Protein AF-0000000086997662 (afdb_homodimer)

Structure (mmCIF, N/CA/C/O backbone):
data_AF-0000000086997662-model_v1
#
loop_
_entity.id
_entity.type
_entity.pdbx_description
1 polymer Carboxypeptidase
#
loop_
_atom_site.group_PDB
_atom_site.id
_atom_site.type_symbol
_atom_site.label_atom_id
_atom_site.label_alt_id
_atom_site.label_comp_id
_atom_site.label_asym_id
_atom_site.label_entity_id
_atom_site.label_seq_id
_atom_site.pdbx_PDB_ins_code
_atom_site.Cartn_x
_atom_site.Cartn_y
_atom_site.Cartn_z
_atom_site.occupancy
_atom_site.B_iso_or_equiv
_atom_site.auth_seq_id
_atom_site.auth_comp_id
_atom_site.auth_asym_id
_atom_site.auth_atom_id
_atom_site.pdbx_PDB_model_num
ATOM 1 N N . MET A 1 1 ? 6.277 -22.125 2.379 1 24.78 1 MET A N 1
ATOM 2 C CA . MET A 1 1 ? 5.18 -23.062 2.555 1 24.78 1 MET A CA 1
ATOM 3 C C . MET A 1 1 ? 5.52 -24.109 3.619 1 24.78 1 MET A C 1
ATOM 5 O O . MET A 1 1 ? 4.633 -24.797 4.121 1 24.78 1 MET A O 1
ATOM 9 N N . LEU A 1 2 ? 6.91 -24.109 3.889 1 27.52 2 LEU A N 1
ATOM 10 C CA . LEU A 1 2 ? 7.352 -25.25 4.672 1 27.52 2 LEU A CA 1
ATOM 11 C C . LEU A 1 2 ? 7.023 -25.062 6.148 1 27.52 2 LEU A C 1
ATOM 13 O O . LEU A 1 2 ? 6.789 -26.047 6.867 1 27.52 2 LEU A O 1
ATOM 17 N N . GLY A 1 3 ? 7.02 -23.828 6.625 1 27.38 3 GLY A N 1
ATOM 18 C CA . GLY A 1 3 ? 7.004 -23.75 8.078 1 27.38 3 GLY A CA 1
ATOM 19 C C . GLY A 1 3 ? 5.727 -24.281 8.688 1 27.38 3 GLY A C 1
ATOM 20 O O . GLY A 1 3 ? 5.766 -25.031 9.672 1 27.38 3 GLY A O 1
ATOM 21 N N . GLY A 1 4 ? 4.672 -23.703 8.203 1 28.48 4 GLY A N 1
ATOM 22 C CA . GLY A 1 4 ? 3.434 -24.062 8.875 1 28.48 4 GLY A CA 1
ATOM 23 C C . GLY A 1 4 ? 2.996 -25.5 8.586 1 28.48 4 GLY A C 1
ATOM 24 O O . GLY A 1 4 ? 2.02 -25.984 9.164 1 28.48 4 GLY A O 1
ATOM 25 N N . LEU A 1 5 ? 3.385 -25.844 7.371 1 29.16 5 LEU A N 1
ATOM 26 C CA . LEU A 1 5 ? 2.953 -27.203 7.047 1 29.16 5 LEU A CA 1
ATOM 27 C C . LEU A 1 5 ? 3.57 -28.219 8.008 1 29.16 5 LEU A C 1
ATOM 29 O O . LEU A 1 5 ? 3.162 -29.375 8.031 1 29.16 5 LEU A O 1
ATOM 33 N N . CYS A 1 6 ? 4.699 -27.797 8.516 1 27.09 6 CYS A N 1
ATOM 34 C CA . CYS A 1 6 ? 5.418 -28.828 9.242 1 27.09 6 CYS A CA 1
ATOM 35 C C . CYS A 1 6 ? 4.742 -29.141 10.578 1 27.09 6 CYS A C 1
ATOM 37 O O . CYS A 1 6 ? 5.113 -30.078 11.266 1 27.09 6 CYS A O 1
ATOM 39 N N . SER A 1 7 ? 3.943 -28.25 11.109 1 26.19 7 SER A N 1
ATOM 40 C CA . SER A 1 7 ? 3.631 -28.641 12.484 1 26.19 7 SER A CA 1
ATOM 41 C C . SER A 1 7 ? 2.568 -29.719 12.523 1 26.19 7 SER A C 1
ATOM 43 O O . SER A 1 7 ? 2.486 -30.484 13.492 1 26.19 7 SER A O 1
ATOM 45 N N . ASP A 1 8 ? 1.343 -29.5 11.891 1 27.16 8 ASP A N 1
ATOM 46 C CA . ASP A 1 8 ? 0.343 -30.484 12.281 1 27.16 8 ASP A CA 1
ATOM 47 C C . ASP A 1 8 ? 0.58 -31.812 11.57 1 27.16 8 ASP A C 1
ATOM 49 O O . ASP A 1 8 ? 0.884 -31.844 10.375 1 27.16 8 ASP A O 1
ATOM 53 N N . GLY A 1 9 ? 0.863 -33.062 12.219 1 26.19 9 GLY A N 1
ATOM 54 C CA . GLY A 1 9 ? 1.145 -34.469 12 1 26.19 9 GLY A CA 1
ATOM 55 C C . GLY A 1 9 ? 0.246 -35.094 10.953 1 26.19 9 GLY A C 1
ATOM 56 O O . GLY A 1 9 ? 0.508 -36.188 10.492 1 26.19 9 GLY A O 1
ATOM 57 N N . HIS A 1 10 ? -1.07 -34.781 11.047 1 27.31 10 HIS A N 1
ATOM 58 C CA . HIS A 1 10 ? -1.918 -35.688 10.281 1 27.31 10 HIS A CA 1
ATOM 59 C C . HIS A 1 10 ? -1.818 -35.406 8.789 1 27.31 10 HIS A C 1
ATOM 61 O O . HIS A 1 10 ? -2.619 -35.906 7.996 1 27.31 10 HIS A O 1
ATOM 67 N N . PHE A 1 11 ? -1.399 -34.25 8.414 1 29.27 11 PHE A N 1
ATOM 68 C CA . PHE A 1 11 ? -1.217 -34.156 6.965 1 29.27 11 PHE A CA 1
ATOM 69 C C . PHE A 1 11 ? -0.174 -35.188 6.496 1 29.27 11 PHE A C 1
ATOM 71 O O . PHE A 1 11 ? 0.842 -35.375 7.164 1 29.27 11 PHE A O 1
ATOM 78 N N . ASP A 1 12 ? -0.669 -36.25 5.816 1 27.52 12 ASP A N 1
ATOM 79 C CA . ASP A 1 12 ? 0.286 -37.188 5.25 1 27.52 12 ASP A CA 1
ATOM 80 C C . ASP A 1 12 ? 1.54 -36.469 4.754 1 27.52 12 ASP A C 1
ATOM 82 O O . ASP A 1 12 ? 1.479 -35.688 3.807 1 27.52 12 ASP A O 1
ATOM 86 N N . VAL A 1 13 ? 2.461 -36.125 5.641 1 30.75 13 VAL A N 1
ATOM 87 C CA . VAL A 1 13 ? 3.869 -35.75 5.582 1 30.75 13 VAL A CA 1
ATOM 88 C C . VAL A 1 13 ? 4.523 -36.406 4.359 1 30.75 13 VAL A C 1
ATOM 90 O O . VAL A 1 13 ? 5.668 -36.094 4.02 1 30.75 13 VAL A O 1
ATOM 93 N N . SER A 1 14 ? 3.846 -37.531 3.879 1 29.73 14 SER A N 1
ATOM 94 C CA . SER A 1 14 ? 4.527 -38.188 2.781 1 29.73 14 SER A CA 1
ATOM 95 C C . SER A 1 14 ? 4.598 -37.312 1.544 1 29.73 14 SER A C 1
ATOM 97 O O . SER A 1 14 ? 5.613 -37.281 0.843 1 29.73 14 SER A O 1
ATOM 99 N N . ILE A 1 15 ? 3.42 -36.656 1.242 1 31.52 15 ILE A N 1
ATOM 100 C CA . ILE A 1 15 ? 3.436 -35.875 0.023 1 31.52 15 ILE A CA 1
ATOM 101 C C . ILE A 1 15 ? 4.23 -34.594 0.258 1 31.52 15 ILE A C 1
ATOM 103 O O . ILE A 1 15 ? 4.887 -34.062 -0.655 1 31.52 15 ILE A O 1
ATOM 107 N N . GLY A 1 16 ? 4.121 -33.969 1.466 1 34.12 16 GLY A N 1
ATOM 108 C CA . GLY A 1 16 ? 5.012 -32.844 1.756 1 34.12 16 GLY A CA 1
ATOM 109 C C . GLY A 1 16 ? 6.48 -33.219 1.658 1 34.12 16 GLY A C 1
ATOM 110 O O . GLY A 1 16 ? 7.316 -32.406 1.31 1 34.12 16 GLY A O 1
ATOM 111 N N . ARG A 1 17 ? 6.785 -34.469 2.045 1 32.31 17 ARG A N 1
ATOM 112 C CA . ARG A 1 17 ? 8.125 -35.031 1.916 1 32.31 17 ARG A CA 1
ATOM 113 C C . ARG A 1 17 ? 8.492 -35.219 0.45 1 32.31 17 ARG A C 1
ATOM 115 O O . ARG A 1 17 ? 9.633 -35 0.055 1 32.31 17 ARG A O 1
ATOM 122 N N . ALA A 1 18 ? 7.5 -35.781 -0.324 1 32.22 18 ALA A N 1
ATOM 123 C CA . ALA A 1 18 ? 7.812 -35.969 -1.736 1 32.22 18 ALA A CA 1
ATOM 124 C C . ALA A 1 18 ? 8.008 -34.656 -2.453 1 32.22 18 ALA A C 1
ATOM 126 O O . ALA A 1 18 ? 8.906 -34.5 -3.283 1 32.22 18 ALA A O 1
ATOM 127 N N . VAL A 1 19 ? 7.117 -33.719 -2.146 1 33.88 19 VAL A N 1
ATOM 128 C CA . VAL A 1 19 ? 7.266 -32.438 -2.814 1 33.88 19 VAL A CA 1
ATOM 129 C C . VAL A 1 19 ? 8.5 -31.703 -2.279 1 33.88 19 VAL A C 1
ATOM 131 O O . VAL A 1 19 ? 9.211 -31.031 -3.0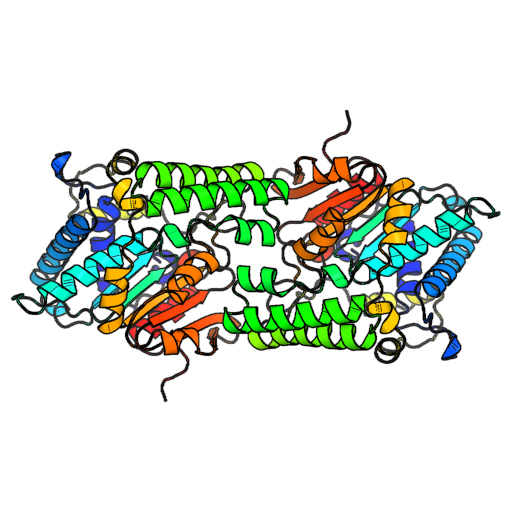33 1 33.88 19 VAL A O 1
ATOM 134 N N . ARG A 1 20 ? 8.805 -31.797 -1.044 1 34.25 20 ARG A N 1
ATOM 135 C CA . ARG A 1 20 ? 10.078 -31.297 -0.533 1 34.25 20 ARG A CA 1
ATOM 136 C C . ARG A 1 20 ? 11.25 -32.031 -1.174 1 34.25 20 ARG A C 1
ATOM 138 O O . ARG A 1 20 ? 12.273 -31.422 -1.48 1 34.25 20 ARG A O 1
ATOM 145 N N . GLN A 1 21 ? 11 -33.375 -1.247 1 30.97 21 GLN A N 1
ATOM 146 C CA . GLN A 1 21 ? 12.023 -34.156 -1.933 1 30.97 21 GLN A CA 1
ATOM 147 C C . GLN A 1 21 ? 12.102 -33.781 -3.41 1 30.97 21 GLN A C 1
ATOM 149 O O . GLN A 1 21 ? 13.195 -33.688 -3.973 1 30.97 21 GLN A O 1
ATOM 154 N N . ALA A 1 22 ? 10.953 -33.656 -4.012 1 31.16 22 ALA A N 1
ATOM 155 C CA . ALA A 1 22 ? 10.969 -33.188 -5.387 1 31.16 22 ALA A CA 1
ATOM 156 C C . ALA A 1 22 ? 11.32 -31.703 -5.438 1 31.16 22 ALA A C 1
ATOM 158 O O . ALA A 1 22 ? 12.031 -31.25 -6.348 1 31.16 22 ALA A O 1
ATOM 159 N N . CYS A 1 23 ? 10.82 -30.938 -4.531 1 30.69 23 CYS A N 1
ATOM 160 C CA . CYS A 1 23 ? 11.219 -29.547 -4.438 1 30.69 23 CYS A CA 1
ATOM 161 C C . CYS A 1 23 ? 12.695 -29.422 -4.086 1 30.69 23 CYS A C 1
ATOM 163 O O . CYS A 1 23 ? 13.375 -28.5 -4.547 1 30.69 23 CYS A O 1
ATOM 165 N N . SER A 1 24 ? 13.109 -30.203 -3.143 1 31 24 SER A N 1
ATOM 166 C CA . SER A 1 24 ? 14.555 -30.219 -2.955 1 31 24 SER A CA 1
ATOM 167 C C . SER A 1 24 ? 15.281 -30.562 -4.254 1 31 24 SER A C 1
ATOM 169 O O . SER A 1 24 ? 16.391 -30.094 -4.492 1 31 24 SER A O 1
ATOM 171 N N . ALA A 1 25 ? 14.719 -31.469 -4.965 1 29.17 25 ALA A N 1
ATOM 172 C CA . ALA A 1 25 ? 15.32 -31.703 -6.277 1 29.17 25 ALA A CA 1
ATOM 173 C C . ALA A 1 25 ? 15.156 -30.484 -7.176 1 29.17 25 ALA A C 1
ATOM 175 O O . ALA A 1 25 ? 16.047 -30.172 -7.98 1 29.17 25 ALA A O 1
ATOM 176 N N . THR A 1 26 ? 13.969 -29.922 -7.125 1 29.7 26 THR A N 1
ATOM 177 C CA . THR A 1 26 ? 13.789 -28.734 -7.973 1 29.7 26 THR A CA 1
ATOM 178 C C . THR A 1 26 ? 14.5 -27.531 -7.379 1 29.7 26 THR A C 1
ATOM 180 O O . THR A 1 26 ? 14.672 -26.516 -8.047 1 29.7 26 THR A O 1
ATOM 183 N N . TRP A 1 27 ? 14.516 -27.406 -6.105 1 30.86 27 TRP A N 1
ATOM 184 C CA . TRP A 1 27 ? 15.43 -26.375 -5.637 1 30.86 27 TRP A CA 1
ATOM 185 C C . TRP A 1 27 ? 16.859 -26.656 -6.098 1 30.86 27 TRP A C 1
ATOM 187 O O . TRP A 1 27 ? 17.812 -26.141 -5.523 1 30.86 27 TRP A O 1
ATOM 197 N N . ASN A 1 28 ? 16.969 -27.688 -6.75 1 30.17 28 ASN A N 1
ATOM 198 C CA . ASN A 1 28 ? 18.281 -27.828 -7.379 1 30.17 28 ASN A CA 1
ATOM 199 C C . ASN A 1 28 ? 18.703 -26.531 -8.078 1 30.17 28 ASN A C 1
ATOM 201 O O . ASN A 1 28 ? 18.859 -26.5 -9.305 1 30.17 28 ASN A O 1
ATOM 205 N N . LEU A 1 29 ? 18.031 -25.5 -7.84 1 32.62 29 LEU A N 1
ATOM 206 C CA . LEU A 1 29 ? 18.844 -24.438 -8.406 1 32.62 29 LEU A CA 1
ATOM 207 C C . LEU A 1 29 ? 20.297 -24.578 -7.996 1 32.62 29 LEU A C 1
ATOM 209 O O . LEU A 1 29 ? 21.203 -24.25 -8.766 1 32.62 29 LEU A O 1
ATOM 213 N N . GLY A 1 30 ? 20.484 -24.953 -6.711 1 30.09 30 GLY A N 1
ATOM 214 C CA . GLY A 1 30 ? 21.844 -25.172 -6.293 1 30.09 30 GLY A CA 1
ATOM 215 C C . GLY A 1 30 ? 22.328 -26.594 -6.551 1 30.09 30 GLY A C 1
ATOM 216 O O . GLY A 1 30 ? 23.531 -26.844 -6.652 1 30.09 30 GLY A O 1
ATOM 217 N N . PHE A 1 31 ? 21.5 -27.594 -6.273 1 30.02 31 PHE A N 1
ATOM 218 C CA . PHE A 1 31 ? 22.141 -28.906 -6.406 1 30.02 31 PHE A CA 1
ATOM 219 C C . PHE A 1 31 ? 22.141 -29.359 -7.859 1 30.02 31 PHE A C 1
ATOM 221 O O . PHE A 1 31 ? 21.109 -29.766 -8.383 1 30.02 31 PHE A O 1
ATOM 228 N N . SER A 1 32 ? 22.641 -28.578 -8.797 1 30.75 32 SER A N 1
ATOM 229 C CA . SER A 1 32 ? 22.875 -29.219 -10.086 1 30.75 32 SER A CA 1
ATOM 230 C C . SER A 1 32 ? 23.609 -30.547 -9.922 1 30.75 32 SER A C 1
ATOM 232 O O . SER A 1 32 ? 24.688 -30.609 -9.328 1 30.75 32 SER A O 1
ATOM 234 N N . PHE A 1 33 ? 22.844 -31.547 -9.703 1 30.45 33 PHE A N 1
ATOM 235 C CA . PHE A 1 33 ? 23.5 -32.844 -9.672 1 30.45 33 PHE A CA 1
ATOM 236 C C . PHE A 1 33 ? 24.531 -32.969 -10.781 1 30.45 33 PHE A C 1
ATOM 238 O O . PHE A 1 33 ? 25.203 -34 -10.906 1 30.45 33 PHE A O 1
ATOM 245 N N . THR A 1 34 ? 24.25 -32.5 -11.969 1 31.48 34 THR A N 1
ATOM 246 C CA . THR A 1 34 ? 25.234 -32.875 -12.984 1 31.48 34 THR A CA 1
ATOM 247 C C . THR A 1 34 ? 26.453 -31.953 -12.93 1 31.48 34 THR A C 1
ATOM 249 O O . THR A 1 34 ? 26.328 -30.781 -12.609 1 31.48 34 THR A O 1
ATOM 252 N N . ASN A 1 35 ? 27.531 -32.406 -12.555 1 33.88 35 ASN A N 1
ATOM 253 C CA . ASN A 1 35 ? 28.828 -31.781 -12.75 1 33.88 35 ASN A CA 1
ATOM 254 C C . ASN A 1 35 ? 28.891 -31.031 -14.078 1 33.88 35 ASN A C 1
ATOM 256 O O . ASN A 1 35 ? 29.906 -30.422 -14.406 1 33.88 35 ASN A O 1
ATOM 260 N N . SER A 1 36 ? 28.203 -31.562 -15.195 1 32.78 36 SER A N 1
ATOM 261 C CA . SER A 1 36 ? 28.453 -30.984 -16.516 1 32.78 36 SER A CA 1
ATOM 262 C C . SER A 1 36 ? 27.609 -29.719 -16.719 1 32.78 36 SER A C 1
ATOM 264 O O . SER A 1 36 ? 26.453 -29.672 -16.328 1 32.78 36 SER A O 1
ATOM 266 N N . THR A 1 37 ? 28.234 -28.625 -16.797 1 38.94 37 THR A N 1
ATOM 267 C CA . THR A 1 37 ? 27.656 -27.375 -17.312 1 38.94 37 THR A CA 1
ATOM 268 C C . THR A 1 37 ? 26.484 -27.656 -18.234 1 38.94 37 THR A C 1
ATOM 270 O O . THR A 1 37 ? 25.688 -26.766 -18.531 1 38.94 37 THR A O 1
ATOM 273 N N . GLN A 1 38 ? 26.516 -28.797 -18.922 1 37.5 38 GLN A N 1
ATOM 274 C CA . GLN A 1 38 ? 25.516 -29.156 -19.922 1 37.5 38 GLN A CA 1
ATOM 275 C C . GLN A 1 38 ? 24.188 -29.484 -19.25 1 37.5 38 GLN A C 1
ATOM 277 O O . GLN A 1 38 ? 23.156 -29.531 -19.922 1 37.5 38 GLN A O 1
ATOM 282 N N . GLY A 1 39 ? 24.25 -29.766 -18.078 1 38.66 39 GLY A N 1
ATOM 283 C CA . GLY A 1 39 ? 23.031 -30.25 -17.438 1 38.66 39 GLY A CA 1
ATOM 284 C C . GLY A 1 39 ? 22.141 -29.141 -16.938 1 38.66 39 GLY A C 1
ATOM 285 O O . GLY A 1 39 ? 21.125 -29.391 -16.281 1 38.66 39 GLY A O 1
ATOM 286 N N . TYR A 1 40 ? 22.625 -27.922 -16.984 1 42.69 40 TYR A N 1
ATOM 287 C CA . TYR A 1 40 ? 21.781 -26.844 -16.516 1 42.69 40 TYR A CA 1
ATOM 288 C C . TYR A 1 40 ? 20.609 -26.609 -17.469 1 42.69 40 TYR A C 1
ATOM 290 O O . TYR A 1 40 ? 20.812 -26.484 -18.688 1 42.69 40 TYR A O 1
ATOM 298 N N . ALA A 1 41 ? 19.422 -27.047 -17.078 1 44.06 41 ALA A N 1
ATOM 299 C CA . ALA A 1 41 ? 18.219 -26.734 -17.859 1 44.06 41 ALA A CA 1
ATOM 300 C C . ALA A 1 41 ? 18.203 -25.266 -18.25 1 44.06 41 ALA A C 1
ATOM 302 O O . ALA A 1 41 ? 18.25 -24.391 -17.391 1 44.06 41 ALA A O 1
ATOM 303 N N . ARG A 1 42 ? 18.562 -24.922 -19.453 1 50.41 42 ARG A N 1
ATOM 304 C CA . ARG A 1 42 ? 18.734 -23.594 -20.031 1 50.41 42 ARG A CA 1
ATOM 305 C C . ARG A 1 42 ? 17.391 -22.938 -20.344 1 50.41 42 ARG A C 1
ATOM 307 O O . ARG A 1 42 ? 17.297 -21.719 -20.484 1 50.41 42 ARG A O 1
ATOM 314 N N . GLU A 1 43 ? 16.359 -23.859 -20.406 1 64.81 43 GLU A N 1
ATOM 315 C CA . GLU A 1 43 ? 15.039 -23.359 -20.797 1 64.81 43 GLU A CA 1
ATOM 316 C C . GLU A 1 43 ? 13.938 -24.016 -19.969 1 64.81 43 GLU A C 1
ATOM 318 O O . GLU A 1 43 ? 14.117 -25.141 -19.469 1 64.81 43 GLU A O 1
ATOM 323 N N . GLN A 1 44 ? 12.961 -23.375 -19.672 1 69.81 44 GLN A N 1
ATOM 324 C CA . GLN A 1 44 ? 11.82 -23.844 -18.891 1 69.81 44 GLN A CA 1
ATOM 325 C C . GLN A 1 44 ? 11.312 -25.188 -19.422 1 69.81 44 GLN A C 1
ATOM 327 O O . GLN A 1 44 ? 10.859 -26.031 -18.656 1 69.81 44 GLN A O 1
ATOM 332 N N . VAL A 1 45 ? 11.461 -25.422 -20.672 1 71.12 45 VAL A N 1
ATOM 333 C CA . VAL A 1 45 ? 11.055 -26.688 -21.266 1 71.12 45 VAL A CA 1
ATOM 334 C C . VAL A 1 45 ? 11.914 -27.828 -20.703 1 71.12 45 VAL A C 1
ATOM 336 O O . VAL A 1 45 ? 11.398 -28.875 -20.344 1 71.12 45 VAL A O 1
ATOM 339 N N . GLN A 1 46 ? 13.109 -27.562 -20.641 1 72.88 46 GLN A N 1
ATOM 340 C CA . GLN A 1 46 ? 14.023 -28.578 -20.125 1 72.88 46 GLN A CA 1
ATOM 341 C C . GLN A 1 46 ? 13.773 -28.828 -18.641 1 72.88 46 GLN A C 1
ATOM 343 O O . GLN A 1 46 ? 13.82 -29.969 -18.188 1 72.88 46 GLN A O 1
ATOM 348 N N . VAL A 1 47 ? 13.5 -27.781 -17.938 1 70.38 47 VAL A N 1
ATOM 349 C CA . VAL A 1 47 ? 13.203 -27.906 -16.516 1 70.38 47 VAL A CA 1
ATOM 350 C C . VAL A 1 47 ? 11.945 -28.75 -16.328 1 70.38 47 VAL A C 1
ATOM 352 O O . VAL A 1 47 ? 11.93 -29.672 -15.508 1 70.38 47 VAL A O 1
ATOM 355 N N . GLY A 1 48 ? 10.945 -28.516 -17.125 1 76.88 48 GLY A N 1
ATOM 356 C CA . GLY A 1 48 ? 9.727 -29.297 -17.078 1 76.88 48 GLY A CA 1
ATOM 357 C C . GLY A 1 48 ? 9.945 -30.766 -17.344 1 76.88 48 GLY A C 1
ATOM 358 O O . GLY A 1 48 ? 9.398 -31.625 -16.656 1 76.88 48 GLY A O 1
ATOM 359 N N . ALA A 1 49 ? 10.781 -31.047 -18.297 1 82 49 ALA A N 1
ATOM 360 C CA . ALA A 1 49 ? 11.047 -32.438 -18.688 1 82 49 ALA A CA 1
ATOM 361 C C . ALA A 1 49 ? 11.805 -33.156 -17.594 1 82 49 ALA A C 1
ATOM 363 O O . ALA A 1 49 ? 11.5 -34.344 -17.297 1 82 49 ALA A O 1
ATOM 364 N N . GLU A 1 50 ? 12.727 -32.469 -17.031 1 77.44 50 GLU A N 1
ATOM 365 C CA . GLU A 1 50 ? 13.523 -33.094 -15.992 1 77.44 50 GLU A CA 1
ATOM 366 C C . GLU A 1 50 ? 12.688 -33.344 -14.734 1 77.44 50 GLU A C 1
ATOM 368 O O . GLU A 1 50 ? 12.781 -34.406 -14.133 1 77.44 50 GLU A O 1
ATOM 373 N N . LEU A 1 51 ? 11.906 -32.375 -14.43 1 81.88 51 LEU A N 1
ATOM 374 C CA . LEU A 1 51 ? 11.039 -32.531 -13.266 1 81.88 51 LEU A CA 1
ATOM 375 C C . LEU A 1 51 ? 10.008 -33.656 -13.508 1 81.88 51 LEU A C 1
ATOM 377 O O . LEU A 1 51 ? 9.703 -34.406 -12.602 1 81.88 51 LEU A O 1
ATOM 381 N N . TYR A 1 52 ? 9.531 -33.719 -14.672 1 88.69 52 TYR A N 1
ATOM 382 C CA . TYR A 1 52 ? 8.578 -34.75 -15.039 1 88.69 52 TYR A CA 1
ATOM 383 C C . TYR A 1 52 ? 9.195 -36.156 -14.898 1 88.69 52 TYR A C 1
ATOM 385 O O . TYR A 1 52 ? 8.578 -37.062 -14.336 1 88.69 52 TYR A O 1
ATOM 393 N N . SER A 1 53 ? 10.383 -36.281 -15.359 1 87.31 53 SER A N 1
ATOM 394 C CA . SER A 1 53 ? 11.086 -37.562 -15.25 1 87.31 53 SER A CA 1
ATOM 395 C C . SER A 1 53 ? 11.258 -37.969 -13.789 1 87.31 53 SER A C 1
ATOM 397 O O . SER A 1 53 ? 11.109 -39.156 -13.453 1 87.31 53 SER A O 1
ATOM 399 N N . ALA A 1 54 ? 11.562 -37 -13.039 1 82.12 54 ALA A N 1
ATOM 400 C CA . ALA A 1 54 ? 11.734 -37.25 -11.617 1 82.12 54 ALA A CA 1
ATOM 401 C C . ALA A 1 54 ? 10.43 -37.719 -10.984 1 82.12 54 ALA A C 1
ATOM 403 O O . ALA A 1 54 ? 10.422 -38.656 -10.172 1 82.12 54 ALA A O 1
ATOM 404 N N . ILE A 1 55 ? 9.336 -37.156 -11.375 1 88.12 55 ILE A N 1
ATOM 405 C CA . ILE A 1 55 ? 8.023 -37.5 -10.82 1 88.12 55 ILE A CA 1
ATOM 406 C C . ILE A 1 55 ? 7.633 -38.906 -11.258 1 88.12 55 ILE A C 1
ATOM 408 O O . ILE A 1 55 ? 7.172 -39.688 -10.445 1 88.12 55 ILE A O 1
ATOM 412 N N . VAL A 1 56 ? 7.883 -39.219 -12.453 1 90.62 56 VAL A N 1
ATOM 413 C CA . VAL A 1 56 ? 7.535 -40.531 -12.984 1 90.62 56 VAL A CA 1
ATOM 414 C C . VAL A 1 56 ? 8.344 -41.594 -12.266 1 90.62 56 VAL A C 1
ATOM 416 O O . VAL A 1 56 ? 7.793 -42.656 -11.875 1 90.62 56 VAL A O 1
ATOM 419 N N . GLN A 1 57 ? 9.602 -41.344 -12.07 1 87.25 57 GLN A N 1
ATOM 420 C CA . GLN A 1 57 ? 10.445 -42.281 -11.359 1 87.25 57 GLN A CA 1
ATOM 421 C C . GLN A 1 57 ? 9.969 -42.469 -9.922 1 87.25 57 GLN A C 1
ATOM 423 O O . GLN A 1 57 ? 9.945 -43.594 -9.414 1 87.25 57 GLN A O 1
ATOM 428 N N . PHE A 1 58 ? 9.68 -41.375 -9.344 1 84.06 58 PHE A N 1
ATOM 429 C CA . PHE A 1 58 ? 9.164 -41.438 -7.98 1 84.06 58 PHE A CA 1
ATOM 430 C C . PHE A 1 58 ? 7.918 -42.281 -7.898 1 84.06 58 PHE A C 1
ATOM 432 O O . PHE A 1 58 ? 7.793 -43.125 -7 1 84.06 58 PHE A O 1
ATOM 439 N N . LEU A 1 59 ? 6.992 -42.125 -8.812 1 90.19 59 LEU A N 1
ATOM 440 C CA . LEU A 1 59 ? 5.727 -42.844 -8.812 1 90.19 59 LEU A CA 1
ATOM 441 C C . LEU A 1 59 ? 5.938 -44.312 -9.141 1 90.19 59 LEU A C 1
ATOM 443 O O . LEU A 1 59 ? 5.164 -45.188 -8.703 1 90.19 59 LEU A O 1
ATOM 447 N N . LYS A 1 60 ? 7 -44.562 -9.812 1 90.31 60 LYS A N 1
ATOM 448 C CA . LYS A 1 60 ? 7.34 -45.969 -10.086 1 90.31 60 LYS A CA 1
ATOM 449 C C . LYS A 1 60 ? 7.832 -46.656 -8.828 1 90.31 60 LYS A C 1
ATOM 451 O O . LYS A 1 60 ? 7.539 -47.844 -8.609 1 90.31 60 LYS A O 1
ATOM 456 N N . VAL A 1 61 ? 8.531 -45.938 -8.094 1 88.69 61 VAL A N 1
ATOM 457 C CA . VAL A 1 61 ? 9.086 -46.469 -6.859 1 88.69 61 VAL A CA 1
ATOM 458 C C . VAL A 1 61 ? 7.984 -46.625 -5.812 1 88.69 61 VAL A C 1
ATOM 460 O O . VAL A 1 61 ? 8 -47.562 -5.008 1 88.69 61 VAL A O 1
ATOM 463 N N . PHE A 1 62 ? 6.992 -45.75 -5.867 1 89.06 62 PHE A N 1
ATOM 464 C CA . PHE A 1 62 ? 5.887 -45.781 -4.918 1 89.06 62 PHE A CA 1
ATOM 465 C C . PHE A 1 62 ? 4.555 -45.938 -5.645 1 89.06 62 PHE A C 1
ATOM 467 O O . PHE A 1 62 ? 3.752 -45 -5.695 1 89.06 62 PHE A O 1
ATOM 474 N N . PRO A 1 63 ? 4.23 -47.094 -6.012 1 90.69 63 PRO A N 1
ATOM 475 C CA . PRO A 1 63 ? 3.053 -47.312 -6.852 1 90.69 63 PRO A CA 1
ATOM 476 C C . PRO A 1 63 ? 1.744 -47 -6.137 1 90.69 63 PRO A C 1
ATOM 478 O O . PRO A 1 63 ? 0.75 -46.656 -6.789 1 90.69 63 PRO A O 1
ATOM 481 N N . GLU A 1 64 ? 1.741 -47.031 -4.812 1 90.69 6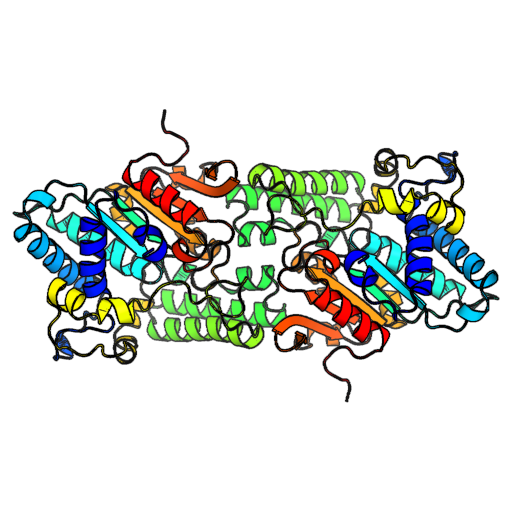4 GLU A N 1
ATOM 482 C CA . GLU A 1 64 ? 0.537 -46.688 -4.055 1 90.69 64 GLU A CA 1
ATOM 483 C C . GLU A 1 64 ? 0.148 -45.25 -4.23 1 90.69 64 GLU A C 1
ATOM 485 O O . GLU A 1 64 ? -1.002 -44.875 -3.994 1 90.69 64 GLU A O 1
ATOM 490 N N . LEU A 1 65 ? 1.063 -44.375 -4.723 1 88.94 65 LEU A N 1
ATOM 491 C CA . LEU A 1 65 ? 0.821 -42.969 -4.855 1 88.94 65 LEU A CA 1
ATOM 492 C C . LEU A 1 65 ? 0.382 -42.625 -6.277 1 88.94 65 LEU A C 1
ATOM 494 O O . LEU A 1 65 ? 0.013 -41.469 -6.555 1 88.94 65 LEU A O 1
ATOM 498 N N . GLN A 1 66 ? 0.324 -43.594 -7.098 1 90.62 66 GLN A N 1
ATOM 499 C CA . GLN A 1 66 ? 0.048 -43.344 -8.508 1 90.62 66 GLN A CA 1
ATOM 500 C C . GLN A 1 66 ? -1.393 -42.875 -8.711 1 90.62 66 GLN A C 1
ATOM 502 O O . GLN A 1 66 ? -1.683 -42.125 -9.648 1 90.62 66 GLN A O 1
ATOM 507 N N . THR A 1 67 ? -2.285 -43.281 -7.859 1 92.19 67 THR A N 1
ATOM 508 C CA . THR A 1 67 ? -3.695 -42.969 -8.055 1 92.19 67 THR A CA 1
ATOM 509 C C . THR A 1 67 ? -4.113 -41.812 -7.16 1 92.19 67 THR A C 1
ATOM 511 O O . THR A 1 67 ? -5.23 -41.312 -7.273 1 92.19 67 THR A O 1
ATOM 514 N N . VAL A 1 68 ? -3.217 -41.406 -6.312 1 91.56 68 VAL A N 1
ATOM 515 C CA . VAL A 1 68 ? -3.516 -40.312 -5.383 1 91.56 68 VAL A CA 1
ATOM 516 C C . VAL A 1 68 ? -3.523 -38.969 -6.129 1 91.56 68 VAL A C 1
ATOM 518 O O . VAL A 1 68 ? -2.676 -38.75 -6.992 1 91.56 68 VAL A O 1
ATOM 521 N N . PRO A 1 69 ? -4.574 -38.156 -5.809 1 94.44 69 PRO A N 1
ATOM 522 C CA . PRO A 1 69 ? -4.555 -36.812 -6.434 1 94.44 69 PRO A CA 1
ATOM 523 C C . PRO A 1 69 ? -3.232 -36.094 -6.223 1 94.44 69 PRO A C 1
ATOM 525 O O . PRO A 1 69 ? -2.707 -36.062 -5.109 1 94.44 69 PRO A O 1
ATOM 528 N N . PHE A 1 70 ? -2.719 -35.531 -7.336 1 94.81 70 PHE A N 1
ATOM 529 C CA . PHE A 1 70 ? -1.414 -34.906 -7.336 1 94.81 70 PHE A CA 1
ATOM 530 C C . PHE A 1 70 ? -1.557 -33.406 -7.578 1 94.81 70 PHE A C 1
ATOM 532 O O . PHE A 1 70 ? -2.283 -32.969 -8.477 1 94.81 70 PHE A O 1
ATOM 539 N N . PHE A 1 71 ? -0.952 -32.625 -6.688 1 94.62 71 PHE A N 1
ATOM 540 C CA . PHE A 1 71 ? -0.944 -31.156 -6.828 1 94.62 71 PHE A CA 1
ATOM 541 C C . PHE A 1 71 ? 0.483 -30.625 -6.902 1 94.62 71 PHE A C 1
ATOM 543 O O . PHE A 1 71 ? 1.378 -31.141 -6.23 1 94.62 71 PHE A O 1
ATOM 550 N N . LEU A 1 72 ? 0.673 -29.656 -7.754 1 94.31 72 LEU A N 1
ATOM 551 C CA . LEU A 1 72 ? 1.946 -28.938 -7.836 1 94.31 72 LEU A CA 1
ATOM 552 C C . LEU A 1 72 ? 1.858 -27.578 -7.148 1 94.31 72 LEU A C 1
ATOM 554 O O . LEU A 1 72 ? 0.899 -26.828 -7.359 1 94.31 72 LEU A O 1
ATOM 558 N N . THR A 1 73 ? 2.781 -27.266 -6.312 1 93.94 73 THR A N 1
ATOM 559 C CA . THR A 1 73 ? 2.791 -25.969 -5.66 1 93.94 73 THR A CA 1
ATOM 560 C C . THR A 1 73 ? 4.184 -25.344 -5.711 1 93.94 73 THR A C 1
ATOM 562 O O . THR A 1 73 ? 5.172 -26.047 -5.934 1 93.94 73 THR A O 1
ATOM 565 N N . GLY A 1 74 ? 4.293 -24.094 -5.688 1 90.94 74 GLY A N 1
ATOM 566 C CA . GLY A 1 74 ? 5.535 -23.328 -5.645 1 90.94 74 GLY A CA 1
ATOM 567 C C . GLY A 1 74 ? 5.324 -21.844 -5.387 1 90.94 74 GLY A C 1
ATOM 568 O O . GLY A 1 74 ? 4.184 -21.375 -5.32 1 90.94 74 GLY A O 1
ATOM 569 N N . GLU A 1 75 ? 6.422 -21.188 -5.094 1 90.06 75 GLU A N 1
ATOM 570 C CA . GLU A 1 75 ? 6.375 -19.766 -4.789 1 90.06 75 GLU A CA 1
ATOM 571 C C . GLU A 1 75 ? 7.414 -19 -5.598 1 90.06 75 GLU A C 1
ATOM 573 O O . GLU A 1 75 ? 8.43 -19.562 -6.008 1 90.06 75 GLU A O 1
ATOM 578 N N . SER A 1 76 ? 7.102 -17.75 -5.828 1 93.06 76 SER A N 1
ATOM 579 C CA . SER A 1 76 ? 8.078 -16.844 -6.438 1 93.06 76 SER A CA 1
ATOM 580 C C . SER A 1 76 ? 8.398 -17.266 -7.871 1 93.06 76 SER A C 1
ATOM 582 O O . SER A 1 76 ? 7.492 -17.422 -8.695 1 93.06 76 SER A O 1
ATOM 584 N N . TYR A 1 77 ? 9.648 -17.578 -8.148 1 87.56 77 TYR A N 1
ATOM 585 C CA . TYR A 1 77 ? 10.047 -17.953 -9.492 1 87.56 77 TYR A CA 1
ATOM 586 C C . TYR A 1 77 ? 9.375 -19.25 -9.914 1 87.56 77 TYR A C 1
ATOM 588 O O . TYR A 1 77 ? 9.305 -19.562 -11.109 1 87.56 77 TYR A O 1
ATOM 596 N N . ALA A 1 78 ? 8.805 -19.969 -8.984 1 88.81 78 ALA A N 1
ATOM 597 C CA . ALA A 1 78 ? 8.023 -21.172 -9.305 1 88.81 78 ALA A CA 1
ATOM 598 C C . ALA A 1 78 ? 6.793 -20.812 -10.133 1 88.81 78 ALA A C 1
ATOM 600 O O . ALA A 1 78 ? 6.148 -21.688 -10.711 1 88.81 78 ALA A O 1
ATOM 601 N N . GLY A 1 79 ? 6.543 -19.562 -10.234 1 93.19 79 GLY A N 1
ATOM 602 C CA . GLY A 1 79 ? 5.543 -19.125 -11.188 1 93.19 79 GLY A CA 1
ATOM 603 C C . GLY A 1 79 ? 5.883 -19.469 -12.625 1 93.19 79 GLY A C 1
ATOM 604 O O . GLY A 1 79 ? 5.02 -19.422 -13.5 1 93.19 79 GLY A O 1
ATOM 605 N N . LYS A 1 80 ? 7.082 -19.859 -12.789 1 90.88 80 LYS A N 1
ATOM 606 C CA . LYS A 1 80 ? 7.512 -20.328 -14.102 1 90.88 80 LYS A CA 1
ATOM 607 C C . LYS A 1 80 ? 7.578 -21.859 -14.141 1 90.88 80 LYS A C 1
ATOM 609 O O . LYS A 1 80 ? 6.961 -22.5 -15 1 90.88 80 LYS A O 1
ATOM 614 N N . TYR A 1 81 ? 8.086 -22.484 -13.141 1 87.06 81 TYR A N 1
ATOM 615 C CA . TYR A 1 81 ? 8.367 -23.906 -13.172 1 87.06 81 TYR A CA 1
ATOM 616 C C . TYR A 1 81 ? 7.094 -24.719 -12.977 1 87.06 81 TYR A C 1
ATOM 618 O O . TYR A 1 81 ? 6.938 -25.797 -13.547 1 87.06 81 TYR A O 1
ATOM 626 N N . VAL A 1 82 ? 6.242 -24.172 -12.172 1 92.38 82 VAL A N 1
ATOM 627 C CA . VAL A 1 82 ? 5.039 -24.938 -11.852 1 92.38 82 VAL A CA 1
ATOM 628 C C . VAL A 1 82 ? 4.148 -25.047 -13.094 1 92.38 82 VAL A C 1
ATOM 630 O O . VAL A 1 82 ? 3.771 -26.141 -13.5 1 92.38 82 VAL A O 1
ATOM 633 N N . PRO A 1 83 ? 3.861 -23.984 -13.773 1 95.69 83 PRO A N 1
ATOM 634 C CA . PRO A 1 83 ? 3.102 -24.109 -15.016 1 95.69 83 PRO A CA 1
ATOM 635 C C . PRO A 1 83 ? 3.842 -24.938 -16.078 1 95.69 83 PRO A C 1
ATOM 637 O O . PRO A 1 83 ? 3.217 -25.688 -16.828 1 95.69 83 PRO A O 1
ATOM 640 N N . ALA A 1 84 ? 5.129 -24.797 -16.141 1 91.19 84 ALA A N 1
ATOM 641 C CA . ALA A 1 84 ? 5.91 -25.562 -17.109 1 91.19 84 ALA A CA 1
ATOM 642 C C . ALA A 1 84 ? 5.793 -27.062 -16.859 1 91.19 84 ALA A C 1
ATOM 644 O O . ALA A 1 84 ? 5.598 -27.844 -17.781 1 91.19 84 ALA A O 1
ATOM 645 N N . LEU A 1 85 ? 5.949 -27.438 -15.609 1 92.5 85 LEU A N 1
ATOM 646 C CA . LEU A 1 85 ? 5.84 -28.844 -15.25 1 92.5 85 LEU A CA 1
ATOM 647 C C . LEU A 1 85 ? 4.422 -29.359 -15.477 1 92.5 85 LEU A C 1
ATOM 649 O O . LEU A 1 85 ? 4.23 -30.453 -15.992 1 92.5 85 LEU A O 1
ATOM 653 N N . ALA A 1 86 ? 3.445 -28.578 -15.086 1 96.62 86 ALA A N 1
ATOM 654 C CA . ALA A 1 86 ? 2.055 -28.969 -15.312 1 96.62 86 ALA A CA 1
ATOM 655 C C . ALA A 1 86 ? 1.771 -29.156 -16.797 1 96.62 86 ALA A C 1
ATOM 657 O O . ALA A 1 86 ? 1.092 -30.109 -17.188 1 96.62 86 ALA A O 1
ATOM 658 N N . TYR A 1 87 ? 2.279 -28.25 -17.547 1 96.56 87 TYR A N 1
ATOM 659 C CA . TYR A 1 87 ? 2.133 -28.328 -19 1 96.56 87 TYR A CA 1
ATOM 660 C C . TYR A 1 87 ? 2.748 -29.609 -19.531 1 96.56 87 TYR A C 1
ATOM 662 O O . TYR A 1 87 ? 2.145 -30.297 -20.375 1 96.56 87 TYR A O 1
ATOM 670 N N . THR A 1 88 ? 3.922 -29.938 -19.062 1 95.25 88 THR A N 1
ATOM 671 C CA . THR A 1 88 ? 4.621 -31.141 -19.484 1 95.25 88 THR A CA 1
ATOM 672 C C . THR A 1 88 ? 3.836 -32.375 -19.094 1 95.25 88 THR A C 1
ATOM 674 O O . THR A 1 88 ? 3.68 -33.312 -19.891 1 95.25 88 THR A O 1
ATOM 677 N N . ILE A 1 89 ? 3.371 -32.406 -17.875 1 96.06 89 ILE A N 1
ATOM 678 C CA . ILE A 1 89 ? 2.574 -33.531 -17.406 1 96.06 89 ILE A CA 1
ATOM 679 C C . ILE A 1 89 ? 1.319 -33.656 -18.266 1 96.06 89 ILE A C 1
ATOM 681 O O . ILE A 1 89 ? 0.989 -34.75 -18.719 1 96.06 89 ILE A O 1
ATOM 685 N N . HIS A 1 90 ? 0.611 -32.594 -18.5 1 97.44 90 HIS A N 1
ATOM 686 C CA . HIS A 1 90 ? -0.629 -32.562 -19.266 1 97.44 90 HIS A CA 1
ATOM 687 C C . HIS A 1 90 ? -0.429 -33.156 -20.656 1 97.44 90 HIS A C 1
ATOM 689 O O . HIS A 1 90 ? -1.261 -33.938 -21.125 1 97.44 90 HIS A O 1
ATOM 695 N N . HIS A 1 91 ? 0.68 -32.906 -21.297 1 96.56 91 HIS A N 1
ATOM 696 C CA . HIS A 1 91 ? 0.898 -33.312 -22.688 1 96.56 91 HIS A CA 1
ATOM 697 C C . HIS A 1 91 ? 1.469 -34.719 -22.766 1 96.56 91 HIS A C 1
ATOM 699 O O . HIS A 1 91 ? 1.308 -35.406 -23.766 1 96.56 91 HIS A O 1
ATOM 705 N N . ASN A 1 92 ? 2.053 -35.156 -21.672 1 95.88 92 ASN A N 1
ATOM 706 C CA . ASN A 1 92 ? 2.592 -36.531 -21.656 1 95.88 92 ASN A CA 1
ATOM 707 C C . ASN A 1 92 ? 1.545 -37.531 -21.203 1 95.88 92 ASN A C 1
ATOM 709 O O . ASN A 1 92 ? 1.565 -38.688 -21.641 1 95.88 92 ASN A O 1
ATOM 713 N N . ASN A 1 93 ? 0.668 -37.125 -20.438 1 96.56 93 ASN A N 1
ATOM 714 C CA . ASN A 1 93 ? -0.282 -38.031 -19.781 1 96.56 93 ASN A CA 1
ATOM 715 C C . ASN A 1 93 ? -1.067 -38.844 -20.781 1 96.56 93 ASN A C 1
ATOM 717 O O . ASN A 1 93 ? -1.233 -40.062 -20.609 1 96.56 93 ASN A O 1
ATOM 721 N N . PRO A 1 94 ? -1.536 -38.312 -21.891 1 96.5 94 PRO A N 1
ATOM 722 C CA . PRO A 1 94 ? -2.381 -39.062 -22.797 1 96.5 94 PRO A CA 1
ATOM 723 C C . PRO A 1 94 ? -1.655 -40.281 -23.391 1 96.5 94 PRO A C 1
ATOM 725 O O . PRO A 1 94 ? -2.287 -41.312 -23.703 1 96.5 94 PRO A O 1
ATOM 728 N N . THR A 1 95 ? -0.337 -40.281 -23.438 1 95.25 95 THR A N 1
ATOM 729 C CA . THR A 1 95 ? 0.385 -41.375 -24.094 1 95.25 95 THR A CA 1
ATOM 730 C C . THR A 1 95 ? 1.332 -42.062 -23.125 1 95.25 95 THR A C 1
ATOM 732 O O . THR A 1 95 ? 1.99 -43.062 -23.5 1 95.25 95 THR A O 1
ATOM 735 N N . ALA A 1 96 ? 1.32 -41.594 -21.953 1 93.94 96 ALA A N 1
ATOM 736 C CA . ALA A 1 96 ? 2.268 -42.156 -21 1 93.94 96 ALA A CA 1
ATOM 737 C C . ALA A 1 96 ? 1.76 -43.469 -20.438 1 93.94 96 ALA A C 1
ATOM 739 O O . ALA A 1 96 ? 0.551 -43.656 -20.281 1 93.94 96 ALA A O 1
ATOM 740 N N . GLU A 1 97 ? 2.648 -44.375 -20.188 1 92.94 97 GLU A N 1
ATOM 741 C CA . GLU A 1 97 ? 2.299 -45.625 -19.516 1 92.94 97 GLU A CA 1
ATOM 742 C C . GLU A 1 97 ? 1.841 -45.344 -18.078 1 92.94 97 GLU A C 1
ATOM 744 O O . GLU A 1 97 ? 0.829 -45.906 -17.641 1 92.94 97 GLU A O 1
ATOM 749 N N . LEU A 1 98 ? 2.602 -44.594 -17.453 1 94.31 98 LEU A N 1
ATOM 750 C CA . LEU A 1 98 ? 2.246 -44.156 -16.109 1 94.31 98 LEU A CA 1
ATOM 751 C C . LEU A 1 98 ? 1.73 -42.719 -16.141 1 94.31 98 LEU A C 1
ATOM 753 O O . LEU A 1 98 ? 2.477 -41.781 -16.469 1 94.31 98 LEU A O 1
ATOM 757 N N . LYS A 1 99 ? 0.483 -42.562 -15.805 1 95.38 99 LYS A N 1
ATOM 758 C CA . LYS A 1 99 ? -0.142 -41.25 -15.805 1 95.38 99 LYS A CA 1
ATOM 759 C C . LYS A 1 99 ? -0.034 -40.594 -14.438 1 95.38 99 LYS A C 1
ATOM 761 O O . LYS A 1 99 ? -0.189 -41.25 -13.406 1 95.38 99 LYS A O 1
ATOM 766 N N . VAL A 1 100 ? 0.316 -39.344 -14.477 1 95.38 100 VAL A N 1
ATOM 767 C CA . VAL A 1 100 ? 0.311 -38.562 -13.258 1 95.38 100 VAL A CA 1
ATOM 768 C C . VAL A 1 100 ? -1.093 -38 -13.008 1 95.38 100 VAL A C 1
ATOM 770 O O . VAL A 1 100 ? -1.688 -37.375 -13.891 1 95.38 100 VAL A O 1
ATOM 773 N N . ASN A 1 101 ? -1.654 -38.25 -11.828 1 96.44 101 ASN A N 1
ATOM 774 C CA . ASN A 1 101 ? -3.016 -37.844 -11.5 1 96.44 101 ASN A CA 1
ATOM 775 C C . ASN A 1 101 ? -3.072 -36.375 -11.07 1 96.44 101 ASN A C 1
ATOM 777 O O . ASN A 1 101 ? -3.553 -36.062 -9.977 1 96.44 101 ASN A O 1
ATOM 781 N N . LEU A 1 102 ? -2.645 -35.5 -11.938 1 96.5 102 LEU A N 1
ATOM 782 C CA . LEU A 1 102 ? -2.596 -34.062 -11.68 1 96.5 102 LEU A CA 1
ATOM 783 C C . LEU A 1 102 ? -4.004 -33.469 -11.539 1 96.5 102 LEU A C 1
ATOM 785 O O . LEU A 1 102 ? -4.84 -33.656 -12.43 1 96.5 102 LEU A O 1
ATOM 789 N N . LYS A 1 103 ? -4.262 -32.75 -10.359 1 97.44 103 LYS A N 1
ATOM 790 C CA . LYS A 1 103 ? -5.59 -32.219 -10.117 1 97.44 103 LYS A CA 1
ATOM 791 C C . LYS A 1 103 ? -5.562 -30.688 -10.133 1 97.44 103 LYS A C 1
ATOM 793 O O . LYS A 1 103 ? -6.59 -30.047 -10.367 1 97.44 103 LYS A O 1
ATOM 798 N N . GLY A 1 104 ? -4.363 -30.156 -9.867 1 97.56 104 GLY A N 1
ATOM 799 C CA . GLY A 1 104 ? -4.297 -28.703 -9.836 1 97.56 104 GLY A CA 1
ATOM 800 C C . GLY A 1 104 ? -2.918 -28.172 -9.484 1 97.56 104 GLY A C 1
ATOM 801 O O . GLY A 1 104 ? -2.012 -28.953 -9.18 1 97.56 104 GLY A O 1
ATOM 802 N N . ILE A 1 105 ? -2.764 -26.891 -9.609 1 98 105 ILE A N 1
ATOM 803 C CA . ILE A 1 105 ? -1.523 -26.234 -9.227 1 98 105 ILE A CA 1
ATOM 804 C C . ILE A 1 105 ? -1.833 -25.031 -8.328 1 98 105 ILE A C 1
ATOM 806 O O . ILE A 1 105 ? -2.885 -24.406 -8.461 1 98 105 ILE A O 1
ATOM 810 N N . ALA A 1 106 ? -0.973 -24.719 -7.375 1 97.81 106 ALA A N 1
ATOM 811 C CA . ALA A 1 106 ? -1.028 -23.547 -6.508 1 97.81 106 ALA A CA 1
ATOM 812 C C . ALA A 1 106 ? 0.3 -22.797 -6.52 1 97.81 106 ALA A C 1
ATOM 814 O O . ALA A 1 106 ? 1.349 -23.375 -6.219 1 97.81 106 ALA A O 1
ATOM 815 N N . VAL A 1 107 ? 0.24 -21.531 -6.887 1 97.38 107 VAL A N 1
ATOM 816 C CA . VAL A 1 107 ? 1.463 -20.75 -7.016 1 97.38 107 VAL A CA 1
ATOM 817 C C . VAL A 1 107 ? 1.375 -19.5 -6.137 1 97.38 107 VAL A C 1
ATOM 819 O O . VAL A 1 107 ? 0.456 -18.688 -6.285 1 97.38 107 VAL A O 1
ATOM 822 N N . GLY A 1 108 ? 2.305 -19.344 -5.195 1 97.25 108 GLY A N 1
ATOM 823 C CA . GLY A 1 108 ? 2.375 -18.172 -4.336 1 97.25 108 GLY A CA 1
ATOM 824 C C . GLY A 1 108 ? 3.295 -17.094 -4.875 1 97.25 108 GLY A C 1
ATOM 825 O O . GLY A 1 108 ? 4.445 -17.359 -5.223 1 97.25 108 GLY A O 1
ATOM 826 N N . ASN A 1 109 ? 2.785 -15.883 -4.926 1 97.25 109 ASN A N 1
ATOM 827 C CA . ASN A 1 109 ? 3.607 -14.781 -5.41 1 97.25 109 ASN A CA 1
ATOM 828 C C . ASN A 1 109 ? 4.383 -15.172 -6.668 1 97.25 109 ASN A C 1
ATOM 830 O O . ASN A 1 109 ? 5.602 -15.008 -6.723 1 97.25 109 ASN A O 1
ATOM 834 N N . GLY A 1 110 ? 3.633 -15.641 -7.641 1 95.94 110 GLY A N 1
ATOM 835 C CA . GLY A 1 110 ? 4.25 -16.297 -8.781 1 95.94 110 GLY A CA 1
ATOM 836 C C . GLY A 1 110 ? 4.797 -15.328 -9.805 1 95.94 110 GLY A C 1
ATOM 837 O O . GLY A 1 110 ? 4.074 -14.445 -10.281 1 95.94 110 GLY A O 1
ATOM 838 N N . PHE A 1 111 ? 6.062 -15.461 -10.078 1 95.06 111 PHE A N 1
ATOM 839 C CA . PHE A 1 111 ? 6.688 -14.75 -11.195 1 95.06 111 PHE A CA 1
ATOM 840 C C . PHE A 1 111 ? 6.41 -15.469 -12.508 1 95.06 111 PHE A C 1
ATOM 842 O O . PHE A 1 111 ? 7.156 -16.359 -12.906 1 95.06 111 PHE A O 1
ATOM 849 N N . THR A 1 112 ? 5.352 -15.039 -13.25 1 96.75 112 THR A N 1
ATOM 850 C CA . THR A 1 112 ? 4.848 -15.797 -14.383 1 96.75 112 THR A CA 1
ATOM 851 C C . THR A 1 112 ? 5.027 -15.008 -15.68 1 96.75 112 THR A C 1
ATOM 853 O O . THR A 1 112 ? 5.398 -15.578 -16.719 1 96.75 112 THR A O 1
ATOM 856 N N . ASP A 1 113 ? 4.781 -13.766 -15.648 1 97.25 113 ASP A N 1
ATOM 857 C CA . ASP A 1 113 ? 4.785 -12.891 -16.812 1 97.25 113 ASP A CA 1
ATOM 858 C C . ASP A 1 113 ? 5.555 -11.602 -16.531 1 97.25 113 ASP A C 1
ATOM 860 O O . ASP A 1 113 ? 4.984 -10.625 -16.047 1 97.25 113 ASP A O 1
ATOM 864 N N . PRO A 1 114 ? 6.777 -11.555 -16.969 1 96.75 114 PRO A N 1
ATOM 865 C CA . PRO A 1 114 ? 7.648 -10.43 -16.609 1 96.75 114 PRO A CA 1
ATOM 866 C C . PRO A 1 114 ? 7.094 -9.086 -17.078 1 96.75 114 PRO A C 1
ATOM 868 O O . PRO A 1 114 ? 7.312 -8.062 -16.422 1 96.75 114 PRO A O 1
ATOM 871 N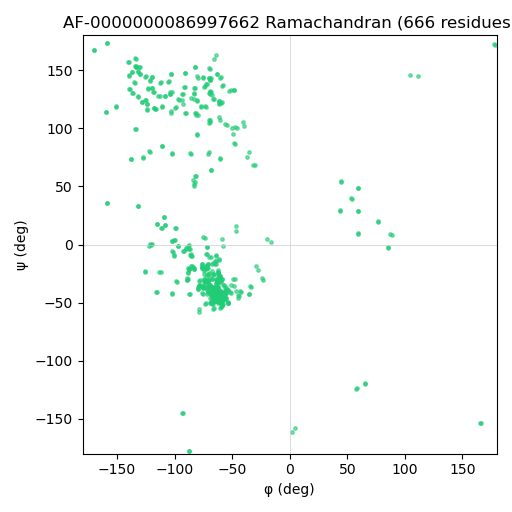 N . ILE A 1 115 ? 6.383 -9.031 -18.156 1 97.94 115 ILE A N 1
ATOM 872 C CA . ILE A 1 115 ? 5.934 -7.746 -18.688 1 97.94 115 ILE A CA 1
ATOM 873 C C . ILE A 1 115 ? 4.973 -7.09 -17.688 1 97.94 115 ILE A C 1
ATOM 875 O O . ILE A 1 115 ? 4.945 -5.863 -17.562 1 97.94 115 ILE A O 1
ATOM 879 N N . THR A 1 116 ? 4.152 -7.855 -16.938 1 97.94 116 THR A N 1
ATOM 880 C CA . THR A 1 116 ? 3.221 -7.301 -15.961 1 97.94 116 THR A CA 1
ATOM 881 C C . THR A 1 116 ? 3.93 -7.023 -14.633 1 97.94 116 THR A C 1
ATOM 883 O O . THR A 1 116 ? 3.447 -6.234 -13.82 1 97.94 116 THR A O 1
ATOM 886 N N . ILE A 1 117 ? 5.086 -7.688 -14.375 1 96.62 117 ILE A N 1
ATOM 887 C CA . ILE A 1 117 ? 5.867 -7.5 -13.156 1 96.62 117 ILE A CA 1
ATOM 888 C C . ILE A 1 117 ? 6.594 -6.16 -13.211 1 96.62 117 ILE A C 1
ATOM 890 O O . ILE A 1 117 ? 6.824 -5.527 -12.18 1 96.62 117 ILE A O 1
ATOM 894 N N . LEU A 1 118 ? 7.004 -5.723 -14.469 1 96.5 118 LEU A N 1
ATOM 895 C CA . LEU A 1 118 ? 7.68 -4.445 -14.672 1 96.5 118 LEU A CA 1
ATOM 896 C C . LEU A 1 118 ? 6.734 -3.281 -14.414 1 96.5 118 LEU A C 1
ATOM 898 O O . LEU A 1 118 ? 6.387 -2.537 -15.328 1 96.5 118 LEU A O 1
ATOM 902 N N . ALA A 1 119 ? 6.258 -3.131 -13.203 1 98.12 119 ALA A N 1
ATOM 903 C CA . ALA A 1 119 ? 5.309 -2.094 -12.805 1 98.12 119 ALA A CA 1
ATOM 904 C C . ALA A 1 119 ? 5.363 -1.85 -11.297 1 98.12 119 ALA A C 1
ATOM 906 O O . ALA A 1 119 ? 4.336 -1.588 -10.672 1 98.12 119 ALA A O 1
ATOM 907 N N . TYR A 1 120 ? 6.551 -1.934 -10.68 1 98.31 120 TYR A N 1
ATOM 908 C CA . TYR A 1 120 ? 6.746 -1.774 -9.242 1 98.31 120 TYR A CA 1
ATOM 909 C C . TYR A 1 120 ? 6.387 -0.363 -8.797 1 98.31 120 TYR A C 1
ATOM 911 O O . TYR A 1 120 ? 5.961 -0.154 -7.656 1 98.31 120 TYR A O 1
ATOM 919 N N . SER A 1 121 ? 6.559 0.592 -9.68 1 98.62 121 SER A N 1
ATOM 920 C CA . SER A 1 121 ? 6.551 2.016 -9.359 1 98.62 121 SER A CA 1
ATOM 921 C C . SER A 1 121 ? 5.246 2.422 -8.688 1 98.62 121 SER A C 1
ATOM 923 O O . SER A 1 121 ? 5.258 3.053 -7.625 1 98.62 121 SER A O 1
ATOM 925 N N . HIS A 1 122 ? 4.09 1.973 -9.266 1 98.12 122 HIS A N 1
ATOM 926 C CA . HIS A 1 122 ? 2.795 2.373 -8.727 1 98.12 122 HIS A CA 1
ATOM 927 C C . HIS A 1 122 ? 2.611 1.86 -7.301 1 98.12 122 HIS A C 1
ATOM 929 O O . HIS A 1 122 ? 2.146 2.596 -6.426 1 98.12 122 HIS A O 1
ATOM 935 N N . PHE A 1 123 ? 3.01 0.673 -7.035 1 98.56 123 PHE A N 1
ATOM 936 C CA . PHE A 1 123 ? 2.814 0.031 -5.742 1 98.56 123 PHE A CA 1
ATOM 937 C C . PHE A 1 123 ? 3.666 0.702 -4.672 1 98.56 123 PHE A C 1
ATOM 939 O O . PHE A 1 123 ? 3.15 1.117 -3.631 1 98.56 123 PHE A O 1
ATOM 946 N N . VAL A 1 124 ? 4.934 0.874 -4.949 1 98.19 124 VAL A N 1
ATOM 947 C CA . VAL A 1 124 ? 5.844 1.385 -3.932 1 98.19 124 VAL A CA 1
ATOM 948 C C . VAL A 1 124 ? 5.605 2.879 -3.727 1 98.19 124 VAL A C 1
ATOM 950 O O . VAL A 1 124 ? 5.797 3.398 -2.625 1 98.19 124 VAL A O 1
ATOM 953 N N . TYR A 1 125 ? 5.172 3.596 -4.777 1 98.5 125 TYR A N 1
ATOM 954 C CA . TYR A 1 125 ? 4.816 5.004 -4.645 1 98.5 125 TYR A CA 1
ATOM 955 C C . TYR A 1 125 ? 3.604 5.176 -3.738 1 98.5 125 TYR A C 1
ATOM 957 O O . TYR A 1 125 ? 3.602 6.035 -2.854 1 98.5 125 TYR A O 1
ATOM 965 N N . GLN A 1 126 ? 2.57 4.328 -3.936 1 98.19 126 GLN A N 1
ATOM 966 C CA . GLN A 1 126 ? 1.354 4.453 -3.137 1 98.19 126 GLN A CA 1
ATOM 967 C C . GLN A 1 126 ? 1.62 4.113 -1.673 1 98.19 126 GLN A C 1
ATOM 969 O O . GLN A 1 126 ? 0.99 4.68 -0.776 1 98.19 126 GLN A O 1
ATOM 974 N N . LEU A 1 127 ? 2.617 3.326 -1.44 1 97.5 127 LEU A N 1
ATOM 975 C CA . LEU A 1 127 ? 2.971 2.945 -0.077 1 97.5 127 LEU A CA 1
ATOM 976 C C . LEU A 1 127 ? 3.924 3.963 0.541 1 97.5 127 LEU A C 1
ATOM 978 O O . LEU A 1 127 ? 4.32 3.824 1.699 1 97.5 127 LEU A O 1
ATOM 982 N N . GLY A 1 128 ? 4.32 4.934 -0.251 1 97.75 128 GLY A N 1
ATOM 983 C CA . GLY A 1 128 ? 5.191 5.988 0.251 1 97.75 128 GLY A CA 1
ATOM 984 C C . GLY A 1 128 ? 6.637 5.551 0.391 1 97.75 128 GLY A C 1
ATOM 985 O O . GLY A 1 128 ? 7.414 6.18 1.112 1 97.75 128 GLY A O 1
ATOM 986 N N . LEU A 1 129 ? 7.023 4.508 -0.277 1 97.38 129 LEU A N 1
ATOM 987 C CA . LEU A 1 129 ? 8.375 3.982 -0.134 1 97.38 129 LEU A CA 1
ATOM 988 C C . LEU A 1 129 ? 9.344 4.711 -1.062 1 97.38 129 LEU A C 1
ATOM 990 O O . LEU A 1 129 ? 10.555 4.668 -0.859 1 97.38 129 LEU A O 1
ATOM 994 N N . VAL A 1 130 ? 8.789 5.375 -2.068 1 97.81 130 VAL A N 1
ATOM 995 C CA . VAL A 1 130 ? 9.578 6.27 -2.912 1 97.81 130 VAL A CA 1
ATOM 996 C C . VAL A 1 130 ? 8.82 7.586 -3.109 1 97.81 130 VAL A C 1
ATOM 998 O O . VAL A 1 130 ? 7.602 7.637 -2.957 1 97.81 130 VAL A O 1
ATOM 1001 N N . ASP A 1 131 ? 9.547 8.633 -3.348 1 97.94 131 ASP A N 1
ATOM 1002 C CA . ASP A 1 131 ? 8.883 9.914 -3.566 1 97.94 131 ASP A CA 1
ATOM 1003 C C . ASP A 1 131 ? 8.516 10.102 -5.039 1 97.94 131 ASP A C 1
ATOM 1005 O O . ASP A 1 131 ? 8.703 9.188 -5.848 1 97.94 131 ASP A O 1
ATOM 1009 N N . THR A 1 132 ? 7.961 11.227 -5.383 1 98 132 THR A N 1
ATOM 1010 C CA . THR A 1 132 ? 7.41 11.5 -6.707 1 98 132 THR A CA 1
ATOM 1011 C C . THR A 1 132 ? 8.5 11.445 -7.77 1 98 132 THR A C 1
ATOM 1013 O O . THR A 1 132 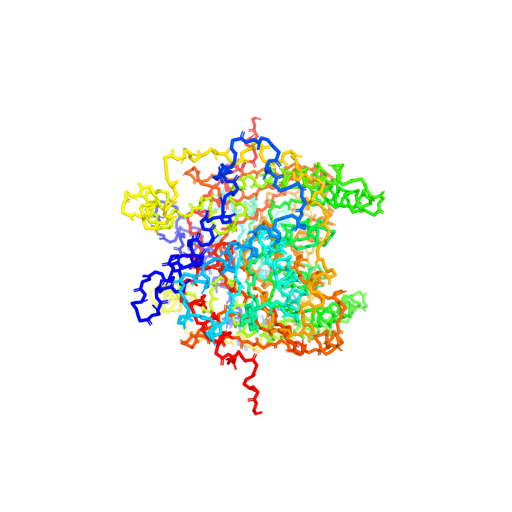? 8.273 10.945 -8.875 1 98 132 THR A O 1
ATOM 1016 N N . ASN A 1 133 ? 9.656 11.961 -7.445 1 98 133 ASN A N 1
ATOM 1017 C CA . ASN A 1 133 ? 10.75 11.977 -8.414 1 98 133 ASN A CA 1
ATOM 1018 C C . ASN A 1 133 ? 11.211 10.57 -8.773 1 98 133 ASN A C 1
ATOM 1020 O O . ASN A 1 133 ? 11.367 10.242 -9.945 1 98 133 ASN A O 1
ATOM 1024 N N . ILE A 1 134 ? 11.43 9.789 -7.781 1 98.5 134 ILE A N 1
ATOM 1025 C CA . ILE A 1 134 ? 11.883 8.422 -8 1 98.5 134 ILE A CA 1
ATOM 1026 C C . ILE A 1 134 ? 10.773 7.621 -8.695 1 98.5 134 ILE A C 1
ATOM 1028 O O . ILE A 1 134 ? 11.055 6.77 -9.539 1 98.5 134 ILE A O 1
ATOM 1032 N N . TYR A 1 135 ? 9.531 7.891 -8.312 1 98.56 135 TYR A N 1
ATOM 1033 C CA . TYR A 1 135 ? 8.383 7.277 -8.977 1 98.56 135 TYR A CA 1
ATOM 1034 C C . TYR A 1 135 ? 8.438 7.508 -10.484 1 98.56 135 TYR A C 1
ATOM 1036 O O . TYR A 1 135 ? 8.289 6.566 -11.266 1 98.56 135 TYR A O 1
ATOM 1044 N N . LYS A 1 136 ? 8.625 8.734 -10.914 1 98.38 136 LYS A N 1
ATOM 1045 C CA . LYS A 1 136 ? 8.672 9.078 -12.328 1 98.38 136 LYS A CA 1
ATOM 1046 C C . LYS A 1 136 ? 9.828 8.359 -13.031 1 98.38 136 LYS A C 1
ATOM 1048 O O . LYS A 1 136 ? 9.656 7.848 -14.133 1 98.38 136 LYS A O 1
ATOM 1053 N N . TYR A 1 137 ? 10.945 8.359 -12.359 1 98.56 137 TYR A N 1
ATOM 1054 C CA . TYR A 1 137 ? 12.102 7.668 -12.914 1 98.56 137 TYR A CA 1
ATOM 1055 C C . TYR A 1 137 ? 11.805 6.184 -13.109 1 98.56 137 TYR A C 1
ATOM 1057 O O . TYR A 1 137 ? 12.07 5.629 -14.18 1 98.56 137 TYR A O 1
ATOM 1065 N N . MET A 1 138 ? 11.25 5.527 -12.102 1 98.75 138 MET A N 1
ATOM 1066 C CA . MET A 1 138 ? 10.945 4.102 -12.164 1 98.75 138 MET A CA 1
ATOM 1067 C C . MET A 1 138 ? 9.953 3.799 -13.273 1 98.75 138 MET A C 1
ATOM 1069 O O . MET A 1 138 ? 10.086 2.799 -13.984 1 98.75 138 MET A O 1
ATOM 1073 N N . LYS A 1 139 ? 8.953 4.637 -13.438 1 98.69 139 LYS A N 1
ATOM 1074 C CA . LYS A 1 139 ? 7.973 4.453 -14.508 1 98.69 139 LYS A CA 1
ATOM 1075 C C . LYS A 1 139 ? 8.648 4.41 -15.875 1 98.69 139 LYS A C 1
ATOM 1077 O O . LYS A 1 139 ? 8.289 3.598 -16.719 1 98.69 139 LYS A O 1
ATOM 1082 N N . ASN A 1 140 ? 9.609 5.309 -16.016 1 98.69 140 ASN A N 1
ATOM 1083 C CA . ASN A 1 140 ? 10.336 5.34 -17.281 1 98.69 140 ASN A CA 1
ATOM 1084 C C . ASN A 1 140 ? 11.164 4.07 -17.484 1 98.69 140 ASN A C 1
ATOM 1086 O O . ASN A 1 140 ? 11.227 3.537 -18.594 1 98.69 140 ASN A O 1
ATOM 1090 N N . VAL A 1 141 ? 11.836 3.633 -16.469 1 98.69 141 VAL A N 1
ATOM 1091 C CA . VAL A 1 141 ? 12.617 2.404 -16.516 1 98.69 141 VAL A CA 1
ATOM 1092 C C . VAL A 1 141 ? 11.719 1.227 -16.875 1 98.69 141 VAL A C 1
ATOM 1094 O O . VAL A 1 141 ? 12.078 0.393 -17.703 1 98.69 141 VAL A O 1
ATOM 1097 N N . GLU A 1 142 ? 10.586 1.164 -16.25 1 98.75 142 GLU A N 1
ATOM 1098 C CA . GLU A 1 142 ? 9.625 0.086 -16.484 1 98.75 142 GLU A CA 1
ATOM 1099 C C . GLU A 1 142 ? 9.125 0.084 -17.922 1 98.75 142 GLU A C 1
ATOM 1101 O O . GLU A 1 142 ? 9.039 -0.972 -18.547 1 98.75 142 GLU A O 1
ATOM 1106 N N . GLU A 1 143 ? 8.805 1.249 -18.453 1 98.75 143 GLU A N 1
ATOM 1107 C CA . GLU A 1 143 ? 8.352 1.335 -19.828 1 98.75 143 GLU A CA 1
ATOM 1108 C C . GLU A 1 143 ? 9.445 0.88 -20.797 1 98.75 143 GLU A C 1
ATOM 1110 O O . GLU A 1 143 ? 9.164 0.197 -21.781 1 98.75 143 GLU A O 1
ATOM 1115 N N . ALA A 1 144 ? 10.656 1.308 -20.547 1 98.69 144 ALA A N 1
ATOM 1116 C CA . ALA A 1 144 ? 11.781 0.852 -21.344 1 98.69 144 ALA A CA 1
ATOM 1117 C C . ALA A 1 144 ? 11.93 -0.666 -21.281 1 98.69 144 ALA A C 1
ATOM 1119 O O . ALA A 1 144 ? 12.195 -1.317 -22.297 1 98.69 144 ALA A O 1
ATOM 1120 N N . GLY A 1 145 ? 11.82 -1.229 -20.047 1 98.06 145 GLY A N 1
ATOM 1121 C CA . GLY A 1 145 ? 11.898 -2.672 -19.891 1 98.06 145 GLY A CA 1
ATOM 1122 C C . GLY A 1 145 ? 10.82 -3.412 -20.656 1 98.06 145 GLY A C 1
ATOM 1123 O O . GLY A 1 145 ? 11.094 -4.426 -21.297 1 98.06 145 GLY A O 1
ATOM 1124 N N . LYS A 1 146 ? 9.602 -2.955 -20.625 1 98.56 146 LYS A N 1
ATOM 1125 C CA . LYS A 1 146 ? 8.492 -3.553 -21.375 1 98.56 146 LYS A CA 1
ATOM 1126 C C . LYS A 1 146 ? 8.758 -3.504 -22.875 1 98.56 146 LYS A C 1
ATOM 1128 O O . LYS A 1 146 ? 8.461 -4.457 -23.594 1 98.56 146 LYS A O 1
ATOM 1133 N N . MET A 1 147 ? 9.281 -2.367 -23.281 1 98.5 147 MET A N 1
ATOM 1134 C CA . MET A 1 147 ? 9.625 -2.23 -24.703 1 98.5 147 MET A CA 1
ATOM 1135 C C . MET A 1 147 ? 10.656 -3.273 -25.109 1 98.5 147 MET A C 1
ATOM 1137 O O . MET A 1 147 ? 10.531 -3.887 -26.172 1 98.5 147 MET A O 1
ATOM 1141 N N . GLU A 1 148 ? 11.641 -3.479 -24.281 1 97.69 148 GLU A N 1
ATOM 1142 C CA . GLU A 1 148 ? 12.664 -4.473 -24.578 1 97.69 148 GLU A CA 1
ATOM 1143 C C . GLU A 1 148 ? 12.062 -5.875 -24.656 1 97.69 148 GLU A C 1
ATOM 1145 O O . GLU A 1 148 ? 12.461 -6.68 -25.5 1 97.69 148 GLU A O 1
ATOM 1150 N N . ILE A 1 149 ? 11.148 -6.199 -23.797 1 97.19 149 ILE A N 1
ATOM 1151 C CA . ILE A 1 149 ? 10.477 -7.492 -23.844 1 97.19 149 ILE A CA 1
ATOM 1152 C C . ILE A 1 149 ? 9.742 -7.648 -25.172 1 97.19 149 ILE A C 1
ATOM 1154 O O . ILE A 1 149 ? 9.859 -8.68 -25.828 1 97.19 149 ILE A O 1
ATOM 1158 N N . ARG A 1 150 ? 9.016 -6.621 -25.562 1 97.56 150 ARG A N 1
ATOM 1159 C CA . ARG A 1 150 ? 8.242 -6.656 -26.797 1 97.56 150 ARG A CA 1
ATOM 1160 C C . ARG A 1 150 ? 9.148 -6.832 -28.016 1 97.56 150 ARG A C 1
ATOM 1162 O O . ARG A 1 150 ? 8.773 -7.48 -28.984 1 97.56 150 ARG A O 1
ATOM 1169 N N . LEU A 1 151 ? 10.344 -6.34 -27.938 1 97.31 151 LEU A N 1
ATOM 1170 C CA . LEU A 1 151 ? 11.305 -6.422 -29.031 1 97.31 151 LEU A CA 1
ATOM 1171 C C . LEU A 1 151 ? 12.078 -7.734 -28.984 1 97.31 151 LEU A C 1
ATOM 1173 O O . LEU A 1 151 ? 12.859 -8.039 -29.891 1 97.31 151 LEU A O 1
ATOM 1177 N N . GLY A 1 152 ? 11.953 -8.461 -27.953 1 94.12 152 GLY A N 1
ATOM 1178 C CA . GLY A 1 152 ? 12.633 -9.742 -27.812 1 94.12 152 GLY A CA 1
ATOM 1179 C C . GLY A 1 152 ? 14.016 -9.617 -27.203 1 94.12 152 GLY A C 1
ATOM 1180 O O . GLY A 1 152 ? 14.781 -10.586 -27.188 1 94.12 152 GLY A O 1
ATOM 1181 N N . ASN A 1 153 ? 14.344 -8.398 -26.719 1 94.25 153 ASN A N 1
ATOM 1182 C CA . ASN A 1 153 ? 15.625 -8.188 -26.047 1 94.25 153 ASN A CA 1
ATOM 1183 C C . ASN A 1 153 ? 15.547 -8.531 -24.562 1 94.25 153 ASN A C 1
ATOM 1185 O O . ASN A 1 153 ? 15.609 -7.641 -23.719 1 94.25 153 ASN A O 1
ATOM 1189 N N . LEU A 1 154 ? 15.586 -9.766 -24.25 1 92.62 154 LEU A N 1
ATOM 1190 C CA . LEU A 1 154 ? 15.242 -10.25 -22.922 1 92.62 154 LEU A CA 1
ATOM 1191 C C . LEU A 1 154 ? 16.375 -9.953 -21.938 1 92.62 154 LEU A C 1
ATOM 1193 O O . LEU A 1 154 ? 16.109 -9.703 -20.75 1 92.62 154 LEU A O 1
ATOM 1197 N N . TYR A 1 155 ? 17.547 -10.055 -22.375 1 90 155 TYR A N 1
ATOM 1198 C CA . TYR A 1 155 ? 18.672 -9.711 -21.5 1 90 155 TYR A CA 1
ATOM 1199 C C . TYR A 1 155 ? 18.594 -8.25 -21.062 1 90 155 TYR A C 1
ATOM 1201 O O . TYR A 1 155 ? 18.734 -7.938 -19.891 1 90 155 TYR A O 1
ATOM 1209 N N . ASP A 1 156 ? 18.375 -7.375 -22.047 1 94 156 ASP A N 1
ATOM 1210 C CA . ASP A 1 156 ? 18.234 -5.953 -21.734 1 94 156 ASP A CA 1
ATOM 1211 C C . ASP A 1 156 ? 17.047 -5.711 -20.797 1 94 156 ASP A C 1
ATOM 1213 O O . ASP A 1 156 ? 17.125 -4.867 -19.906 1 94 156 ASP A O 1
ATOM 1217 N N . ALA A 1 157 ? 15.969 -6.406 -21.047 1 95.69 157 ALA A N 1
ATOM 1218 C CA . ALA A 1 157 ? 14.805 -6.309 -20.172 1 95.69 157 ALA A CA 1
ATOM 1219 C C . ALA A 1 157 ? 15.164 -6.715 -18.734 1 95.69 157 ALA A C 1
ATOM 1221 O O . ALA A 1 157 ? 14.695 -6.098 -17.781 1 95.69 157 ALA A O 1
ATOM 1222 N N . PHE A 1 158 ? 15.961 -7.758 -18.609 1 92.69 158 PHE A N 1
ATOM 1223 C CA . PHE A 1 158 ? 16.406 -8.234 -17.312 1 92.69 158 PHE A CA 1
ATOM 1224 C C . PHE A 1 158 ? 17.203 -7.156 -16.578 1 92.69 158 PHE A C 1
ATOM 1226 O O . PHE A 1 158 ? 17 -6.926 -15.391 1 92.69 158 PHE A O 1
ATOM 1233 N N . LEU A 1 159 ? 18.094 -6.551 -17.297 1 93.31 159 LEU A N 1
ATOM 1234 C CA . LEU A 1 159 ? 18.891 -5.477 -16.703 1 93.31 159 LEU A CA 1
ATOM 1235 C C . LEU A 1 159 ? 17.984 -4.352 -16.203 1 93.31 159 LEU A C 1
ATOM 1237 O O . LEU A 1 159 ? 18.203 -3.822 -15.109 1 93.31 159 LEU A O 1
ATOM 1241 N N . LEU A 1 160 ? 16.969 -4.012 -16.984 1 96.88 160 LEU A N 1
ATOM 1242 C CA . LEU A 1 160 ? 16.062 -2.928 -16.609 1 96.88 160 LEU A CA 1
ATOM 1243 C C . LEU A 1 160 ? 15.188 -3.328 -15.43 1 96.88 160 LEU A C 1
ATOM 1245 O O . LEU A 1 160 ? 14.852 -2.488 -14.594 1 96.88 160 LEU A O 1
ATOM 1249 N N . LEU A 1 161 ? 14.82 -4.605 -15.375 1 95.19 161 LEU A N 1
ATOM 1250 C CA . LEU A 1 161 ? 14.125 -5.109 -14.195 1 95.19 161 LEU A CA 1
ATOM 1251 C C . LEU A 1 161 ? 14.969 -4.918 -12.945 1 95.19 161 LEU A C 1
ATOM 1253 O O . LEU A 1 161 ? 14.461 -4.48 -11.906 1 95.19 161 LEU A O 1
ATOM 1257 N N . ASN A 1 162 ? 16.203 -5.223 -13.039 1 93.31 162 ASN A N 1
ATOM 1258 C CA . ASN A 1 162 ? 17.125 -5.062 -11.922 1 93.31 162 ASN A CA 1
ATOM 1259 C C . ASN A 1 162 ? 17.328 -3.592 -11.562 1 93.31 162 ASN A C 1
ATOM 1261 O O . ASN A 1 162 ? 17.391 -3.242 -10.383 1 93.31 162 ASN A O 1
ATOM 1265 N N . VAL A 1 163 ? 17.406 -2.744 -12.547 1 96.75 163 VAL A N 1
ATOM 1266 C CA . VAL A 1 163 ? 17.516 -1.311 -12.305 1 96.75 163 VAL A CA 1
ATOM 1267 C C . VAL A 1 163 ? 16.297 -0.813 -11.539 1 96.75 163 VAL A C 1
ATOM 1269 O O . VAL A 1 163 ? 16.422 -0.024 -10.602 1 96.75 163 VAL A O 1
ATOM 1272 N N . ASP A 1 164 ? 15.117 -1.245 -11.961 1 97.19 164 ASP A N 1
ATOM 1273 C CA . ASP A 1 164 ? 13.867 -0.848 -11.312 1 97.19 164 ASP A CA 1
ATOM 1274 C C . ASP A 1 164 ? 13.859 -1.251 -9.844 1 97.19 164 ASP A C 1
ATOM 1276 O O . ASP A 1 164 ? 13.656 -0.408 -8.969 1 97.19 164 ASP A O 1
ATOM 1280 N N . LEU A 1 165 ? 14.18 -2.525 -9.555 1 94.31 165 LEU A N 1
ATOM 1281 C CA . LEU A 1 165 ? 14.18 -3.049 -8.188 1 94.31 165 LEU A CA 1
ATOM 1282 C C . LEU A 1 165 ? 15.266 -2.375 -7.355 1 94.31 165 LEU A C 1
ATOM 1284 O O . LEU A 1 165 ? 15.039 -2.037 -6.191 1 94.31 165 LEU A O 1
ATOM 1288 N N . ASP A 1 166 ? 16.422 -2.164 -7.945 1 93.62 166 ASP A N 1
ATOM 1289 C CA . ASP A 1 166 ? 17.531 -1.51 -7.242 1 93.62 166 ASP A CA 1
ATOM 1290 C C . ASP A 1 166 ? 17.172 -0.065 -6.895 1 93.62 166 ASP A C 1
ATOM 1292 O O . ASP A 1 166 ? 17.531 0.427 -5.82 1 93.62 166 ASP A O 1
ATOM 1296 N N . THR A 1 167 ? 16.578 0.58 -7.852 1 96.88 167 THR A N 1
ATOM 1297 C CA . THR A 1 167 ? 16.156 1.956 -7.621 1 96.88 167 THR A CA 1
ATOM 1298 C C . THR A 1 167 ? 15.227 2.037 -6.414 1 96.88 167 THR A C 1
ATOM 1300 O O . THR A 1 167 ? 15.383 2.91 -5.559 1 96.88 167 THR A O 1
ATOM 1303 N N . TYR A 1 168 ? 14.289 1.126 -6.324 1 97.12 168 TYR A N 1
ATOM 1304 C CA . TYR A 1 168 ? 13.398 1.048 -5.172 1 97.12 168 TYR A CA 1
ATOM 1305 C C . TYR A 1 168 ? 14.188 0.81 -3.891 1 97.12 168 TYR A C 1
ATOM 1307 O O . TYR A 1 168 ? 14.055 1.563 -2.922 1 97.12 168 TYR A O 1
ATOM 1315 N N . ILE A 1 169 ? 14.977 -0.191 -3.871 1 93 169 ILE A N 1
ATOM 1316 C CA . ILE A 1 169 ? 15.672 -0.613 -2.662 1 93 169 ILE A CA 1
ATOM 1317 C C . ILE A 1 169 ? 16.578 0.515 -2.17 1 93 169 ILE A C 1
ATOM 1319 O O . ILE A 1 169 ? 16.578 0.845 -0.982 1 93 169 ILE A O 1
ATOM 1323 N N . GLU A 1 170 ? 17.281 1.155 -3.092 1 94.81 170 GLU A N 1
ATOM 1324 C CA . GLU A 1 170 ? 18.219 2.207 -2.74 1 94.81 170 GLU A CA 1
ATOM 1325 C C . GLU A 1 170 ? 17.516 3.428 -2.17 1 94.81 170 GLU A C 1
ATOM 1327 O O . GLU A 1 170 ? 17.953 4.008 -1.179 1 94.81 170 GLU A O 1
ATOM 1332 N N . ASN A 1 171 ? 16.438 3.736 -2.738 1 95.62 171 ASN A N 1
ATOM 1333 C CA . ASN A 1 171 ? 15.805 4.992 -2.365 1 95.62 171 ASN A CA 1
ATOM 1334 C C . ASN A 1 171 ? 14.859 4.812 -1.182 1 95.62 171 ASN A C 1
ATOM 1336 O O . ASN A 1 171 ? 14.578 5.766 -0.454 1 95.62 171 ASN A O 1
ATOM 1340 N N . SER A 1 172 ? 14.383 3.639 -0.983 1 95.06 172 SER A N 1
ATOM 1341 C CA . SER A 1 172 ? 13.523 3.373 0.167 1 95.06 172 SER A CA 1
ATOM 1342 C C . SER A 1 172 ? 14.352 3.078 1.416 1 95.06 172 SER A C 1
ATOM 1344 O O . SER A 1 172 ? 13.828 3.105 2.531 1 95.06 172 SER A O 1
ATOM 1346 N N . HIS A 1 173 ? 15.578 2.721 1.217 1 92.44 173 HIS A N 1
ATOM 1347 C CA . HIS A 1 173 ? 16.438 2.293 2.318 1 92.44 173 HIS A CA 1
ATOM 1348 C C . HIS A 1 173 ? 15.852 1.083 3.035 1 92.44 173 HIS A C 1
ATOM 1350 O O . HIS A 1 173 ? 16.219 0.789 4.172 1 92.44 173 HIS A O 1
ATOM 1356 N N . HIS A 1 174 ? 14.82 0.544 2.422 1 88.94 174 HIS A N 1
ATOM 1357 C CA . HIS A 1 174 ? 14.219 -0.689 2.922 1 88.94 174 HIS A CA 1
ATOM 1358 C C . HIS A 1 174 ? 14.859 -1.913 2.275 1 88.94 174 HIS A C 1
ATOM 1360 O O . HIS A 1 174 ? 14.547 -2.252 1.133 1 88.94 174 HIS A O 1
ATOM 1366 N N . GLN A 1 175 ? 15.539 -2.686 3 1 84 175 GLN A N 1
ATOM 1367 C CA . GLN A 1 175 ? 16.375 -3.732 2.439 1 84 175 GLN A CA 1
ATOM 1368 C C . GLN A 1 175 ? 15.625 -5.051 2.326 1 84 175 GLN A C 1
ATOM 1370 O O . GLN A 1 175 ? 16.125 -6.012 1.733 1 84 175 GLN A O 1
ATOM 1375 N N . ASN A 1 176 ? 14.422 -5.086 2.832 1 87.81 176 ASN A N 1
ATOM 1376 C CA . ASN A 1 176 ? 13.633 -6.312 2.795 1 87.81 176 ASN A CA 1
ATOM 1377 C C . ASN A 1 176 ? 12.445 -6.184 1.843 1 87.81 176 ASN A C 1
ATOM 1379 O O . ASN A 1 176 ? 11.328 -5.895 2.271 1 87.81 176 ASN A O 1
ATOM 1383 N N . PRO A 1 177 ? 12.656 -6.422 0.59 1 91.19 177 PRO A N 1
ATOM 1384 C CA . PRO A 1 177 ? 11.562 -6.289 -0.371 1 91.19 177 PRO A CA 1
ATOM 1385 C C . PRO A 1 177 ? 10.531 -7.406 -0.247 1 91.19 177 PRO A C 1
ATOM 1387 O O . PRO A 1 177 ? 9.492 -7.375 -0.919 1 91.19 177 PRO A O 1
ATOM 1390 N N . TYR A 1 178 ? 10.703 -8.391 0.646 1 92.19 178 TYR A N 1
ATOM 1391 C CA . TYR A 1 178 ? 9.844 -9.555 0.749 1 92.19 178 TYR A CA 1
ATOM 1392 C C . TYR A 1 178 ? 8.656 -9.281 1.669 1 92.19 178 TYR A C 1
ATOM 1394 O O . TYR A 1 178 ? 7.66 -10.008 1.642 1 92.19 178 TYR A O 1
ATOM 1402 N N . ASN A 1 179 ? 8.812 -8.352 2.465 1 94.75 179 ASN A N 1
ATOM 1403 C CA . ASN A 1 179 ? 7.73 -7.918 3.346 1 94.75 179 ASN A CA 1
ATOM 1404 C C . ASN A 1 179 ? 7.961 -6.5 3.854 1 94.75 179 ASN A C 1
ATOM 1406 O O . ASN A 1 179 ? 8.836 -6.266 4.688 1 94.75 179 ASN A O 1
ATOM 1410 N N . ILE A 1 180 ? 7.168 -5.566 3.498 1 94.31 180 ILE A N 1
ATOM 1411 C CA . ILE A 1 180 ? 7.402 -4.148 3.748 1 94.31 180 ILE A CA 1
ATOM 1412 C C . ILE A 1 180 ? 7.234 -3.852 5.238 1 94.31 180 ILE A C 1
ATOM 1414 O O . ILE A 1 180 ? 7.668 -2.805 5.723 1 94.31 180 ILE A O 1
ATOM 1418 N N . LEU A 1 181 ? 6.605 -4.742 5.977 1 91.62 181 LEU A N 1
ATOM 1419 C CA . LEU A 1 181 ? 6.336 -4.512 7.391 1 91.62 181 LEU A CA 1
ATOM 1420 C C . LEU A 1 181 ? 7.598 -4.719 8.227 1 91.62 181 LEU A C 1
ATOM 1422 O O . LEU A 1 181 ? 7.688 -4.227 9.352 1 91.62 181 LEU A O 1
ATOM 1426 N N . TYR A 1 182 ? 8.539 -5.457 7.609 1 89.12 182 TYR A N 1
ATOM 1427 C CA . TYR A 1 182 ? 9.719 -5.836 8.383 1 89.12 182 TYR A CA 1
ATOM 1428 C C . TYR A 1 182 ? 10.984 -5.258 7.762 1 89.12 182 TYR A C 1
ATOM 1430 O O . TYR A 1 182 ? 11.211 -5.387 6.559 1 89.12 182 TYR A O 1
ATOM 1438 N N . GLU A 1 183 ? 11.758 -4.656 8.57 1 83.81 183 GLU A N 1
ATOM 1439 C CA . GLU A 1 183 ? 13.039 -4.145 8.094 1 83.81 183 GLU A CA 1
ATOM 1440 C C . GLU A 1 183 ? 13.977 -5.277 7.695 1 83.81 183 GLU A C 1
ATOM 1442 O O . GLU A 1 183 ? 14.719 -5.16 6.723 1 83.81 183 GLU A O 1
ATOM 1447 N N . VAL A 1 184 ? 13.883 -6.223 8.562 1 79.94 184 VAL A N 1
ATOM 1448 C CA . VAL A 1 184 ? 14.664 -7.426 8.312 1 79.94 184 VAL A CA 1
ATOM 1449 C C . VAL A 1 184 ? 13.75 -8.641 8.273 1 79.94 184 VAL A C 1
ATOM 1451 O O . VAL A 1 184 ? 12.805 -8.742 9.062 1 79.94 184 VAL A O 1
ATOM 1454 N N . GLU A 1 185 ? 13.992 -9.414 7.316 1 75.19 185 GLU A N 1
ATOM 1455 C CA . GLU A 1 185 ? 13.18 -10.625 7.234 1 75.19 185 GLU A CA 1
ATOM 1456 C C . GLU A 1 185 ? 13.336 -11.484 8.484 1 75.19 185 GLU A C 1
ATOM 1458 O O . GLU A 1 185 ? 14.461 -11.781 8.898 1 75.19 185 GLU A O 1
ATOM 1463 N N . PRO A 1 186 ? 12.117 -11.695 9.109 1 69.25 186 PRO A N 1
ATOM 1464 C CA . PRO A 1 186 ? 12.227 -12.562 10.297 1 69.25 186 PRO A CA 1
ATOM 1465 C C . PRO A 1 186 ? 12.734 -13.961 9.961 1 69.25 186 PRO A C 1
ATOM 1467 O O . PRO A 1 186 ? 12.414 -14.5 8.898 1 69.25 186 PRO A O 1
ATOM 1470 N N . GLN A 1 187 ? 13.734 -14.297 10.562 1 59.56 187 GLN A N 1
ATOM 1471 C CA . GLN A 1 187 ? 14.25 -15.648 10.375 1 59.56 187 GLN A CA 1
ATOM 1472 C C . GLN A 1 187 ? 13.336 -16.688 11.016 1 59.56 187 GLN A C 1
ATOM 1474 O O . GLN A 1 187 ? 13.133 -16.672 12.234 1 59.56 187 GLN A O 1
ATOM 1479 N N . VAL A 1 188 ? 12.211 -17 10.258 1 50.56 188 VAL A N 1
ATOM 1480 C CA . VAL A 1 188 ? 11.312 -18.016 10.812 1 50.56 188 VAL A CA 1
ATOM 1481 C C . VAL A 1 188 ? 11.688 -19.391 10.266 1 50.56 188 VAL A C 1
ATOM 1483 O O . VAL A 1 188 ? 11.938 -19.547 9.07 1 50.56 188 VAL A O 1
ATOM 1486 N N . GLY A 1 189 ? 11.953 -20.375 11.188 1 52.41 189 GLY A N 1
ATOM 1487 C CA . GLY A 1 189 ? 12.086 -21.797 10.977 1 52.41 189 GLY A CA 1
ATOM 1488 C C . GLY A 1 189 ? 13.523 -22.281 11.016 1 52.41 189 GLY A C 1
ATOM 1489 O O . GLY A 1 189 ? 14.453 -21.469 11.016 1 52.41 189 GLY A O 1
ATOM 1490 N N . GLY A 1 190 ? 13.68 -23.344 11.469 1 46.88 190 GLY A N 1
ATOM 1491 C CA . GLY A 1 190 ? 14.859 -24.203 11.555 1 46.88 190 GLY A CA 1
ATOM 1492 C C . GLY A 1 190 ? 15.594 -24.344 10.234 1 46.88 190 GLY A C 1
ATOM 1493 O O . GLY A 1 190 ? 15.078 -23.938 9.188 1 46.88 190 GLY A O 1
ATOM 1494 N N . ASP A 1 191 ? 16.953 -24.203 10.211 1 41.47 191 ASP A N 1
ATOM 1495 C CA . ASP A 1 191 ? 17.953 -24.344 9.148 1 41.47 191 ASP A CA 1
ATOM 1496 C C . ASP A 1 191 ? 17.5 -25.375 8.117 1 41.47 191 ASP A C 1
ATOM 1498 O O . ASP A 1 191 ? 17.656 -26.578 8.32 1 41.47 191 ASP A O 1
ATOM 1502 N N . PHE A 1 192 ? 16.453 -24.953 7.406 1 42.69 192 PHE A N 1
ATOM 1503 C CA . PHE A 1 192 ? 16.188 -25.891 6.316 1 42.69 192 PHE A CA 1
ATOM 1504 C C . PHE A 1 192 ? 17.5 -26.469 5.777 1 42.69 192 PHE A C 1
ATOM 1506 O O . PHE A 1 192 ? 17.594 -27.672 5.539 1 42.69 192 PHE A O 1
ATOM 1513 N N . TYR A 1 193 ? 18.328 -25.516 5.691 1 41.81 193 TYR A N 1
ATOM 1514 C CA . TYR A 1 193 ? 19.656 -25.969 5.273 1 41.81 193 TYR A CA 1
ATOM 1515 C C . TYR A 1 193 ? 20.203 -26.984 6.262 1 41.81 193 TYR A C 1
ATOM 1517 O O . TYR A 1 193 ? 20.75 -28.031 5.855 1 41.81 193 TYR A O 1
ATOM 1525 N N . ASN A 1 194 ? 19.922 -26.578 7.406 1 47.47 194 ASN A N 1
ATOM 1526 C CA . ASN A 1 194 ? 20.422 -27.531 8.391 1 47.47 194 ASN A CA 1
ATOM 1527 C C . ASN A 1 194 ? 19.594 -28.812 8.383 1 47.47 194 ASN A C 1
ATOM 1529 O O . ASN A 1 194 ? 20.141 -29.906 8.594 1 47.47 194 ASN A O 1
ATOM 1533 N N . PHE A 1 195 ? 18.328 -28.609 8.055 1 45.69 195 PHE A N 1
ATOM 1534 C CA . PHE A 1 195 ? 17.469 -29.781 8.031 1 45.69 195 PHE A CA 1
ATOM 1535 C C . PHE A 1 195 ? 17.812 -30.672 6.848 1 45.69 195 PHE A C 1
ATOM 1537 O O . PHE A 1 195 ? 17.938 -31.891 6.996 1 45.69 195 PHE A O 1
ATOM 1544 N N . VAL A 1 196 ? 18.062 -29.984 5.723 1 50.38 196 VAL A N 1
ATOM 1545 C CA . VAL A 1 196 ? 18.328 -30.781 4.527 1 50.38 196 VAL A CA 1
ATOM 1546 C C . VAL A 1 196 ? 19.75 -31.344 4.59 1 50.38 196 VAL A C 1
ATOM 1548 O O . VAL A 1 196 ? 20.062 -32.344 3.949 1 50.38 196 VAL A O 1
ATOM 1551 N N . GLU A 1 197 ? 20.531 -30.719 5.492 1 47.91 197 GLU A N 1
ATOM 1552 C CA . GLU A 1 197 ? 21.906 -31.188 5.648 1 47.91 197 GLU A CA 1
ATOM 1553 C C . GLU A 1 197 ? 22 -32.281 6.703 1 47.91 197 GLU A C 1
ATOM 1555 O O . GLU A 1 197 ? 23.047 -32.906 6.879 1 47.91 197 GLU A O 1
ATOM 1560 N N . LEU A 1 198 ? 20.812 -32.469 7.258 1 50.84 198 LEU A N 1
ATOM 1561 C CA . LEU A 1 198 ? 20.875 -33.594 8.203 1 50.84 198 LEU A CA 1
ATOM 1562 C C . LEU A 1 198 ? 21.078 -34.906 7.473 1 50.84 198 LEU A C 1
ATOM 1564 O O . LEU A 1 198 ? 20.469 -35.156 6.434 1 50.84 198 LEU A O 1
ATOM 1568 N N . PRO A 1 199 ? 22.031 -35.562 8.023 1 48.62 199 PRO A N 1
ATOM 1569 C CA . PRO A 1 199 ? 22.375 -36.844 7.375 1 48.62 199 PRO A CA 1
ATOM 1570 C C . PRO A 1 199 ? 21.156 -37.719 7.094 1 48.62 199 PRO A C 1
ATOM 1572 O O . PRO A 1 199 ? 21.062 -38.344 6.031 1 48.62 199 PRO A O 1
ATOM 1575 N N . GLU A 1 200 ? 20.234 -37.688 7.93 1 49.47 200 GLU A N 1
ATOM 1576 C CA . GLU A 1 200 ? 19.062 -38.562 7.766 1 49.47 200 GLU A CA 1
ATOM 1577 C C . GLU A 1 200 ? 18.188 -38.062 6.613 1 49.47 200 GLU A C 1
ATOM 1579 O O . GLU A 1 200 ? 17.609 -38.875 5.891 1 49.47 200 GLU A O 1
ATOM 1584 N N . VAL A 1 201 ? 18.219 -36.812 6.441 1 49.34 201 VAL A N 1
ATOM 1585 C CA . VAL A 1 201 ? 17.375 -36.25 5.395 1 49.34 201 VAL A CA 1
ATOM 1586 C C . VAL A 1 201 ? 18.047 -36.438 4.035 1 49.34 201 VAL A C 1
ATOM 1588 O O . VAL A 1 201 ? 17.391 -36.781 3.057 1 49.34 201 VAL A O 1
ATOM 1591 N N . ARG A 1 202 ? 19.344 -36.312 4.047 1 48.47 202 ARG A N 1
ATOM 1592 C CA . ARG A 1 202 ? 20.094 -36.562 2.82 1 48.47 202 ARG A CA 1
ATOM 1593 C C . ARG A 1 202 ? 19.953 -38 2.344 1 48.47 202 ARG A C 1
ATOM 1595 O O . ARG A 1 202 ? 19.828 -38.25 1.145 1 48.47 202 ARG A O 1
ATOM 1602 N N . LEU A 1 203 ? 20.062 -38.812 3.324 1 48.84 203 LEU A N 1
ATOM 1603 C CA . LEU A 1 203 ? 19.891 -40.25 3.029 1 48.84 203 LEU A CA 1
ATOM 1604 C C . LEU A 1 203 ? 18.484 -40.531 2.508 1 48.84 203 LEU A C 1
ATOM 1606 O O . LEU A 1 203 ? 18.297 -41.312 1.58 1 48.84 203 LEU A O 1
ATOM 1610 N N . ALA A 1 204 ? 17.641 -39.781 3.133 1 47.44 204 ALA A N 1
ATOM 1611 C CA . ALA A 1 204 ? 16.234 -40.062 2.779 1 47.44 204 ALA A CA 1
ATOM 1612 C C . ALA A 1 204 ? 15.914 -39.531 1.39 1 47.44 204 ALA A C 1
ATOM 1614 O O . ALA A 1 204 ? 15.102 -40.094 0.666 1 47.44 204 ALA A O 1
ATOM 1615 N N . ILE A 1 205 ? 16.656 -38.438 1.13 1 48.81 205 ILE A N 1
ATOM 1616 C CA . ILE A 1 205 ? 16.328 -37.844 -0.162 1 48.81 205 ILE A CA 1
ATOM 1617 C C . ILE A 1 205 ? 17.359 -38.281 -1.206 1 48.81 205 ILE A C 1
ATOM 1619 O O . ILE A 1 205 ? 17.328 -37.812 -2.35 1 48.81 205 ILE A O 1
ATOM 1623 N N . HIS A 1 206 ? 18.125 -39.281 -0.868 1 41.91 206 HIS A N 1
ATOM 1624 C CA . HIS A 1 206 ? 19.109 -39.969 -1.693 1 41.91 206 HIS A CA 1
ATOM 1625 C C . HIS A 1 206 ? 19.953 -38.969 -2.502 1 41.91 206 HIS A C 1
ATOM 1627 O O . HIS A 1 206 ? 20.203 -39.188 -3.689 1 41.91 206 HIS A O 1
ATOM 1633 N N . VAL A 1 207 ? 20.125 -37.719 -1.915 1 45.12 207 VAL A N 1
ATOM 1634 C CA . VAL A 1 207 ? 20.953 -36.719 -2.637 1 45.12 207 VAL A CA 1
ATOM 1635 C C . VAL A 1 207 ? 22.422 -36.969 -2.328 1 45.12 207 VAL A C 1
ATOM 1637 O O . VAL A 1 207 ? 23.297 -36.344 -2.916 1 45.12 207 VAL A O 1
ATOM 1640 N N . GLY A 1 208 ? 23.047 -37.875 -2.365 1 42.16 208 GLY A N 1
ATOM 1641 C CA . GLY A 1 208 ? 24.438 -38.219 -2.117 1 42.16 208 GLY A CA 1
ATOM 1642 C C . GLY A 1 208 ? 25.234 -37.031 -1.589 1 42.16 208 GLY A C 1
ATOM 1643 O O . GLY A 1 208 ? 24.703 -36.188 -0.881 1 42.16 208 GLY A O 1
ATOM 1644 N N . ASP A 1 209 ? 26.688 -37.031 -1.744 1 40.06 209 ASP A N 1
ATOM 1645 C CA . ASP A 1 209 ? 27.703 -36.094 -1.243 1 40.06 209 ASP A CA 1
ATOM 1646 C C . ASP A 1 209 ? 27.703 -34.812 -2.041 1 40.06 209 ASP A C 1
ATOM 1648 O O . ASP A 1 209 ? 28.672 -34.031 -1.994 1 40.06 209 ASP A O 1
ATOM 1652 N N . GLN A 1 210 ? 26.891 -34.562 -2.895 1 38.78 210 GLN A N 1
ATOM 1653 C CA . GLN A 1 210 ? 27.062 -33.375 -3.736 1 38.78 210 GLN A CA 1
ATOM 1654 C C . GLN A 1 210 ? 26.766 -32.094 -2.953 1 38.78 210 GLN A C 1
ATOM 1656 O O . GLN A 1 210 ? 25.844 -32.062 -2.15 1 38.78 210 GLN A O 1
ATOM 1661 N N . GLU A 1 211 ? 27.828 -31.219 -2.84 1 36.38 211 GLU A N 1
ATOM 1662 C CA . GLU A 1 211 ? 27.844 -29.953 -2.117 1 36.38 211 GLU A CA 1
ATOM 1663 C C . GLU A 1 211 ? 26.781 -29 -2.654 1 36.38 211 GLU A C 1
ATOM 1665 O O . GLU A 1 211 ? 26.453 -29.031 -3.846 1 36.38 211 GLU A O 1
ATOM 1670 N N . PHE A 1 212 ? 26.109 -28.375 -1.956 1 36.41 212 PHE A N 1
ATOM 1671 C CA . PHE A 1 212 ? 25.125 -27.312 -2.209 1 36.41 212 PHE A CA 1
ATOM 1672 C C . PHE A 1 212 ? 25.781 -26.125 -2.898 1 36.41 212 PHE A C 1
ATOM 1674 O O . PHE A 1 212 ? 26.734 -25.547 -2.375 1 36.41 212 PHE A O 1
ATOM 1681 N N . SER A 1 213 ? 26.141 -26.141 -4.195 1 33.28 213 SER A N 1
ATOM 1682 C CA . SER A 1 213 ? 26.688 -24.922 -4.797 1 33.28 213 SER A CA 1
ATOM 1683 C C . SER A 1 213 ? 25.672 -23.781 -4.746 1 33.28 213 SER A C 1
ATOM 1685 O O . SER A 1 213 ? 24.484 -23.984 -4.965 1 33.28 213 SER A O 1
ATOM 1687 N N . SER A 1 214 ? 26 -22.781 -4.176 1 32.03 214 SER A N 1
ATOM 1688 C CA . SER A 1 214 ? 25.219 -21.547 -4.102 1 32.03 214 SER A CA 1
ATOM 1689 C C . SER A 1 214 ? 24.875 -21.031 -5.492 1 32.03 214 SER A C 1
ATOM 1691 O O . SER A 1 214 ? 25.734 -21.016 -6.383 1 32.03 214 SER A O 1
ATOM 1693 N N . GLY A 1 215 ? 23.703 -21.125 -6.09 1 35.78 215 GLY A N 1
ATOM 1694 C CA . GLY A 1 215 ? 22.844 -20.75 -7.199 1 35.78 215 GLY A CA 1
ATOM 1695 C C . GLY A 1 215 ? 23.344 -19.531 -7.957 1 35.78 215 GLY A C 1
ATOM 1696 O O . GLY A 1 215 ? 22.656 -19 -8.828 1 35.78 215 GLY A O 1
ATOM 1697 N N . SER A 1 216 ? 24.422 -18.938 -7.664 1 36.66 216 SER A N 1
ATOM 1698 C CA . SER A 1 216 ? 24.75 -17.688 -8.359 1 36.66 216 SER A CA 1
ATOM 1699 C C . SER A 1 216 ? 25.047 -17.938 -9.828 1 36.66 216 SER A C 1
ATOM 1701 O O . SER A 1 216 ? 24.688 -17.141 -10.688 1 36.66 216 SER A O 1
ATOM 1703 N N . ASP A 1 217 ? 25.906 -18.859 -10.188 1 38.28 217 ASP A N 1
ATOM 1704 C CA . ASP A 1 217 ? 26.297 -19.047 -11.578 1 38.28 217 ASP A CA 1
ATOM 1705 C C . ASP A 1 217 ? 25.094 -19.453 -12.438 1 38.28 217 ASP A C 1
ATOM 1707 O O . ASP A 1 217 ? 25.078 -19.172 -13.641 1 38.28 217 ASP A O 1
ATOM 1711 N N . VAL A 1 218 ? 24.094 -20 -11.898 1 40.16 218 VAL A N 1
ATOM 1712 C CA . VAL A 1 218 ? 22.906 -20.5 -12.57 1 40.16 218 VAL A CA 1
ATOM 1713 C C . VAL A 1 218 ? 22.078 -19.312 -13.094 1 40.16 218 VAL A C 1
ATOM 1715 O O . VAL A 1 218 ? 21.406 -19.422 -14.125 1 40.16 218 VAL A O 1
ATOM 1718 N N . TYR A 1 219 ? 22.469 -18.062 -12.648 1 43 219 TYR A N 1
ATOM 1719 C CA . TYR A 1 219 ? 21.641 -16.906 -12.945 1 43 219 TYR A CA 1
ATOM 1720 C C . TYR A 1 219 ? 21.875 -16.422 -14.375 1 43 219 TYR A C 1
ATOM 1722 O O . TYR A 1 219 ? 20.922 -16.094 -15.086 1 43 219 TYR A O 1
ATOM 1730 N N . GLU A 1 220 ? 23.125 -16.438 -14.891 1 45.84 220 GLU A N 1
ATOM 1731 C CA . GLU A 1 220 ? 23.375 -15.867 -16.219 1 45.84 220 GLU A CA 1
ATOM 1732 C C . GLU A 1 220 ? 22.703 -16.703 -17.297 1 45.84 220 GLU A C 1
ATOM 1734 O O . GLU A 1 220 ? 22.188 -16.172 -18.281 1 45.84 220 GLU A O 1
ATOM 1739 N N . TYR A 1 221 ? 22.781 -18.047 -17.234 1 48 221 TYR A N 1
ATOM 1740 C CA . TYR A 1 221 ? 22.219 -18.891 -18.281 1 48 221 TYR A CA 1
ATOM 1741 C C . TYR A 1 221 ? 20.703 -18.906 -18.234 1 48 221 TYR A C 1
ATOM 1743 O O . TYR A 1 221 ? 20.047 -19.234 -19.219 1 48 221 TYR A O 1
ATOM 1751 N N . MET A 1 222 ? 20.172 -18.312 -17.188 1 60.72 222 MET A N 1
ATOM 1752 C CA . MET A 1 222 ? 18.719 -18.406 -17.016 1 60.72 222 MET A CA 1
ATOM 1753 C C . MET A 1 222 ? 18.047 -17.047 -17.219 1 60.72 222 MET A C 1
ATOM 1755 O O . MET A 1 222 ? 16.828 -16.938 -17.125 1 60.72 222 MET A O 1
ATOM 1759 N N . VAL A 1 223 ? 18.938 -16.125 -17.844 1 63.72 223 VAL A N 1
ATOM 1760 C CA . VAL A 1 223 ? 18.406 -14.773 -17.938 1 63.72 223 VAL A CA 1
ATOM 1761 C C . VAL A 1 223 ? 17.312 -14.719 -19 1 63.72 223 VAL A C 1
ATOM 1763 O O . VAL A 1 223 ? 16.25 -14.141 -18.766 1 63.72 223 VAL A O 1
ATOM 1766 N N . ASP A 1 224 ? 17.578 -15.242 -20.219 1 67.62 224 ASP A N 1
ATOM 1767 C CA . ASP A 1 224 ? 16.531 -15.203 -21.234 1 67.62 224 ASP A CA 1
ATOM 1768 C C . ASP A 1 224 ? 15.258 -15.883 -20.75 1 67.62 224 ASP A C 1
ATOM 1770 O O . ASP A 1 224 ? 14.156 -15.375 -20.953 1 67.62 224 ASP A O 1
ATOM 1774 N N . ASP A 1 225 ? 15.484 -16.828 -20.094 1 78.38 225 ASP A N 1
ATOM 1775 C CA . ASP A 1 225 ? 14.32 -17.562 -19.578 1 78.38 225 ASP A CA 1
ATOM 1776 C C . ASP A 1 225 ? 13.641 -16.781 -18.453 1 78.38 225 ASP A C 1
ATOM 1778 O O . ASP A 1 225 ? 12.422 -16.859 -18.281 1 78.38 225 ASP A O 1
ATOM 1782 N N . PHE A 1 226 ? 14.43 -16.031 -17.844 1 84.38 226 PHE A N 1
ATOM 1783 C CA . PHE A 1 226 ? 13.906 -15.266 -16.719 1 84.38 226 PHE A CA 1
ATOM 1784 C C . PHE A 1 226 ? 12.883 -14.242 -17.188 1 84.38 226 PHE A C 1
ATOM 1786 O O . PHE A 1 226 ? 11.844 -14.055 -16.531 1 84.38 226 PHE A O 1
ATOM 1793 N N . MET A 1 227 ? 13.109 -13.641 -18.328 1 91.75 227 MET A N 1
ATOM 1794 C CA . MET A 1 227 ? 12.25 -12.539 -18.75 1 91.75 227 MET A CA 1
ATOM 1795 C C . MET A 1 227 ? 11.25 -13.016 -19.812 1 91.75 227 MET A C 1
ATOM 1797 O O . MET A 1 227 ? 10.438 -12.227 -20.297 1 91.75 227 MET A O 1
ATOM 1801 N N . ASN A 1 228 ? 11.305 -14.289 -20.078 1 91 228 ASN A N 1
ATOM 1802 C CA . ASN A 1 228 ? 10.281 -14.852 -20.953 1 91 228 ASN A CA 1
ATOM 1803 C C . ASN A 1 228 ? 9 -15.172 -20.172 1 91 228 ASN A C 1
ATOM 1805 O O . ASN A 1 228 ? 9.047 -15.445 -18.969 1 91 228 ASN A O 1
ATOM 1809 N N . THR A 1 229 ? 7.855 -15.133 -20.922 1 94.75 229 THR A N 1
ATOM 1810 C CA . THR A 1 229 ? 6.57 -15.398 -20.281 1 94.75 229 THR A CA 1
ATOM 1811 C C . THR A 1 229 ? 6.223 -16.891 -20.359 1 94.75 229 THR A C 1
ATOM 1813 O O . THR A 1 229 ? 6.633 -17.578 -21.297 1 94.75 229 THR A O 1
ATOM 1816 N N . VAL A 1 230 ? 5.547 -17.438 -19.406 1 94.56 230 VAL A N 1
ATOM 1817 C CA . VAL A 1 230 ? 4.98 -18.781 -19.484 1 94.56 230 VAL A CA 1
ATOM 1818 C C . VAL A 1 230 ? 3.455 -18.703 -19.438 1 94.56 230 VAL A C 1
ATOM 1820 O O . VAL A 1 230 ? 2.783 -19.688 -19.125 1 94.56 230 VAL A O 1
ATOM 1823 N N . ARG A 1 231 ? 2.965 -17.5 -19.719 1 96.25 231 ARG A N 1
ATOM 1824 C CA . ARG A 1 231 ? 1.533 -17.219 -19.719 1 96.25 231 ARG A CA 1
ATOM 1825 C C . ARG A 1 231 ? 0.778 -18.219 -20.594 1 96.25 231 ARG A C 1
ATOM 1827 O O . ARG A 1 231 ? -0.269 -18.734 -20.188 1 96.25 231 ARG A O 1
ATOM 1834 N N . PRO A 1 232 ? 1.25 -18.625 -21.781 1 96.62 232 PRO A N 1
ATOM 1835 C CA . PRO A 1 232 ? 0.489 -19.578 -22.609 1 96.62 232 PRO A CA 1
ATOM 1836 C C . PRO A 1 232 ? 0.333 -20.938 -21.938 1 96.62 232 PRO A C 1
ATOM 1838 O O . PRO A 1 232 ? -0.717 -21.578 -22.062 1 96.62 232 PRO A O 1
ATOM 1841 N N . TRP A 1 233 ? 1.337 -21.375 -21.234 1 96.69 233 TRP A N 1
ATOM 1842 C CA . TRP A 1 233 ? 1.244 -22.656 -20.516 1 96.69 233 TRP A CA 1
ATOM 1843 C C . TRP A 1 233 ? 0.219 -22.562 -19.391 1 96.69 233 TRP A C 1
ATOM 1845 O O . TRP A 1 233 ? -0.565 -23.5 -19.188 1 96.69 233 TRP A O 1
ATOM 1855 N N . LEU A 1 234 ? 0.251 -21.453 -18.688 1 98.25 234 LEU A N 1
ATOM 1856 C CA . LEU A 1 234 ? -0.718 -21.25 -17.609 1 98.25 234 LEU A CA 1
ATOM 1857 C C . LEU A 1 234 ? -2.141 -21.25 -18.156 1 98.25 234 LEU A C 1
ATOM 1859 O O . LEU A 1 234 ? -3.031 -21.891 -17.594 1 98.25 234 LEU A O 1
ATOM 1863 N N . GLU A 1 235 ? -2.355 -20.547 -19.266 1 98.69 235 GLU A N 1
ATOM 1864 C CA . GLU A 1 235 ? -3.678 -20.469 -19.875 1 98.69 235 GLU A CA 1
ATOM 1865 C C . GLU A 1 235 ? -4.191 -21.859 -20.266 1 98.69 235 GLU A C 1
ATOM 1867 O O . GLU A 1 235 ? -5.367 -22.172 -20.062 1 98.69 235 GLU A O 1
ATOM 1872 N N . GLU A 1 236 ? -3.322 -22.656 -20.797 1 98.25 236 GLU A N 1
ATOM 1873 C CA . GLU A 1 236 ? -3.711 -24.016 -21.172 1 98.25 236 GLU A CA 1
ATOM 1874 C C . GLU A 1 236 ? -4.016 -24.859 -19.922 1 98.25 236 GLU A C 1
ATOM 1876 O O . GLU A 1 236 ? -4.965 -25.641 -19.922 1 98.25 236 GLU A O 1
ATOM 1881 N N . ILE A 1 237 ? -3.234 -24.688 -18.922 1 98.44 237 ILE A N 1
ATOM 1882 C CA . ILE A 1 237 ? -3.4 -25.469 -17.703 1 98.44 237 ILE A CA 1
ATOM 1883 C C . ILE A 1 237 ? -4.703 -25.078 -17 1 98.44 237 ILE A C 1
ATOM 1885 O O . ILE A 1 237 ? -5.398 -25.922 -16.438 1 98.44 237 ILE A O 1
ATOM 1889 N N . ILE A 1 238 ? -5.066 -23.797 -17.031 1 98.69 238 ILE A N 1
ATOM 1890 C CA . ILE A 1 238 ? -6.309 -23.312 -16.438 1 98.69 238 ILE A CA 1
ATOM 1891 C C . ILE A 1 238 ? -7.5 -24.016 -17.078 1 98.69 238 ILE A C 1
ATOM 1893 O O . ILE A 1 238 ? -8.508 -24.281 -16.406 1 98.69 238 ILE A O 1
ATOM 1897 N N . GLU A 1 239 ? -7.391 -24.422 -18.328 1 98.31 239 GLU A N 1
ATOM 1898 C CA . GLU A 1 239 ? -8.492 -25.062 -19.047 1 98.31 239 GLU A CA 1
ATOM 1899 C C . GLU A 1 239 ? -8.75 -26.469 -18.531 1 98.31 239 GLU A C 1
ATOM 1901 O O . GLU A 1 239 ? -9.852 -27 -18.703 1 98.31 239 GLU A O 1
ATOM 1906 N N . ASN A 1 240 ? -7.789 -27.031 -17.844 1 97.81 240 ASN A N 1
ATOM 1907 C CA . ASN A 1 240 ? -7.867 -28.469 -17.625 1 97.81 240 ASN A CA 1
ATOM 1908 C C . ASN A 1 240 ? -7.777 -28.812 -16.141 1 97.81 240 ASN A C 1
ATOM 1910 O O . ASN A 1 240 ? -8.258 -29.875 -15.719 1 97.81 240 ASN A O 1
ATOM 1914 N N . TYR A 1 241 ? -7.207 -27.953 -15.391 1 98.38 241 TYR A N 1
ATOM 1915 C CA . TYR A 1 241 ? -6.914 -28.234 -13.992 1 98.38 241 TYR A CA 1
ATOM 1916 C C . TYR A 1 241 ? -7.324 -27.078 -13.094 1 98.38 241 TYR A C 1
ATOM 1918 O O . TYR A 1 241 ? -7.516 -25.953 -13.57 1 98.38 241 TYR A O 1
ATOM 1926 N N . ARG A 1 242 ? -7.508 -27.328 -11.773 1 98.19 242 ARG A N 1
ATOM 1927 C CA . ARG A 1 242 ? -7.723 -26.266 -10.812 1 98.19 242 ARG A CA 1
ATOM 1928 C C . ARG A 1 242 ? -6.449 -25.438 -10.609 1 98.19 242 ARG A C 1
ATOM 1930 O O . ARG A 1 242 ? -5.375 -26.016 -10.391 1 98.19 242 ARG A O 1
ATOM 1937 N N . VAL A 1 243 ? -6.555 -24.141 -10.703 1 98.69 243 VAL A N 1
ATOM 1938 C CA . VAL A 1 243 ? -5.387 -23.266 -10.586 1 98.69 243 VAL A CA 1
ATOM 1939 C C . VAL A 1 243 ? -5.621 -22.234 -9.492 1 98.69 243 VAL A C 1
ATOM 1941 O O . VAL A 1 243 ? -6.613 -21.5 -9.531 1 98.69 243 VAL A O 1
ATOM 1944 N N . LEU A 1 244 ? -4.73 -22.172 -8.523 1 98.62 244 LEU A N 1
ATOM 1945 C CA . LEU A 1 244 ? -4.734 -21.188 -7.449 1 98.62 244 LEU A CA 1
ATOM 1946 C C . LEU A 1 244 ? -3.475 -20.328 -7.492 1 98.62 244 LEU A C 1
ATOM 1948 O O . LEU A 1 244 ? -2.361 -20.844 -7.43 1 98.62 244 LEU A O 1
ATOM 1952 N N . TYR A 1 245 ? -3.678 -19.078 -7.703 1 98.75 245 TYR A N 1
ATOM 1953 C CA . TYR A 1 245 ? -2.607 -18.109 -7.484 1 98.75 245 TYR A CA 1
ATOM 1954 C C . TYR A 1 245 ? -2.881 -17.266 -6.242 1 98.75 245 TYR A C 1
ATOM 1956 O O . TYR A 1 245 ? -3.977 -16.734 -6.078 1 98.75 245 TYR A O 1
ATOM 1964 N N . TYR A 1 246 ? -1.938 -17.188 -5.348 1 98.62 246 TYR A N 1
ATOM 1965 C CA . TYR A 1 246 ? -2.123 -16.375 -4.156 1 98.62 246 TYR A CA 1
ATOM 1966 C C . TYR A 1 246 ? -0.912 -15.477 -3.916 1 98.62 246 TYR A C 1
ATOM 1968 O O . TYR A 1 246 ? 0.201 -15.805 -4.336 1 98.62 246 TYR A O 1
ATOM 1976 N N . SER A 1 247 ? -1.116 -14.336 -3.357 1 98.56 247 SER A N 1
ATOM 1977 C CA . SER A 1 247 ? -0.077 -13.344 -3.096 1 98.56 247 SER A CA 1
ATOM 1978 C C . SER A 1 247 ? -0.197 -12.773 -1.686 1 98.56 247 SER A C 1
ATOM 1980 O O . SER A 1 247 ? -1.306 -12.57 -1.185 1 98.56 247 SER A O 1
ATOM 1982 N N . GLY A 1 248 ? 0.984 -12.602 -1.065 1 98.38 248 GLY A N 1
ATOM 1983 C CA . GLY A 1 248 ? 0.992 -11.797 0.144 1 98.38 248 GLY A CA 1
ATOM 1984 C C . GLY A 1 248 ? 0.796 -10.312 -0.125 1 98.38 248 GLY A C 1
ATOM 1985 O O . GLY A 1 248 ? 1.401 -9.758 -1.045 1 98.38 248 GLY A O 1
ATOM 1986 N N . GLN A 1 249 ? 0.016 -9.695 0.679 1 98.19 249 GLN A N 1
ATOM 1987 C CA . GLN A 1 249 ? -0.396 -8.305 0.511 1 98.19 249 GLN A CA 1
ATOM 1988 C C . GLN A 1 249 ? 0.803 -7.367 0.592 1 98.19 249 GLN A C 1
ATOM 1990 O O . GLN A 1 249 ? 0.831 -6.328 -0.075 1 98.19 249 GLN A O 1
ATOM 1995 N N . MET A 1 250 ? 1.806 -7.727 1.35 1 97.44 250 MET A N 1
ATOM 1996 C CA . MET A 1 250 ? 2.891 -6.812 1.69 1 97.44 250 MET A CA 1
ATOM 1997 C C . MET A 1 250 ? 4.172 -7.191 0.958 1 97.44 250 MET A C 1
ATOM 1999 O O . MET A 1 250 ? 5.262 -6.754 1.339 1 97.44 250 MET A O 1
ATOM 2003 N N . ASP A 1 251 ? 4.039 -8.016 -0.096 1 97.31 251 ASP A N 1
ATOM 2004 C CA . ASP A 1 251 ? 5.164 -8.445 -0.925 1 97.31 251 ASP A CA 1
ATOM 2005 C C . ASP A 1 251 ? 5.484 -7.398 -1.992 1 97.31 251 ASP A C 1
ATOM 2007 O O . ASP A 1 251 ? 4.605 -6.988 -2.752 1 97.31 251 ASP A O 1
ATOM 2011 N N . VAL A 1 252 ? 6.75 -7.023 -2.102 1 96.69 252 VAL A N 1
ATOM 2012 C CA . VAL A 1 252 ? 7.141 -6.086 -3.15 1 96.69 252 VAL A CA 1
ATOM 2013 C C . VAL A 1 252 ? 7.727 -6.852 -4.336 1 96.69 252 VAL A C 1
ATOM 2015 O O . VAL A 1 252 ? 7.57 -6.438 -5.484 1 96.69 252 VAL A O 1
ATOM 2018 N N . MET A 1 253 ? 8.367 -7.953 -4.098 1 95.38 253 MET A N 1
ATOM 2019 C CA . MET A 1 253 ? 9.094 -8.688 -5.125 1 95.38 253 MET A CA 1
ATOM 2020 C C . MET A 1 253 ? 8.164 -9.125 -6.25 1 95.38 253 MET A C 1
ATOM 2022 O O . MET A 1 253 ? 8.5 -9 -7.43 1 95.38 253 MET A O 1
ATOM 2026 N N . VAL A 1 254 ? 7.141 -9.703 -5.906 1 97.5 254 VAL A N 1
ATOM 2027 C CA . VAL A 1 254 ? 6.031 -10 -6.809 1 97.5 254 VAL A CA 1
ATOM 2028 C C . VAL A 1 254 ? 4.727 -9.484 -6.207 1 97.5 254 VAL A C 1
ATOM 2030 O O . VAL A 1 254 ? 3.869 -10.273 -5.805 1 97.5 254 VAL A O 1
ATOM 2033 N N . ALA A 1 255 ? 4.602 -8.172 -6.27 1 98.19 255 ALA A N 1
ATOM 2034 C CA . ALA A 1 255 ? 3.484 -7.508 -5.605 1 98.19 255 ALA A CA 1
ATOM 2035 C C . ALA A 1 255 ? 2.15 -7.953 -6.199 1 98.19 255 ALA A C 1
ATOM 2037 O O . ALA A 1 255 ? 2.064 -8.242 -7.395 1 98.19 255 ALA A O 1
ATOM 2038 N N . TYR A 1 256 ? 1.195 -8 -5.352 1 98.56 256 TYR A N 1
ATOM 2039 C CA . TYR A 1 256 ? -0.133 -8.484 -5.715 1 98.56 256 TYR A CA 1
ATOM 2040 C C . TYR A 1 256 ? -0.67 -7.734 -6.93 1 98.56 256 TYR A C 1
ATOM 2042 O O . TYR A 1 256 ? -1.155 -8.352 -7.879 1 98.56 256 TYR A O 1
ATOM 2050 N N . PRO A 1 257 ? -0.669 -6.375 -7.008 1 98.44 257 PRO A N 1
ATOM 2051 C CA . PRO A 1 257 ? -1.241 -5.68 -8.164 1 98.44 257 PRO A CA 1
ATOM 2052 C C . PRO A 1 257 ? -0.529 -6.02 -9.469 1 98.44 257 PRO A C 1
ATOM 2054 O O . PRO A 1 257 ? -1.14 -5.973 -10.539 1 98.44 257 PRO A O 1
ATOM 2057 N N . LEU A 1 258 ? 0.731 -6.352 -9.422 1 98.44 258 LEU A N 1
ATOM 2058 C CA . LEU A 1 258 ? 1.455 -6.754 -10.625 1 98.44 258 LEU A CA 1
ATOM 2059 C C . LEU A 1 258 ? 0.925 -8.078 -11.156 1 98.44 258 LEU A C 1
ATOM 2061 O O . LEU A 1 258 ? 0.764 -8.25 -12.367 1 98.44 258 LEU A O 1
ATOM 2065 N N . SER A 1 259 ? 0.686 -9 -10.203 1 98.38 259 SER A N 1
ATOM 2066 C CA . SER A 1 259 ? 0.084 -10.281 -10.57 1 98.38 259 SER A CA 1
ATOM 2067 C C . SER A 1 259 ? -1.316 -10.094 -11.141 1 98.38 259 SER A C 1
ATOM 2069 O O . SER A 1 259 ? -1.714 -10.797 -12.07 1 98.38 259 SER A O 1
ATOM 2071 N N . VAL A 1 260 ? -2.041 -9.172 -10.562 1 98.56 260 VAL A N 1
ATOM 2072 C CA . VAL A 1 260 ? -3.387 -8.891 -11.047 1 98.56 260 VAL A CA 1
ATOM 2073 C C . VAL A 1 260 ? -3.324 -8.391 -12.492 1 98.56 260 VAL A C 1
ATOM 2075 O O . VAL A 1 260 ? -4.219 -8.68 -13.289 1 98.56 260 VAL A O 1
ATOM 2078 N N . GLY A 1 261 ? -2.236 -7.676 -12.859 1 98.06 261 GLY A N 1
ATOM 2079 C CA . GLY A 1 261 ? -2.043 -7.312 -14.25 1 98.06 261 GLY A CA 1
ATOM 2080 C C . GLY A 1 261 ? -2.059 -8.508 -15.188 1 98.06 261 GLY A C 1
ATOM 2081 O O . GLY A 1 261 ? -2.611 -8.438 -16.281 1 98.06 261 GLY A O 1
ATOM 2082 N N . LEU A 1 262 ? -1.425 -9.547 -14.766 1 98.5 262 LEU A N 1
ATOM 2083 C CA . LEU A 1 262 ? -1.449 -10.797 -15.516 1 98.5 262 LEU A CA 1
ATOM 2084 C C . LEU A 1 262 ? -2.854 -11.391 -15.539 1 98.5 262 LEU A C 1
ATOM 2086 O O . LEU A 1 262 ? -3.371 -11.742 -16.594 1 98.5 262 LEU A O 1
ATOM 2090 N N . TYR A 1 263 ? -3.506 -11.477 -14.367 1 98.62 263 TYR A N 1
ATOM 2091 C CA . TYR A 1 263 ? -4.809 -12.125 -14.25 1 98.62 263 TYR A CA 1
ATOM 2092 C C . TYR A 1 263 ? -5.84 -11.438 -15.133 1 98.62 263 TYR A C 1
ATOM 2094 O O . TYR A 1 263 ? -6.645 -12.109 -15.789 1 98.62 263 TYR A O 1
ATOM 2102 N N . ASN A 1 264 ? -5.75 -10.148 -15.156 1 98.19 264 ASN A N 1
ATOM 2103 C CA . ASN A 1 264 ? -6.711 -9.359 -15.914 1 98.19 264 ASN A CA 1
ATOM 2104 C C . ASN A 1 264 ? -6.562 -9.594 -17.422 1 98.19 264 ASN A C 1
ATOM 2106 O O . ASN A 1 264 ? -7.473 -9.297 -18.188 1 98.19 264 ASN A O 1
ATOM 2110 N N . THR A 1 265 ? -5.473 -10.148 -17.859 1 98 265 THR A N 1
ATOM 2111 C CA . THR A 1 265 ? -5.215 -10.234 -19.281 1 98 265 THR A CA 1
ATOM 2112 C C . THR A 1 265 ? -5.082 -11.688 -19.719 1 98 265 THR A C 1
ATOM 2114 O O . THR A 1 265 ? -4.832 -11.969 -20.891 1 98 265 THR A O 1
ATOM 2117 N N . LEU A 1 266 ? -5.219 -12.586 -18.781 1 98.38 266 LEU A N 1
ATOM 2118 C CA . LEU A 1 266 ? -5.199 -14.008 -19.125 1 98.38 266 LEU A CA 1
ATOM 2119 C C . LEU A 1 266 ? -6.328 -14.344 -20.094 1 98.38 266 LEU A C 1
ATOM 2121 O O . LEU A 1 266 ? -7.426 -13.789 -19.984 1 98.38 266 LEU A O 1
ATOM 2125 N N . GLU A 1 267 ? -6.016 -15.25 -21 1 98.19 267 GLU A N 1
ATOM 2126 C CA . GLU A 1 267 ? -7.027 -15.734 -21.922 1 98.19 267 GLU A CA 1
ATOM 2127 C C . GLU A 1 267 ? -7.285 -17.234 -21.734 1 98.19 267 GLU A C 1
ATOM 2129 O O . GLU A 1 267 ? -6.379 -18.047 -21.891 1 98.19 267 GLU A O 1
ATOM 2134 N N . PHE A 1 268 ? -8.398 -17.578 -21.375 1 97.94 268 PHE A N 1
ATOM 2135 C CA . PHE A 1 268 ? -8.906 -18.938 -21.188 1 97.94 268 PHE A CA 1
ATOM 2136 C C . PHE A 1 268 ? -10.422 -18.969 -21.25 1 97.94 268 PHE A C 1
ATOM 2138 O O . PHE A 1 268 ? -11.062 -17.922 -21.438 1 97.94 268 PHE A O 1
ATOM 2145 N N . GLY A 1 269 ? -11.047 -20.062 -21.234 1 98.31 269 GLY A N 1
ATOM 2146 C CA . GLY A 1 269 ? -12.469 -20.219 -21.469 1 98.31 269 GLY A CA 1
ATOM 2147 C C . GLY A 1 269 ? -13.328 -19.344 -20.578 1 98.31 269 GLY A C 1
ATOM 2148 O O . GLY A 1 269 ? -14.305 -18.734 -21.031 1 98.31 269 GLY A O 1
ATOM 2149 N N . ALA A 1 270 ? -12.992 -19.156 -19.297 1 98.31 270 ALA A N 1
ATOM 2150 C CA . ALA A 1 270 ? -13.789 -18.422 -18.328 1 98.31 270 ALA A CA 1
ATOM 2151 C C . ALA A 1 270 ? -13.141 -17.094 -17.953 1 98.31 270 ALA A C 1
ATOM 2153 O O . ALA A 1 270 ? -13.352 -16.562 -16.859 1 98.31 270 ALA A O 1
ATOM 2154 N N . ALA A 1 271 ? -12.305 -16.578 -18.844 1 98.38 271 ALA A N 1
ATOM 2155 C CA . ALA A 1 271 ? -11.586 -15.336 -18.578 1 98.38 271 ALA A CA 1
ATOM 2156 C C . ALA A 1 271 ? -12.547 -14.188 -18.328 1 98.38 271 ALA A C 1
ATOM 2158 O O . ALA A 1 271 ? -12.32 -13.367 -17.422 1 98.38 271 ALA A O 1
ATOM 2159 N N . GLN A 1 272 ? -13.578 -14.086 -19.141 1 98.25 272 GLN A N 1
ATOM 2160 C CA . GLN A 1 272 ? -14.555 -13.008 -18.969 1 98.25 272 GLN A CA 1
ATOM 2161 C C . GLN A 1 272 ? -15.312 -13.18 -17.656 1 98.25 272 GLN A C 1
ATOM 2163 O O . GLN A 1 272 ? -15.617 -12.195 -16.969 1 98.25 272 GLN A O 1
ATOM 2168 N N . GLU A 1 273 ? -15.633 -14.398 -17.344 1 97.75 273 GLU A N 1
ATOM 2169 C CA . GLU A 1 273 ? -16.234 -14.672 -16.047 1 97.75 273 GLU A CA 1
ATOM 2170 C C . GLU A 1 273 ? -15.359 -14.164 -14.906 1 97.75 273 GLU A C 1
ATOM 2172 O O . GLU A 1 273 ? -15.844 -13.508 -13.992 1 97.75 273 GLU A O 1
ATOM 2177 N N . TYR A 1 274 ? -14.141 -14.422 -14.953 1 98 274 TYR A N 1
ATOM 2178 C CA . TYR A 1 274 ? -13.203 -13.945 -13.945 1 98 274 TYR A CA 1
ATOM 2179 C C . TYR A 1 274 ? -13.211 -12.422 -13.875 1 98 274 TYR A C 1
ATOM 2181 O O . TYR A 1 274 ? -13.312 -11.844 -12.789 1 98 274 TYR A O 1
ATOM 2189 N N . ARG A 1 275 ? -13.039 -11.781 -15.008 1 98.06 275 ARG A N 1
ATOM 2190 C CA . ARG A 1 275 ? -12.914 -10.328 -15.055 1 98.06 275 ARG A CA 1
ATOM 2191 C C . ARG A 1 275 ? -14.172 -9.656 -14.508 1 98.06 275 ARG A C 1
ATOM 2193 O O . ARG A 1 275 ? -14.094 -8.594 -13.898 1 98.06 275 ARG A O 1
ATOM 2200 N N . ASN A 1 276 ? -15.305 -10.32 -14.594 1 96.88 276 ASN A N 1
ATOM 2201 C CA . ASN A 1 276 ? -16.578 -9.727 -14.195 1 96.88 276 ASN A CA 1
ATOM 2202 C C . ASN A 1 276 ? -17 -10.203 -12.812 1 96.88 276 ASN A C 1
ATOM 2204 O O . ASN A 1 276 ? -17.938 -9.656 -12.227 1 96.88 276 ASN A O 1
ATOM 2208 N N . SER A 1 277 ? -16.328 -11.156 -12.32 1 95.94 277 SER A N 1
ATOM 2209 C CA . SER A 1 277 ? -16.75 -11.766 -11.055 1 95.94 277 SER A CA 1
ATOM 2210 C C . SER A 1 277 ? -16.547 -10.805 -9.891 1 95.94 277 SER A C 1
ATOM 2212 O O . SER A 1 277 ? -15.656 -9.945 -9.93 1 95.94 277 SER A O 1
ATOM 2214 N N . LYS A 1 278 ? -17.375 -10.961 -8.875 1 94.62 278 LYS A N 1
ATOM 2215 C CA . LYS A 1 278 ? -17.219 -10.219 -7.629 1 94.62 278 LYS A CA 1
ATOM 2216 C C . LYS A 1 278 ? -16.188 -10.891 -6.715 1 94.62 278 LYS A C 1
ATOM 2218 O O . LYS A 1 278 ? -16.172 -12.117 -6.59 1 94.62 278 LYS A O 1
ATOM 2223 N N . ARG A 1 279 ? -15.383 -10.102 -6.211 1 96.31 279 ARG A N 1
ATOM 2224 C CA . ARG A 1 279 ? -14.422 -10.594 -5.227 1 96.31 279 ARG A CA 1
ATOM 2225 C C . ARG A 1 279 ? -15.117 -10.953 -3.916 1 96.31 279 ARG A C 1
ATOM 2227 O O . ARG A 1 279 ? -16.031 -10.25 -3.48 1 96.31 279 ARG A O 1
ATOM 2234 N N . VAL A 1 280 ? -14.641 -12.039 -3.242 1 95.5 280 VAL A N 1
ATOM 2235 C CA . VAL A 1 280 ? -15.266 -12.539 -2.021 1 95.5 280 VAL A CA 1
ATOM 2236 C C . VAL A 1 280 ? -14.266 -12.484 -0.87 1 95.5 280 VAL A C 1
ATOM 2238 O O . VAL A 1 280 ? -13.094 -12.852 -1.035 1 95.5 280 VAL A O 1
ATOM 2241 N N . PRO A 1 281 ? -14.75 -11.977 0.287 1 95.44 281 PRO A N 1
ATOM 2242 C CA . PRO A 1 281 ? -13.867 -12.039 1.455 1 95.44 281 PRO A CA 1
ATOM 2243 C C . PRO A 1 281 ? -13.664 -13.461 1.962 1 95.44 281 PRO A C 1
ATOM 2245 O O . PRO A 1 281 ? -14.578 -14.281 1.892 1 95.44 281 PRO A O 1
ATOM 2248 N N . TRP A 1 282 ? -12.539 -13.773 2.369 1 96.44 282 TRP A N 1
ATOM 2249 C CA . TRP A 1 282 ? -12.125 -15.055 2.941 1 96.44 282 TRP A CA 1
ATOM 2250 C C . TRP A 1 282 ? -11.82 -14.914 4.426 1 96.44 282 TRP A C 1
ATOM 2252 O O . TRP A 1 282 ? -10.953 -14.117 4.812 1 96.44 282 TRP A O 1
ATOM 2262 N N . TYR A 1 283 ? -12.594 -15.664 5.285 1 95 283 TYR A N 1
ATOM 2263 C CA . TYR A 1 283 ? -12.438 -15.594 6.734 1 95 283 TYR A CA 1
ATOM 2264 C C . TYR A 1 283 ? -11.891 -16.906 7.285 1 95 283 TYR A C 1
ATOM 2266 O O . TYR A 1 283 ? -12.242 -17.984 6.801 1 95 283 TYR A O 1
ATOM 2274 N N . VAL A 1 284 ? -11.023 -16.781 8.195 1 95.06 284 VAL A N 1
ATOM 2275 C CA . VAL A 1 284 ? -10.523 -17.922 8.969 1 95.06 284 VAL A CA 1
ATOM 2276 C C . VAL A 1 284 ? -10.727 -17.656 10.461 1 95.06 284 VAL A C 1
ATOM 2278 O O . VAL A 1 284 ? -10.18 -16.703 11.008 1 95.06 284 VAL A O 1
ATOM 2281 N N . ASP A 1 285 ? -11.531 -18.438 11.125 1 92.88 285 ASP A N 1
ATOM 2282 C CA . ASP A 1 285 ? -11.844 -18.281 12.539 1 92.88 285 ASP A CA 1
ATOM 2283 C C . ASP A 1 285 ? -12.359 -16.875 12.844 1 92.88 285 ASP A C 1
ATOM 2285 O O . ASP A 1 285 ? -11.883 -16.219 13.766 1 92.88 285 ASP A O 1
ATOM 2289 N N . GLY A 1 286 ? -13.133 -16.375 11.984 1 92.12 286 GLY A N 1
ATOM 2290 C CA . GLY A 1 286 ? -13.805 -15.109 12.219 1 92.12 286 GLY A CA 1
ATOM 2291 C C . GLY A 1 286 ? -12.953 -13.906 11.836 1 92.12 286 GLY A C 1
ATOM 2292 O O . GLY A 1 286 ? -13.422 -12.773 11.891 1 92.12 286 GLY A O 1
ATOM 2293 N N . ARG A 1 287 ? -11.773 -14.133 11.422 1 92.81 287 ARG A N 1
ATOM 2294 C CA . ARG A 1 287 ? -10.883 -13.039 11.047 1 92.81 287 ARG A CA 1
ATOM 2295 C C . ARG A 1 287 ? -10.742 -12.945 9.531 1 92.81 287 ARG A C 1
ATOM 2297 O O . ARG A 1 287 ? -10.656 -13.961 8.844 1 92.81 287 ARG A O 1
ATOM 2304 N N . LEU A 1 288 ? -10.727 -11.734 9.062 1 94.5 288 LEU A N 1
ATOM 2305 C CA . LEU A 1 288 ? -10.57 -11.508 7.629 1 94.5 288 LEU A CA 1
ATOM 2306 C C . LEU A 1 288 ? -9.164 -11.883 7.168 1 94.5 288 LEU A C 1
ATOM 2308 O O . LEU A 1 288 ? -8.211 -11.141 7.418 1 94.5 288 LEU A O 1
ATOM 2312 N N . ALA A 1 289 ? -9.031 -12.984 6.453 1 96.31 289 ALA A N 1
ATOM 2313 C CA . ALA A 1 289 ? -7.738 -13.516 6.027 1 96.31 289 ALA A CA 1
ATOM 2314 C C . ALA A 1 289 ? -7.32 -12.93 4.684 1 96.31 289 ALA A C 1
ATOM 2316 O O . ALA A 1 289 ? -6.125 -12.797 4.398 1 96.31 289 ALA A O 1
ATOM 2317 N N . GLY A 1 290 ? -8.328 -12.609 3.842 1 96.75 290 GLY A N 1
ATOM 2318 C CA . GLY A 1 290 ? -8.039 -12.07 2.523 1 96.75 290 GLY A CA 1
ATOM 2319 C C . GLY A 1 290 ? -9.242 -12.086 1.597 1 96.75 290 GLY A C 1
ATOM 2320 O O . GLY A 1 290 ? -10.375 -11.898 2.039 1 96.75 290 GLY A O 1
ATOM 2321 N N . TYR A 1 291 ? -8.922 -12.133 0.349 1 97.69 291 TYR A N 1
ATOM 2322 C CA . TYR A 1 291 ? -9.961 -12.039 -0.676 1 97.69 291 TYR A CA 1
ATOM 2323 C C . TYR A 1 291 ? -9.727 -13.055 -1.783 1 97.69 291 TYR A C 1
ATOM 2325 O O . TYR A 1 291 ? -8.578 -13.406 -2.086 1 97.69 291 TYR A O 1
ATOM 2333 N N . LEU A 1 292 ? -10.797 -13.539 -2.377 1 97.69 292 LEU A N 1
ATOM 2334 C CA . LEU A 1 292 ? -10.734 -14.453 -3.51 1 97.69 292 LEU A CA 1
ATOM 2335 C C . LEU A 1 292 ? -11.531 -13.914 -4.691 1 97.69 292 LEU A C 1
ATOM 2337 O O . LEU A 1 292 ? -12.555 -13.25 -4.504 1 97.69 292 LEU A O 1
ATOM 2341 N N . LYS A 1 293 ? -11.062 -14.156 -5.809 1 97.44 293 LYS A N 1
ATOM 2342 C CA . LYS A 1 293 ? -11.75 -13.906 -7.07 1 97.44 293 LYS A CA 1
ATOM 2343 C C . LYS A 1 293 ? -11.523 -15.055 -8.055 1 97.44 293 LYS A C 1
ATOM 2345 O O . LYS A 1 293 ? -10.414 -15.57 -8.164 1 97.44 293 LYS A O 1
ATOM 2350 N N . SER A 1 294 ? -12.602 -15.508 -8.688 1 97.06 294 SER A N 1
ATOM 2351 C CA . SER A 1 294 ? -12.445 -16.734 -9.477 1 97.06 294 SER A CA 1
ATOM 2352 C C . SER A 1 294 ? -13.219 -16.641 -10.789 1 97.06 294 SER A C 1
ATOM 2354 O O . SER A 1 294 ? -14.148 -15.836 -10.914 1 97.06 294 SER A O 1
ATOM 2356 N N . GLY A 1 295 ? -12.805 -17.406 -11.742 1 97.19 295 GLY A N 1
ATOM 2357 C CA . GLY A 1 295 ? -13.453 -17.734 -13 1 97.19 295 GLY A CA 1
ATOM 2358 C C . GLY A 1 295 ? -13.078 -19.109 -13.516 1 97.19 295 GLY A C 1
ATOM 2359 O O . GLY A 1 295 ? -11.914 -19.359 -13.836 1 97.19 295 GLY A O 1
ATOM 2360 N N . GLY A 1 296 ? -14.117 -19.969 -13.648 1 96.75 296 GLY A N 1
ATOM 2361 C CA . GLY A 1 296 ? -13.797 -21.344 -14.031 1 96.75 296 GLY A CA 1
ATOM 2362 C C . GLY A 1 296 ? -12.836 -22.016 -13.078 1 96.75 296 GLY A C 1
ATOM 2363 O O . GLY A 1 296 ? -13.055 -22.031 -11.867 1 96.75 296 GLY A O 1
ATOM 2364 N N . ASN A 1 297 ? -11.727 -22.516 -13.617 1 97.56 297 ASN A N 1
ATOM 2365 C CA . ASN A 1 297 ? -10.75 -23.266 -12.844 1 97.56 297 ASN A CA 1
ATOM 2366 C C . ASN A 1 297 ? -9.719 -22.359 -12.188 1 97.56 297 ASN A C 1
ATOM 2368 O O . ASN A 1 297 ? -8.844 -22.828 -11.453 1 97.56 297 ASN A O 1
ATOM 2372 N N . PHE A 1 298 ? -9.867 -21.031 -12.438 1 98.44 298 PHE A N 1
ATOM 2373 C CA . PHE A 1 298 ? -8.859 -20.094 -11.961 1 98.44 298 PHE A CA 1
ATOM 2374 C C . PHE A 1 298 ? -9.352 -19.344 -10.734 1 98.44 298 PHE A C 1
ATOM 2376 O O . PHE A 1 298 ? -10.461 -18.797 -10.734 1 98.44 298 PHE A O 1
ATOM 2383 N N . THR A 1 299 ? -8.555 -19.328 -9.695 1 98.31 299 THR A N 1
ATOM 2384 C CA . THR A 1 299 ? -8.82 -18.562 -8.492 1 98.31 299 THR A CA 1
ATOM 2385 C C . THR A 1 299 ? -7.59 -17.766 -8.07 1 98.31 299 THR A C 1
ATOM 2387 O O . THR A 1 299 ? -6.484 -18.297 -8.023 1 98.31 299 THR A O 1
ATOM 2390 N N . GLU A 1 300 ? -7.707 -16.531 -7.875 1 98.44 300 GLU A N 1
ATOM 2391 C CA . GLU A 1 300 ? -6.672 -15.711 -7.246 1 98.44 300 GLU A CA 1
ATOM 2392 C C . GLU A 1 300 ? -7.023 -15.398 -5.797 1 98.44 300 GLU A C 1
ATOM 2394 O O . GLU A 1 300 ? -8.203 -15.258 -5.453 1 98.44 300 GLU A O 1
ATOM 2399 N N . VAL A 1 301 ? -6.012 -15.289 -4.949 1 98.56 301 VAL A N 1
ATOM 2400 C CA . VAL A 1 301 ? -6.227 -14.977 -3.539 1 98.56 301 VAL A CA 1
ATOM 2401 C C . VAL A 1 301 ? -5.203 -13.938 -3.078 1 98.56 301 VAL A C 1
ATOM 2403 O O . VAL A 1 301 ? -4.016 -14.047 -3.391 1 98.56 301 VAL A O 1
ATOM 2406 N N . LEU A 1 302 ? -5.668 -12.938 -2.455 1 98.62 302 LEU A N 1
ATOM 2407 C CA . LEU A 1 302 ? -4.805 -12.047 -1.686 1 98.62 302 LEU A CA 1
ATOM 2408 C C . LEU A 1 302 ? -4.812 -12.422 -0.208 1 98.62 302 LEU A C 1
ATOM 2410 O O . LEU A 1 302 ? -5.879 -12.562 0.396 1 98.62 302 LEU A O 1
ATOM 2414 N N . VAL A 1 303 ? -3.672 -12.656 0.34 1 98.31 303 VAL A N 1
ATOM 2415 C CA . VAL A 1 303 ? -3.535 -12.977 1.759 1 98.31 303 VAL A CA 1
ATOM 2416 C C . VAL A 1 303 ? -3.104 -11.727 2.525 1 98.31 303 VAL A C 1
ATOM 2418 O O . VAL A 1 303 ? -2.01 -11.203 2.307 1 98.31 303 VAL A O 1
ATOM 2421 N N . ARG A 1 304 ? -3.914 -11.258 3.438 1 97 304 ARG A N 1
ATOM 2422 C CA . ARG A 1 304 ? -3.668 -10.023 4.18 1 97 304 ARG A CA 1
ATOM 2423 C C . ARG A 1 304 ? -2.484 -10.18 5.125 1 97 304 ARG A C 1
ATOM 2425 O O . ARG A 1 304 ? -2.291 -11.242 5.715 1 97 304 ARG A O 1
ATOM 2432 N N . ASN A 1 305 ? -1.714 -9.078 5.234 1 95 305 ASN A N 1
ATOM 2433 C CA . ASN A 1 305 ? -0.63 -8.945 6.203 1 95 305 ASN A CA 1
ATOM 2434 C C . ASN A 1 305 ? 0.43 -10.023 6.012 1 95 305 ASN A C 1
ATOM 2436 O O . ASN A 1 305 ? 0.986 -10.531 6.984 1 95 305 ASN A O 1
ATOM 2440 N N . ALA A 1 306 ? 0.561 -10.484 4.77 1 96.06 306 ALA A N 1
ATOM 2441 C CA . ALA A 1 306 ? 1.616 -11.43 4.422 1 96.06 306 ALA A CA 1
ATOM 2442 C C . ALA A 1 306 ? 2.541 -10.859 3.354 1 96.06 306 ALA A C 1
ATOM 2444 O O . ALA A 1 306 ? 2.1 -10.109 2.479 1 96.06 306 ALA A O 1
ATOM 2445 N N . GLY A 1 307 ? 3.791 -11.164 3.449 1 95.5 307 GLY A N 1
ATOM 2446 C CA . GLY A 1 307 ? 4.758 -10.82 2.414 1 95.5 307 GLY A CA 1
ATOM 2447 C C . GLY A 1 307 ? 4.961 -11.93 1.4 1 95.5 307 GLY A C 1
ATOM 2448 O O . GLY A 1 307 ? 4.008 -12.609 1.016 1 95.5 307 GLY A O 1
ATOM 2449 N N . HIS A 1 308 ? 6.184 -12.031 0.945 1 93.56 308 HIS A N 1
ATOM 2450 C CA . HIS A 1 308 ? 6.566 -12.969 -0.104 1 93.56 308 HIS A CA 1
ATOM 2451 C C . HIS A 1 308 ? 6.469 -14.406 0.384 1 93.56 308 HIS A C 1
ATOM 2453 O O . HIS A 1 308 ? 6.223 -15.32 -0.408 1 93.56 308 HIS A O 1
ATOM 2459 N N . MET A 1 309 ? 6.68 -14.57 1.678 1 91.38 309 MET A N 1
ATOM 2460 C CA . MET A 1 309 ? 6.594 -15.891 2.289 1 91.38 309 MET A CA 1
ATOM 2461 C C . MET A 1 309 ? 5.281 -16.062 3.041 1 91.38 309 MET A C 1
ATOM 2463 O O . MET A 1 309 ? 5.266 -16.125 4.273 1 91.38 309 MET A O 1
ATOM 2467 N N . VAL A 1 310 ? 4.258 -16.312 2.297 1 94.69 310 VAL A N 1
ATOM 2468 C CA . VAL A 1 310 ? 2.9 -16.328 2.83 1 94.69 310 VAL A CA 1
ATOM 2469 C C . VAL A 1 310 ? 2.795 -17.375 3.939 1 94.69 310 VAL A C 1
ATOM 2471 O O . VAL A 1 310 ? 2.299 -17.078 5.031 1 94.69 310 VAL A O 1
ATOM 2474 N N . PRO A 1 311 ? 3.309 -18.609 3.73 1 90.56 311 PRO A N 1
ATOM 2475 C CA . PRO A 1 311 ? 3.172 -19.609 4.789 1 90.56 311 PRO A CA 1
ATOM 2476 C C . PRO A 1 311 ? 3.902 -19.219 6.07 1 90.56 311 PRO A C 1
ATOM 2478 O O . PRO A 1 311 ? 3.463 -19.578 7.168 1 90.56 311 PRO A O 1
ATOM 2481 N N . THR A 1 312 ? 5.02 -18.516 5.891 1 86.62 312 THR A N 1
ATOM 2482 C CA . THR A 1 312 ? 5.777 -18.062 7.059 1 86.62 312 THR A CA 1
ATOM 2483 C C . THR A 1 312 ? 5.09 -16.891 7.73 1 86.62 312 THR A C 1
ATOM 2485 O O . THR A 1 312 ? 4.973 -16.844 8.961 1 86.62 312 THR A O 1
ATOM 2488 N N . ASP A 1 313 ? 4.598 -15.961 6.996 1 91.56 313 ASP A N 1
ATOM 2489 C CA . ASP A 1 313 ? 4.023 -14.727 7.512 1 91.56 313 ASP A CA 1
ATOM 2490 C C . ASP A 1 313 ? 2.645 -14.969 8.117 1 91.56 313 ASP A C 1
ATOM 2492 O O . ASP A 1 313 ? 2.266 -14.328 9.094 1 91.56 313 ASP A O 1
ATOM 2496 N N . GLN A 1 314 ? 1.889 -15.883 7.469 1 94.5 314 GLN A N 1
ATOM 2497 C CA . GLN A 1 314 ? 0.537 -16.219 7.898 1 94.5 314 GLN A CA 1
ATOM 2498 C C . GLN A 1 314 ? 0.295 -17.734 7.82 1 94.5 314 GLN A C 1
ATOM 2500 O O . GLN A 1 314 ? -0.478 -18.188 6.98 1 94.5 314 GLN A O 1
ATOM 2505 N N . PRO A 1 315 ? 0.884 -18.453 8.75 1 91.94 315 PRO A N 1
ATOM 2506 C CA . PRO A 1 315 ? 0.839 -19.922 8.648 1 91.94 315 PRO A CA 1
ATOM 2507 C C . PRO A 1 315 ? -0.577 -20.469 8.766 1 91.94 315 PRO A C 1
ATOM 2509 O O . PRO A 1 315 ? -0.934 -21.422 8.062 1 91.94 315 PRO A O 1
ATOM 2512 N N . VAL A 1 316 ? -1.421 -19.859 9.617 1 95.12 316 VAL A N 1
ATOM 2513 C CA . VAL A 1 316 ? -2.783 -20.344 9.812 1 95.12 316 VAL A CA 1
ATOM 2514 C C . VAL A 1 316 ? -3.598 -20.125 8.539 1 95.12 316 VAL A C 1
ATOM 2516 O O . VAL A 1 316 ? -4.312 -21.016 8.086 1 95.12 316 VAL A O 1
ATOM 2519 N N . TRP A 1 317 ? -3.523 -18.969 7.949 1 96.56 317 TRP A N 1
ATOM 2520 C CA . TRP A 1 317 ? -4.238 -18.656 6.719 1 96.56 317 TRP A CA 1
ATOM 2521 C C . TRP A 1 317 ? -3.76 -19.531 5.57 1 96.56 317 TRP A C 1
ATOM 2523 O O . TRP A 1 317 ? -4.566 -20.016 4.766 1 96.56 317 TRP A O 1
ATOM 2533 N N . ALA A 1 318 ? -2.451 -19.688 5.516 1 94.56 318 ALA A N 1
ATOM 2534 C CA . ALA A 1 318 ? -1.872 -20.5 4.441 1 94.56 318 ALA A CA 1
ATOM 2535 C C . ALA A 1 318 ? -2.357 -21.938 4.508 1 94.56 318 ALA A C 1
ATOM 2537 O O . ALA A 1 318 ? -2.682 -22.547 3.482 1 94.56 318 ALA A O 1
ATOM 2538 N N . LEU A 1 319 ? -2.377 -22.453 5.715 1 95.19 319 LEU A N 1
ATOM 2539 C CA . LEU A 1 319 ? -2.85 -23.828 5.887 1 95.19 319 LEU A CA 1
ATOM 2540 C C . LEU A 1 319 ? -4.316 -23.938 5.496 1 95.19 319 LEU A C 1
ATOM 2542 O O . LEU A 1 319 ? -4.707 -24.906 4.82 1 95.19 319 LEU A O 1
ATOM 2546 N N . ASP A 1 320 ? -5.117 -23.031 5.941 1 96.38 320 ASP A N 1
ATOM 2547 C CA . ASP A 1 320 ? -6.535 -23.047 5.586 1 96.38 320 ASP A CA 1
ATOM 2548 C C . ASP A 1 320 ? -6.719 -22.984 4.07 1 96.38 320 ASP A C 1
ATOM 2550 O O . ASP A 1 320 ? -7.508 -23.734 3.506 1 96.38 320 ASP A O 1
ATOM 2554 N N . LEU A 1 321 ? -5.988 -22.125 3.42 1 97.25 321 LEU A N 1
ATOM 2555 C CA . LEU A 1 321 ? -6.102 -21.891 1.984 1 97.25 321 LEU A CA 1
ATOM 2556 C C . LEU A 1 321 ? -5.762 -23.141 1.197 1 97.25 321 LEU A C 1
ATOM 2558 O O . LEU A 1 321 ? -6.531 -23.578 0.333 1 97.25 321 LEU A O 1
ATOM 2562 N N . ILE A 1 322 ? -4.656 -23.75 1.498 1 96.06 322 ILE A N 1
ATOM 2563 C CA . ILE A 1 322 ? -4.199 -24.906 0.729 1 96.06 322 ILE A CA 1
ATOM 2564 C C . ILE A 1 322 ? -5.113 -26.094 0.997 1 96.06 322 ILE A C 1
ATOM 2566 O O . ILE A 1 322 ? -5.355 -26.922 0.104 1 96.06 322 ILE A O 1
ATOM 2570 N N . THR A 1 323 ? -5.59 -26.188 2.234 1 95 323 THR A N 1
ATOM 2571 C CA . THR A 1 323 ? -6.512 -27.266 2.57 1 95 323 THR A CA 1
ATOM 2572 C C . THR A 1 323 ? -7.812 -27.141 1.782 1 95 323 THR A C 1
ATOM 2574 O O . THR A 1 323 ? -8.281 -28.094 1.178 1 95 323 THR A O 1
ATOM 2577 N N . ARG A 1 324 ? -8.336 -25.984 1.746 1 96.12 324 ARG A N 1
ATOM 2578 C CA . ARG A 1 324 ? -9.562 -25.766 0.991 1 96.12 324 ARG A CA 1
ATOM 2579 C C . ARG A 1 324 ? -9.336 -25.984 -0.501 1 96.12 324 ARG A C 1
ATOM 2581 O O . ARG A 1 324 ? -10.188 -26.547 -1.185 1 96.12 324 ARG A O 1
ATOM 2588 N N . PHE A 1 325 ? -8.227 -25.562 -0.964 1 96.75 325 PHE A N 1
ATOM 2589 C CA . PHE A 1 325 ? -7.91 -25.688 -2.381 1 96.75 325 PHE A CA 1
ATOM 2590 C C . PHE A 1 325 ? -7.848 -27.172 -2.779 1 96.75 325 PHE A C 1
ATOM 2592 O O . PHE A 1 325 ? -8.492 -27.578 -3.746 1 96.75 325 PHE A O 1
ATOM 2599 N N . THR A 1 326 ? -7.145 -27.922 -2.008 1 94.69 326 THR A N 1
ATOM 2600 C CA . THR A 1 326 ? -6.926 -29.312 -2.367 1 94.69 326 THR A CA 1
ATOM 2601 C C . THR A 1 326 ? -8.203 -30.125 -2.178 1 94.69 326 THR A C 1
ATOM 2603 O O . THR A 1 326 ? -8.367 -31.188 -2.795 1 94.69 326 THR A O 1
ATOM 2606 N N . ARG A 1 327 ? -9.109 -29.625 -1.409 1 94 327 ARG A N 1
ATOM 2607 C CA . ARG A 1 327 ? -10.367 -30.328 -1.171 1 94 327 ARG A CA 1
ATOM 2608 C C . ARG A 1 327 ? -11.484 -29.75 -2.035 1 94 327 ARG A C 1
ATOM 2610 O O . ARG A 1 327 ? -12.656 -30.109 -1.866 1 94 327 ARG A O 1
ATOM 2617 N N . ASP A 1 328 ? -11.102 -28.828 -2.855 1 93.56 328 ASP A N 1
ATOM 2618 C CA . ASP A 1 328 ? -12.055 -28.188 -3.76 1 93.56 328 ASP A CA 1
ATOM 2619 C C . ASP A 1 328 ? -13.18 -27.516 -2.982 1 93.56 328 ASP A C 1
ATOM 2621 O O . ASP A 1 328 ? -14.359 -27.719 -3.279 1 93.56 328 ASP A O 1
ATOM 2625 N N . ASN A 1 329 ? -12.766 -26.734 -1.953 1 92.56 329 ASN A N 1
ATOM 2626 C CA . ASN A 1 329 ? -13.719 -26.094 -1.055 1 92.56 329 ASN A CA 1
ATOM 2627 C C . ASN A 1 329 ? -13.398 -24.609 -0.85 1 92.56 329 ASN A C 1
ATOM 2629 O O . ASN A 1 329 ? -13.531 -24.094 0.258 1 92.56 329 ASN A O 1
ATOM 2633 N N . LEU A 1 330 ? -12.875 -24.016 -1.888 1 92.25 330 LEU A N 1
ATOM 2634 C CA . LEU A 1 330 ? -12.641 -22.578 -1.791 1 92.25 330 LEU A CA 1
ATOM 2635 C C . LEU A 1 330 ? -13.953 -21.812 -1.913 1 92.25 330 LEU A C 1
ATOM 2637 O O . LEU A 1 330 ? -14.844 -22.203 -2.664 1 92.25 330 LEU A O 1
ATOM 2641 N N . PRO A 1 331 ? -14.133 -20.672 -1.166 1 79.44 331 PRO A N 1
ATOM 2642 C CA . PRO A 1 331 ? -15.336 -19.859 -1.344 1 79.44 331 PRO A CA 1
ATOM 2643 C C . PRO A 1 331 ? -15.414 -19.219 -2.73 1 79.44 331 PRO A C 1
ATOM 2645 O O . PRO A 1 331 ? -14.391 -18.984 -3.365 1 79.44 331 PRO A O 1
ATOM 2648 N N . PRO A 1 332 ? -16.625 -18.812 -3.148 1 68.5 332 PRO A N 1
ATOM 2649 C CA . PRO A 1 332 ? -17.906 -19.141 -2.518 1 68.5 332 PRO A CA 1
ATOM 2650 C C . PRO A 1 332 ? -18.266 -20.625 -2.688 1 68.5 332 PRO A C 1
ATOM 2652 O O . PRO A 1 332 ? -17.844 -21.25 -3.656 1 68.5 332 PRO A O 1
ATOM 2655 N N . SER A 1 333 ? -18.641 -21.25 -1.627 1 54.22 333 SER A N 1
ATOM 2656 C CA . SER A 1 333 ? -19.078 -22.641 -1.732 1 54.22 333 SER A CA 1
ATOM 2657 C C . SER A 1 333 ? -19.938 -22.844 -2.969 1 54.22 333 SER A C 1
ATOM 2659 O O . SER A 1 333 ? -20.75 -21.984 -3.324 1 54.22 333 SER A O 1
ATOM 2661 N N . ARG A 1 334 ? -19.375 -23.484 -4.012 1 47.78 334 ARG A N 1
ATOM 2662 C CA . ARG A 1 334 ? -20.312 -23.953 -5.027 1 47.78 334 ARG A CA 1
ATOM 2663 C C . ARG A 1 334 ? -21.453 -24.734 -4.398 1 47.78 334 ARG A C 1
ATOM 2665 O O . ARG A 1 334 ? -21.219 -25.656 -3.609 1 47.78 334 ARG A O 1
ATOM 2672 N N . LYS A 1 335 ? -22.5 -23.938 -4.309 1 34.69 335 LYS A N 1
ATOM 2673 C CA . LYS A 1 335 ? -23.672 -24.719 -3.916 1 34.69 335 LYS A CA 1
ATOM 2674 C C . LYS A 1 335 ? -23.875 -25.922 -4.84 1 34.69 335 LYS A C 1
ATOM 2676 O O . LYS A 1 335 ? -23.641 -25.812 -6.047 1 34.69 335 LYS A O 1
ATOM 2681 N N . MET B 1 1 ? -1.868 11.898 19.312 1 24.44 1 MET B N 1
ATOM 2682 C CA . MET B 1 1 ? -0.626 12.508 19.781 1 24.44 1 MET B CA 1
ATOM 2683 C C . MET B 1 1 ? -0.51 12.406 21.297 1 24.44 1 MET B C 1
ATOM 2685 O O . MET B 1 1 ? 0.567 12.617 21.859 1 24.44 1 MET B O 1
ATOM 2689 N N . LEU B 1 2 ? -1.757 12.047 21.875 1 27.34 2 LEU B N 1
ATOM 2690 C CA . LEU B 1 2 ? -1.808 12.203 23.328 1 27.34 2 LEU B CA 1
ATOM 2691 C C . LEU B 1 2 ? -1.099 11.047 24.016 1 27.34 2 LEU B C 1
ATOM 2693 O O . LEU B 1 2 ? -0.547 11.219 25.109 1 27.34 2 LEU B O 1
ATOM 2697 N N . GLY B 1 3 ? -1.104 9.859 23.406 1 27.39 3 GLY B N 1
ATOM 2698 C CA . GLY B 1 3 ? -0.677 8.758 24.25 1 27.39 3 GLY B CA 1
ATOM 2699 C C . GLY B 1 3 ? 0.782 8.844 24.656 1 27.39 3 GLY B C 1
ATOM 2700 O O . GLY B 1 3 ? 1.124 8.625 25.812 1 27.39 3 GLY B O 1
ATOM 2701 N N . GLY B 1 4 ? 1.562 8.938 23.625 1 28.39 4 GLY B N 1
ATOM 2702 C CA . GLY B 1 4 ? 2.979 8.859 23.953 1 28.39 4 GLY B CA 1
ATOM 2703 C C . GLY B 1 4 ? 3.496 10.086 24.672 1 28.39 4 GLY B C 1
ATOM 2704 O O . GLY B 1 4 ? 4.648 10.125 25.109 1 28.39 4 GLY B O 1
ATOM 2705 N N . LEU B 1 5 ? 2.828 11.156 24.297 1 28.83 5 LEU B N 1
ATOM 2706 C CA . LEU B 1 5 ? 3.322 12.367 24.938 1 28.83 5 LEU B CA 1
ATOM 2707 C C . LEU B 1 5 ? 3.152 12.289 26.453 1 28.83 5 LEU B C 1
ATOM 2709 O O . LEU B 1 5 ? 3.695 13.117 27.188 1 28.83 5 LEU B O 1
ATOM 2713 N N . CYS B 1 6 ? 2.17 11.484 26.781 1 26.92 6 CYS B N 1
ATOM 2714 C CA . CYS B 1 6 ? 1.841 11.57 28.203 1 26.92 6 CYS B CA 1
ATOM 2715 C C . CYS B 1 6 ? 2.912 10.906 29.062 1 26.92 6 CYS B C 1
ATOM 2717 O O . CYS B 1 6 ? 2.887 11.008 30.281 1 26.92 6 CYS B O 1
ATOM 2719 N N . SER B 1 7 ? 3.721 10.031 28.531 1 26.02 7 SER B N 1
ATOM 2720 C CA . SER B 1 7 ? 4.469 9.336 29.562 1 26.02 7 SER B CA 1
ATOM 2721 C C . SER B 1 7 ? 5.629 10.188 30.078 1 26.02 7 SER B C 1
ATOM 2723 O O . SER B 1 7 ? 6.066 10.031 31.219 1 26.02 7 SER B O 1
ATOM 2725 N N . ASP B 1 8 ? 6.59 10.625 29.156 1 26.94 8 ASP B N 1
ATOM 2726 C CA . ASP B 1 8 ? 7.785 11.133 29.812 1 26.94 8 ASP B CA 1
ATOM 2727 C C . ASP B 1 8 ? 7.543 12.539 30.375 1 26.94 8 ASP B C 1
ATOM 2729 O O . ASP B 1 8 ? 6.941 13.383 29.719 1 26.94 8 ASP B O 1
ATOM 2733 N N . GLY B 1 9 ? 7.617 12.883 31.75 1 25.94 9 GLY B N 1
ATOM 2734 C CA . GLY B 1 9 ? 7.461 13.977 32.719 1 25.94 9 GLY B CA 1
ATOM 2735 C C . GLY B 1 9 ? 8.125 15.258 32.25 1 25.94 9 GLY B C 1
ATOM 2736 O O . GLY B 1 9 ? 7.879 16.328 32.844 1 25.94 9 GLY B O 1
ATOM 2737 N N . HIS B 1 10 ? 9.367 15.156 31.75 1 27.09 10 HIS B N 1
ATOM 2738 C CA . HIS B 1 10 ? 10.078 16.422 31.703 1 27.09 10 HIS B CA 1
ATOM 2739 C C . HIS B 1 10 ? 9.555 17.312 30.578 1 27.09 10 HIS B C 1
ATOM 2741 O O . HIS B 1 10 ? 10.156 18.328 30.25 1 27.09 10 HIS B O 1
ATOM 2747 N N . PHE B 1 11 ? 8.945 16.734 29.594 1 29.14 11 PHE B N 1
ATOM 2748 C CA . PHE B 1 11 ? 8.383 17.703 28.656 1 29.14 11 PHE B CA 1
ATOM 2749 C C . PHE B 1 11 ? 7.344 18.578 29.359 1 29.14 11 PHE B C 1
ATOM 2751 O O . PHE B 1 11 ? 6.57 18.094 30.188 1 29.14 11 PHE B O 1
ATOM 2758 N N . ASP B 1 12 ? 7.711 19.875 29.562 1 27.59 12 ASP B N 1
ATOM 2759 C CA . ASP B 1 12 ? 6.73 20.797 30.141 1 27.59 12 ASP B CA 1
ATOM 2760 C C . ASP B 1 12 ? 5.328 20.5 29.609 1 27.59 12 ASP B C 1
ATOM 2762 O O . ASP B 1 12 ? 5.047 20.703 28.438 1 27.59 12 ASP B O 1
ATOM 2766 N N . VAL B 1 13 ? 4.699 19.438 30.094 1 31.03 13 VAL B N 1
ATOM 2767 C CA . VAL B 1 13 ? 3.312 18.984 30.156 1 31.03 13 VAL B CA 1
ATOM 2768 C C . VAL B 1 13 ? 2.371 20.188 30.188 1 31.03 13 VAL B C 1
ATOM 2770 O O . VAL B 1 13 ? 1.149 20.031 30.172 1 31.03 13 VAL B O 1
ATOM 2773 N N . SER B 1 14 ? 2.971 21.375 30.562 1 29.59 14 SER B N 1
ATOM 2774 C CA . SER B 1 14 ? 2.047 22.5 30.672 1 29.59 14 SER B CA 1
ATOM 2775 C C . SER B 1 14 ? 1.432 22.844 29.312 1 29.59 14 SER B C 1
ATOM 2777 O O . SER B 1 14 ? 0.245 23.172 29.234 1 29.59 14 SER B O 1
ATOM 2779 N N . ILE B 1 15 ? 2.355 22.875 28.281 1 31.38 15 ILE B N 1
ATOM 2780 C CA . ILE B 1 15 ? 1.804 23.281 27 1 31.38 15 ILE B CA 1
ATOM 2781 C C . ILE B 1 15 ? 0.99 22.125 26.391 1 31.38 15 ILE B C 1
ATOM 2783 O O . ILE B 1 15 ? 0.007 22.359 25.688 1 31.38 15 ILE B O 1
ATOM 2787 N N . GLY B 1 16 ? 1.433 20.859 26.578 1 34.16 16 GLY B N 1
ATOM 2788 C CA . GLY B 1 16 ? 0.561 19.766 26.172 1 34.16 16 GLY B CA 1
ATOM 2789 C C . GLY B 1 16 ? -0.795 19.797 26.844 1 34.16 16 GLY B C 1
ATOM 2790 O O . GLY B 1 16 ? -1.804 19.422 26.25 1 34.16 16 GLY B O 1
ATOM 2791 N N . ARG B 1 17 ? -0.808 20.234 28.094 1 32.41 17 ARG B N 1
ATOM 2792 C CA . ARG B 1 17 ? -2.023 20.453 28.875 1 32.41 17 ARG B CA 1
ATOM 2793 C C . ARG B 1 17 ? -2.826 21.625 28.312 1 32.41 17 ARG B C 1
ATOM 2795 O O . ARG B 1 17 ? -4.059 21.578 28.266 1 32.41 17 ARG B O 1
ATOM 2802 N N . ALA B 1 18 ? -2.086 22.719 27.969 1 32.22 18 ALA B N 1
ATOM 2803 C CA . ALA B 1 18 ? -2.812 23.859 27.422 1 32.22 18 ALA B CA 1
ATOM 2804 C C . ALA B 1 18 ? -3.406 23.531 26.047 1 32.22 18 ALA B C 1
ATOM 2806 O O . ALA B 1 18 ? -4.543 23.906 25.75 1 32.22 18 ALA B O 1
ATOM 2807 N N . VAL B 1 19 ? -2.6 22.875 25.234 1 33.78 19 VAL B N 1
ATOM 2808 C CA . VAL B 1 19 ? -3.129 22.531 23.922 1 33.78 19 VAL B CA 1
ATOM 2809 C C . VAL B 1 19 ? -4.195 21.453 24.047 1 33.78 19 VAL B C 1
ATOM 2811 O O . VAL B 1 19 ? -5.195 21.453 23.328 1 33.78 19 VAL B O 1
ATOM 2814 N N . ARG B 1 20 ? -4.035 20.516 24.906 1 33.97 20 ARG B N 1
ATOM 2815 C CA . ARG B 1 20 ? -5.129 19.594 25.219 1 33.97 20 ARG B CA 1
ATOM 2816 C C . ARG B 1 20 ? -6.336 20.344 25.781 1 33.97 20 ARG B C 1
ATOM 2818 O O . ARG B 1 20 ? -7.477 20.016 25.453 1 33.97 20 ARG B O 1
ATOM 2825 N N . GLN B 1 21 ? -5.945 21.297 26.656 1 30.95 21 GLN B N 1
ATOM 2826 C CA . GLN B 1 21 ? -7.012 22.141 27.172 1 30.95 21 GLN B CA 1
ATOM 2827 C C . GLN B 1 21 ? -7.609 23.016 26.062 1 30.95 21 GLN B C 1
ATOM 2829 O O . GLN B 1 21 ? -8.828 23.203 26.016 1 30.95 21 GLN B O 1
ATOM 2834 N N . ALA B 1 22 ? -6.746 23.562 25.266 1 31.23 22 ALA B N 1
ATOM 2835 C CA . ALA B 1 22 ? -7.262 24.297 24.109 1 31.23 22 ALA B CA 1
ATOM 2836 C C . ALA B 1 22 ? -7.824 23.328 23.078 1 31.23 22 ALA B C 1
ATOM 2838 O O . ALA B 1 22 ? -8.844 23.609 22.438 1 31.23 22 ALA B O 1
ATOM 2839 N N . CYS B 1 23 ? -7.141 22.25 22.844 1 30.78 23 CYS B N 1
ATOM 2840 C CA . CYS B 1 23 ? -7.68 21.234 21.969 1 30.78 23 CYS B CA 1
ATOM 2841 C C . CYS B 1 23 ? -8.953 20.625 22.531 1 30.78 23 CYS B C 1
ATOM 2843 O O . CYS B 1 23 ? -9.875 20.281 21.781 1 30.78 23 CYS B O 1
ATOM 2845 N N . SER B 1 24 ? -8.914 20.328 23.766 1 31.05 24 SER B N 1
ATOM 2846 C CA . SER B 1 24 ? -10.203 19.953 24.344 1 31.05 24 SER B CA 1
ATOM 2847 C C . SER B 1 24 ? -11.25 21.047 24.109 1 31.05 24 SER B C 1
ATOM 2849 O O . SER B 1 24 ? -12.438 20.75 23.984 1 31.05 24 SER B O 1
ATOM 2851 N N . ALA B 1 25 ? -10.852 22.25 24.234 1 29.55 25 ALA B N 1
ATOM 2852 C CA . ALA B 1 25 ? -11.797 23.297 23.891 1 29.55 25 ALA B CA 1
ATOM 2853 C C . ALA B 1 25 ? -12.133 23.266 22.391 1 29.55 25 ALA B C 1
ATOM 2855 O O . ALA B 1 25 ? -13.266 23.531 22 1 29.55 25 ALA B O 1
ATOM 2856 N N . THR B 1 26 ? -11.078 23.078 21.609 1 30.08 26 THR B N 1
ATOM 2857 C CA . THR B 1 26 ? -11.352 23.031 20.172 1 30.08 26 THR B CA 1
ATOM 2858 C C . THR B 1 26 ? -11.961 21.703 19.781 1 30.08 26 THR B C 1
ATOM 2860 O O . THR B 1 26 ? -12.453 21.547 18.656 1 30.08 26 THR B O 1
ATOM 2863 N N . TRP B 1 27 ? -11.562 20.641 20.391 1 30.66 27 TRP B N 1
ATOM 2864 C CA . TRP B 1 27 ? -12.391 19.484 20.094 1 30.66 27 TRP B CA 1
ATOM 2865 C C . TRP B 1 27 ? -13.844 19.734 20.484 1 30.66 27 TRP B C 1
ATOM 2867 O O . TRP B 1 27 ? -14.508 18.859 21.031 1 30.66 27 TRP B O 1
ATOM 2877 N N . ASN B 1 28 ? -14.055 20.859 20.875 1 30 28 ASN B N 1
ATOM 2878 C CA . ASN B 1 28 ? -15.477 21.156 21.016 1 30 28 ASN B CA 1
ATOM 2879 C C . ASN B 1 28 ? -16.266 20.703 19.781 1 30 28 ASN B C 1
ATOM 2881 O O . ASN B 1 28 ? -16.797 21.531 19.047 1 30 28 ASN B O 1
ATOM 2885 N N . LEU B 1 29 ? -15.703 19.891 18.984 1 32.41 29 LEU B N 1
ATOM 2886 C CA . LEU B 1 29 ? -16.797 19.453 18.141 1 32.41 29 LEU B CA 1
ATOM 2887 C C . LEU B 1 29 ? -18.031 19.125 18.969 1 32.41 29 LEU B C 1
ATOM 2889 O O . LEU B 1 29 ? -19.172 19.344 18.516 1 32.41 29 LEU B O 1
ATOM 2893 N N . GLY B 1 30 ? -17.766 18.422 20.078 1 30 30 GLY B N 1
ATOM 2894 C CA . GLY B 1 30 ? -18.891 18.125 20.938 1 30 30 GLY B CA 1
ATOM 2895 C C . GLY B 1 30 ? -19.188 19.234 21.938 1 30 30 GLY B C 1
ATOM 2896 O O . GLY B 1 30 ? -20.328 19.344 22.422 1 30 30 GLY B O 1
ATOM 2897 N N . PHE B 1 31 ? -18.172 19.797 22.547 1 29.89 31 PHE B N 1
ATOM 2898 C CA . PHE B 1 31 ? -18.609 20.688 23.609 1 29.89 31 PHE B CA 1
ATOM 2899 C C . PHE B 1 31 ? -18.969 22.062 23.031 1 29.89 31 PHE B C 1
ATOM 2901 O O . PHE B 1 31 ? -18.078 22.859 22.703 1 29.89 31 PHE B O 1
ATOM 2908 N N . SER B 1 32 ? -19.812 22.172 22.016 1 30.73 32 SER B N 1
ATOM 2909 C CA . SER B 1 32 ? -20.312 23.516 21.797 1 30.73 32 SER B CA 1
ATOM 2910 C C . SER B 1 32 ? -20.812 24.141 23.094 1 30.73 32 SER B C 1
ATOM 2912 O O . SER B 1 32 ? -21.672 23.578 23.781 1 30.73 32 SER B O 1
ATOM 2914 N N . PHE B 1 33 ? -19.922 24.734 23.781 1 30.14 33 PHE B N 1
ATOM 2915 C CA . PHE B 1 33 ? -20.375 25.453 24.969 1 30.14 33 PHE B CA 1
ATOM 2916 C C . PHE B 1 33 ? -21.641 26.234 24.656 1 30.14 33 PHE B C 1
ATOM 2918 O O . PHE B 1 33 ? -22.156 26.953 25.531 1 30.14 33 PHE B O 1
ATOM 2925 N N . THR B 1 34 ? -21.75 26.844 23.516 1 31.39 34 THR B N 1
ATOM 2926 C CA . THR B 1 34 ? -22.906 27.734 23.469 1 31.39 34 THR B CA 1
ATOM 2927 C C . THR B 1 34 ? -24.188 26.938 23.203 1 31.39 34 THR B C 1
ATOM 2929 O O . THR B 1 34 ? -24.172 25.938 22.484 1 31.39 34 THR B O 1
ATOM 2932 N N . ASN B 1 35 ? -25.016 26.844 24.109 1 34.06 35 ASN B N 1
ATOM 2933 C CA . ASN B 1 35 ? -26.406 26.422 23.922 1 34.06 35 ASN B CA 1
ATOM 2934 C C . ASN B 1 35 ? -26.953 26.891 22.578 1 34.06 35 ASN B C 1
ATOM 2936 O O . ASN B 1 35 ? -28.109 26.609 22.234 1 34.06 35 ASN B O 1
ATOM 2940 N N . SER B 1 36 ? -26.547 28.156 22.094 1 32.75 36 SER B N 1
ATOM 2941 C CA . SER B 1 36 ? -27.234 28.703 20.938 1 32.75 36 SER B CA 1
ATOM 2942 C C . SER B 1 36 ? -26.688 28.125 19.625 1 32.75 36 SER B C 1
ATOM 2944 O O . SER B 1 36 ? -25.484 27.938 19.5 1 32.75 36 SER B O 1
ATOM 2946 N N . THR B 1 37 ? -27.453 27.391 18.953 1 38.94 37 THR B N 1
ATOM 2947 C CA . THR B 1 37 ? -27.234 27.016 17.562 1 38.94 37 THR B CA 1
ATOM 2948 C C . THR B 1 37 ? -26.344 28.031 16.859 1 38.94 37 THR B C 1
ATOM 2950 O O . THR B 1 37 ? -25.781 27.766 15.797 1 38.94 37 THR B O 1
ATOM 2953 N N . GLN B 1 38 ? -26.391 29.281 17.312 1 37.47 38 GLN B N 1
ATOM 2954 C CA . GLN B 1 38 ? -25.656 30.375 16.688 1 37.47 38 GLN B CA 1
ATOM 2955 C C . GLN B 1 38 ? -24.156 30.266 16.938 1 37.47 38 GLN B C 1
ATOM 2957 O O . GLN B 1 38 ? -23.359 30.938 16.281 1 37.47 38 GLN B O 1
ATOM 2962 N N . GLY B 1 39 ? -23.844 29.562 17.891 1 38.53 39 GLY B N 1
ATOM 2963 C CA . GLY B 1 39 ? -22.453 29.547 18.266 1 38.53 39 GLY B CA 1
ATOM 2964 C C . GLY B 1 39 ? -21.625 28.562 17.469 1 38.53 39 GLY B C 1
ATOM 2965 O O . GLY B 1 39 ? -20.438 28.359 17.75 1 38.53 39 GLY B O 1
ATOM 2966 N N . TYR B 1 40 ? -22.266 27.734 16.703 1 42.69 40 TYR B N 1
ATOM 2967 C CA . TYR B 1 40 ? -21.484 26.766 15.914 1 42.69 40 TYR B CA 1
ATOM 2968 C C . TYR B 1 40 ? -20.703 27.484 14.82 1 42.69 40 TYR B C 1
ATOM 2970 O O . TYR B 1 40 ? -21.25 28.281 14.055 1 42.69 40 TYR B O 1
ATOM 2978 N N . ALA B 1 41 ? -19.375 27.625 15.023 1 43.91 41 ALA B N 1
ATOM 2979 C CA . ALA B 1 41 ? -18.516 28.156 13.961 1 43.91 41 ALA B CA 1
ATOM 2980 C C . ALA B 1 41 ? -18.812 27.469 12.625 1 43.91 41 ALA B C 1
ATOM 2982 O O . ALA B 1 41 ? -18.75 26.25 12.523 1 43.91 41 ALA B O 1
ATOM 2983 N N . ARG B 1 42 ? -19.547 28.094 11.75 1 50.06 42 ARG B N 1
ATOM 2984 C CA . ARG B 1 42 ? -20.078 27.609 10.477 1 50.06 42 ARG B CA 1
ATOM 2985 C C . ARG B 1 42 ? -18.984 27.578 9.414 1 50.06 42 ARG B C 1
ATOM 2987 O O . ARG B 1 42 ? -19.109 26.891 8.398 1 50.06 42 ARG B O 1
ATOM 2994 N N . GLU B 1 43 ? -17.906 28.375 9.727 1 64.69 43 GLU B N 1
ATOM 2995 C CA . GLU B 1 43 ? -16.859 28.484 8.727 1 64.69 43 GLU B CA 1
ATOM 2996 C C . GLU B 1 43 ? -15.469 28.469 9.375 1 64.69 43 GLU B C 1
ATOM 2998 O O . GLU B 1 43 ? -15.328 28.828 10.555 1 64.69 43 GLU B O 1
ATOM 3003 N N . GLN B 1 44 ? -14.555 27.938 8.797 1 69.62 44 GLN B N 1
ATOM 3004 C CA . GLN B 1 44 ? -13.18 27.828 9.281 1 69.62 44 GLN B CA 1
ATOM 3005 C C . GLN B 1 44 ? -12.672 29.172 9.789 1 69.62 44 GLN B C 1
ATOM 3007 O O . GLN B 1 44 ? -11.898 29.234 10.75 1 69.62 44 GLN B O 1
ATOM 3012 N N . VAL B 1 45 ? -13.164 30.234 9.234 1 70.81 45 VAL B N 1
ATOM 3013 C CA . VAL B 1 45 ? -12.773 31.578 9.68 1 70.81 45 VAL B CA 1
ATOM 3014 C C . VAL B 1 45 ? -13.266 31.797 11.109 1 70.81 45 VAL B C 1
ATOM 3016 O O . VAL B 1 45 ? -12.523 32.312 11.953 1 70.81 45 VAL B O 1
ATOM 3019 N N . GLN B 1 46 ? -14.414 31.406 11.312 1 72.69 46 GLN B N 1
ATOM 3020 C CA . GLN B 1 46 ? -14.984 31.578 12.648 1 72.69 46 GLN B CA 1
ATOM 3021 C C . GLN B 1 46 ? -14.273 30.688 13.664 1 72.69 46 GLN B C 1
ATOM 3023 O O . GLN B 1 46 ? -14.023 31.109 14.797 1 72.69 46 GLN B O 1
ATOM 3028 N N . VAL B 1 47 ? -13.953 29.516 13.242 1 70.5 47 VAL B N 1
ATOM 3029 C CA . VAL B 1 47 ? -13.227 28.609 14.109 1 70.5 47 VAL B CA 1
ATOM 3030 C C . VAL B 1 47 ? -11.867 29.203 14.477 1 70.5 47 VAL B C 1
ATOM 3032 O O . VAL B 1 47 ? -11.477 29.203 15.648 1 70.5 47 VAL B O 1
ATOM 3035 N N . GLY B 1 48 ? -11.203 29.75 13.516 1 76.81 48 GLY B N 1
ATOM 3036 C CA . GLY B 1 48 ? -9.922 30.406 13.758 1 76.81 48 GLY B CA 1
ATOM 3037 C C . GLY B 1 48 ? -10.016 31.562 14.742 1 76.81 48 GLY B C 1
ATOM 3038 O O . GLY B 1 48 ? -9.18 31.688 15.633 1 76.81 48 GLY B O 1
ATOM 3039 N N . ALA B 1 49 ? -11.039 32.312 14.609 1 81.88 49 ALA B N 1
ATOM 3040 C CA . ALA B 1 49 ? -11.227 33.5 15.461 1 81.88 49 ALA B CA 1
ATOM 3041 C C . ALA B 1 49 ? -11.508 33.094 16.906 1 81.88 49 ALA B C 1
ATOM 3043 O O . ALA B 1 49 ? -10.984 33.688 17.844 1 81.88 49 ALA B O 1
ATOM 3044 N N . GLU B 1 50 ? -12.312 32.094 17 1 77.5 50 GLU B N 1
ATOM 3045 C CA . GLU B 1 50 ? -12.68 31.641 18.344 1 77.5 50 GLU B CA 1
ATOM 3046 C C . GLU B 1 50 ? -11.484 31 19.047 1 77.5 50 GLU B C 1
ATOM 3048 O O . GLU B 1 50 ? -11.25 31.25 20.234 1 77.5 50 GLU B O 1
ATOM 3053 N N . LEU B 1 51 ? -10.781 30.234 18.297 1 81.88 51 LEU B N 1
ATOM 3054 C CA . LEU B 1 51 ? -9.594 29.594 18.875 1 81.88 51 LEU B CA 1
ATOM 3055 C C . LEU B 1 51 ? -8.547 30.641 19.219 1 81.88 51 LEU B C 1
ATOM 3057 O O . LEU B 1 51 ? -7.883 30.547 20.266 1 81.88 51 LEU B O 1
ATOM 3061 N N . TYR B 1 52 ? -8.43 31.609 18.422 1 88.69 52 TYR B N 1
ATOM 3062 C CA . TYR B 1 52 ? -7.496 32.688 18.672 1 88.69 52 TYR B CA 1
ATOM 3063 C C . TYR B 1 52 ? -7.848 33.438 19.953 1 88.69 52 TYR B C 1
ATOM 3065 O O . TYR B 1 52 ? -6.973 33.719 20.781 1 88.69 52 TYR B O 1
ATOM 3073 N N . SER B 1 53 ? -9.094 33.719 20.141 1 87.38 53 SER B N 1
ATOM 3074 C CA . SER B 1 53 ? -9.555 34.375 21.344 1 87.38 53 SER B CA 1
ATOM 3075 C C . SER B 1 53 ? -9.227 33.562 22.594 1 87.38 53 SER B C 1
ATOM 3077 O O . SER B 1 53 ? -8.828 34.125 23.609 1 87.38 53 SER B O 1
ATOM 3079 N N . ALA B 1 54 ? -9.422 32.344 22.422 1 82.44 54 ALA B N 1
ATOM 3080 C CA . ALA B 1 54 ? -9.125 31.438 23.531 1 82.44 54 ALA B CA 1
ATOM 3081 C C . ALA B 1 54 ? -7.637 31.469 23.875 1 82.44 54 ALA B C 1
ATOM 3083 O O . ALA B 1 54 ? -7.266 31.484 25.062 1 82.44 54 ALA B O 1
ATOM 3084 N N . ILE B 1 55 ? -6.805 31.5 22.906 1 88.06 55 ILE B N 1
ATOM 3085 C CA . ILE B 1 55 ? -5.359 31.5 23.094 1 88.06 55 ILE B CA 1
ATOM 3086 C C . ILE B 1 55 ? -4.922 32.812 23.75 1 88.06 55 ILE B C 1
ATOM 3088 O O . ILE B 1 55 ? -4.129 32.812 24.688 1 88.06 55 ILE B O 1
ATOM 3092 N N . VAL B 1 56 ? -5.473 33.875 23.312 1 90.62 56 VAL B N 1
ATOM 3093 C CA . VAL B 1 56 ? -5.121 35.188 23.844 1 90.62 56 VAL B CA 1
ATOM 3094 C C . VAL B 1 56 ? -5.523 35.281 25.312 1 90.62 56 VAL B C 1
ATOM 3096 O O . VAL B 1 56 ? -4.75 35.75 26.141 1 90.62 56 VAL B O 1
ATOM 3099 N N . GLN B 1 57 ? -6.691 34.781 25.609 1 87.31 57 GLN B N 1
ATOM 3100 C CA . GLN B 1 57 ? -7.148 34.781 27 1 87.31 57 GLN B CA 1
ATOM 3101 C C . GLN B 1 57 ? -6.254 33.906 27.875 1 87.31 57 GLN B C 1
ATOM 3103 O O . GLN B 1 57 ? -5.922 34.281 29 1 87.31 57 GLN B O 1
ATOM 3108 N N . PHE B 1 58 ? -5.957 32.812 27.344 1 84.06 58 PHE B N 1
ATOM 3109 C CA . PHE B 1 58 ? -5.062 31.906 28.047 1 84.06 58 PHE B CA 1
ATOM 3110 C C . PHE B 1 58 ? -3.736 32.594 28.359 1 84.06 58 PHE B C 1
ATOM 3112 O O . PHE B 1 58 ? -3.24 32.5 29.484 1 84.06 58 PHE B O 1
ATOM 3119 N N . LEU B 1 59 ? -3.158 33.281 27.422 1 90.06 59 LEU B N 1
ATOM 3120 C CA . LEU B 1 59 ? -1.859 33.906 27.562 1 90.06 59 LEU B CA 1
ATOM 3121 C C . LEU B 1 59 ? -1.954 35.094 28.516 1 90.06 59 LEU B C 1
ATOM 3123 O O . LEU B 1 59 ? -0.976 35.469 29.172 1 90.06 59 LEU B O 1
ATOM 3127 N N . LYS B 1 60 ? -3.129 35.625 28.594 1 90.25 60 LYS B N 1
ATOM 3128 C CA . LYS B 1 60 ? -3.336 36.719 29.547 1 90.25 60 LYS B CA 1
ATOM 3129 C C . LYS B 1 60 ? -3.336 36.188 30.984 1 90.25 60 LYS B C 1
ATOM 3131 O O . LYS B 1 60 ? -2.832 36.844 31.891 1 90.25 60 LYS B O 1
ATOM 3136 N N . VAL B 1 61 ? -3.875 35.062 31.109 1 88.81 61 VAL B N 1
ATOM 3137 C CA . VAL B 1 61 ? -3.963 34.438 32.438 1 88.81 61 VAL B CA 1
ATOM 3138 C C . VAL B 1 61 ? -2.592 33.938 32.844 1 88.81 61 VAL B C 1
ATOM 3140 O O . VAL B 1 61 ? -2.24 33.969 34.031 1 88.81 61 VAL B O 1
ATOM 3143 N N . PHE B 1 62 ? -1.792 33.531 31.875 1 89 62 PHE B N 1
ATOM 3144 C CA . PHE B 1 62 ? -0.463 33 32.125 1 89 62 PHE B CA 1
ATOM 3145 C C . PHE B 1 62 ? 0.605 33.812 31.422 1 89 62 PHE B C 1
ATOM 3147 O O . PHE B 1 62 ? 1.213 33.344 30.453 1 89 62 PHE B O 1
ATOM 3154 N N . PRO B 1 63 ? 0.964 34.875 31.938 1 90.56 63 PRO B N 1
ATOM 3155 C CA . PRO B 1 63 ? 1.862 35.812 31.25 1 90.56 63 PRO B CA 1
ATOM 3156 C C . PRO B 1 63 ? 3.262 35.219 31.047 1 90.56 63 PRO B C 1
ATOM 3158 O O . PRO B 1 63 ? 3.967 35.625 30.109 1 90.56 63 PRO B O 1
ATOM 3161 N N . GLU B 1 64 ? 3.66 34.281 31.891 1 90.56 64 GLU B N 1
ATOM 3162 C CA . GLU B 1 64 ? 4.977 33.656 31.75 1 90.56 64 GLU B CA 1
ATOM 3163 C C . GLU B 1 64 ? 5.094 32.875 30.453 1 90.56 64 GLU B C 1
ATOM 3165 O O . GLU B 1 64 ? 6.199 32.594 29.984 1 90.56 64 GLU B O 1
ATOM 3170 N N . LEU B 1 65 ? 3.973 32.562 29.812 1 88.75 65 LEU B N 1
ATOM 3171 C CA . LEU B 1 65 ? 3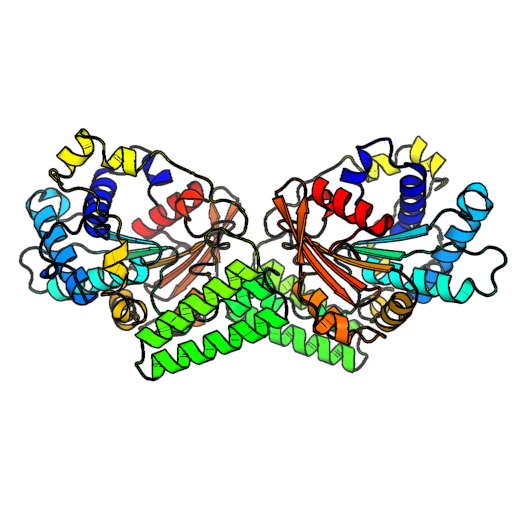.967 31.734 28.609 1 88.75 65 LEU B CA 1
ATOM 3172 C C . LEU B 1 65 ? 3.918 32.594 27.359 1 88.75 65 LEU B C 1
ATOM 3174 O O . LEU B 1 65 ? 4.031 32.094 26.234 1 88.75 65 LEU B O 1
ATOM 3178 N N . GLN B 1 66 ? 3.865 33.875 27.547 1 90.5 66 GLN B N 1
ATOM 3179 C CA . GLN B 1 66 ? 3.676 34.75 26.422 1 90.5 66 GLN B CA 1
ATOM 3180 C C . GLN B 1 66 ? 4.914 34.812 25.531 1 90.5 66 GLN B C 1
ATOM 3182 O O . GLN B 1 66 ? 4.812 35.031 24.312 1 90.5 66 GLN B O 1
ATOM 3187 N N . THR B 1 67 ? 6.066 34.562 26.094 1 92.12 67 THR B N 1
ATOM 3188 C CA . THR B 1 67 ? 7.297 34.688 25.312 1 92.12 67 THR B CA 1
ATOM 3189 C C . THR B 1 67 ? 7.797 33.312 24.891 1 92.12 67 THR B C 1
ATOM 3191 O O . THR B 1 67 ? 8.75 33.188 24.109 1 92.12 67 THR B O 1
ATOM 3194 N N . VAL B 1 68 ? 7.148 32.281 25.375 1 91.44 68 VAL B N 1
ATOM 3195 C CA . VAL B 1 68 ? 7.559 30.922 25.047 1 91.44 68 VAL B CA 1
ATOM 3196 C C . VAL B 1 68 ? 7.164 30.594 23.609 1 91.44 68 VAL B C 1
ATOM 3198 O O . VAL B 1 68 ? 6.074 30.953 23.172 1 91.44 68 VAL B O 1
ATOM 3201 N N . PRO B 1 69 ? 8.133 29.938 22.891 1 94.31 69 PRO B N 1
ATOM 3202 C CA . PRO B 1 69 ? 7.746 29.516 21.547 1 94.31 69 PRO B CA 1
ATOM 3203 C C . PRO B 1 69 ? 6.457 28.703 21.531 1 94.31 69 PRO B C 1
ATOM 3205 O O . PRO B 1 69 ? 6.285 27.797 22.344 1 94.31 69 PRO B O 1
ATOM 3208 N N . PHE B 1 70 ? 5.578 29.094 20.609 1 94.69 70 PHE B N 1
ATOM 3209 C CA . PHE B 1 70 ? 4.254 28.484 20.516 1 94.69 70 PHE B CA 1
ATOM 3210 C C . PHE B 1 70 ? 4.113 27.672 19.219 1 94.69 70 PHE B C 1
ATOM 3212 O O . PHE B 1 70 ? 4.473 28.156 18.141 1 94.69 70 PHE B O 1
ATOM 3219 N N . PHE B 1 71 ? 3.695 26.422 19.375 1 94.56 71 PHE B N 1
ATOM 3220 C CA . PHE B 1 71 ? 3.449 25.562 18.219 1 94.56 71 PHE B CA 1
ATOM 3221 C C . PHE B 1 71 ? 2.004 25.078 18.219 1 94.56 71 PHE B C 1
ATOM 3223 O O . PHE B 1 71 ? 1.427 24.812 19.266 1 94.56 71 PHE B O 1
ATOM 3230 N N . LEU B 1 72 ? 1.441 25.016 17.031 1 94.19 72 LEU B N 1
ATOM 3231 C CA . LEU B 1 72 ? 0.117 24.438 16.844 1 94.19 72 LEU B CA 1
ATOM 3232 C C . LEU B 1 72 ? 0.22 23.047 16.234 1 94.19 72 LEU B C 1
ATOM 3234 O O . LEU B 1 72 ? 0.969 22.828 15.281 1 94.19 72 LEU B O 1
ATOM 3238 N N . THR B 1 73 ? -0.453 22.094 16.781 1 93.81 73 THR B N 1
ATOM 3239 C CA . THR B 1 73 ? -0.443 20.734 16.234 1 93.81 73 THR B CA 1
ATOM 3240 C C . THR B 1 73 ? -1.859 20.172 16.156 1 93.81 73 THR B C 1
ATOM 3242 O O . THR B 1 73 ? -2.768 20.672 16.828 1 93.81 73 THR B O 1
ATOM 3245 N N . GLY B 1 74 ? -2.123 19.312 15.289 1 90.81 74 GLY B N 1
ATOM 3246 C CA . GLY B 1 74 ? -3.387 18.609 15.125 1 90.81 74 GLY B CA 1
ATOM 3247 C C . GLY B 1 74 ? -3.307 17.469 14.133 1 90.81 74 GLY B C 1
ATOM 3248 O O . GLY B 1 74 ? -2.271 17.25 13.5 1 90.81 74 GLY B O 1
ATOM 3249 N N . GLU B 1 75 ? -4.355 16.656 14.148 1 90.19 75 GLU B N 1
ATOM 3250 C CA . GLU B 1 75 ? -4.41 15.5 13.273 1 90.19 75 GLU B CA 1
ATOM 3251 C C . GLU B 1 75 ? -5.734 15.43 12.523 1 90.19 75 GLU B C 1
ATOM 3253 O O . GLU B 1 75 ? -6.746 15.969 12.984 1 90.19 75 GLU B O 1
ATOM 3258 N N . SER B 1 76 ? -5.68 14.82 11.375 1 93.19 76 SER B N 1
ATOM 3259 C CA . SER B 1 76 ? -6.902 14.539 10.625 1 93.19 76 SER B CA 1
ATOM 3260 C C . SER B 1 76 ? -7.574 15.828 10.164 1 93.19 76 SER B C 1
ATOM 3262 O O . SER B 1 76 ? -6.941 16.656 9.508 1 93.19 76 SER B O 1
ATOM 3264 N N . TYR B 1 77 ? -8.805 16.062 10.586 1 87.62 77 TYR B N 1
ATOM 3265 C CA . TYR B 1 77 ? -9.531 17.25 10.164 1 87.62 77 TYR B CA 1
ATOM 3266 C C . TYR B 1 77 ? -8.844 18.516 10.664 1 87.62 77 TYR B C 1
ATOM 3268 O O . TYR B 1 77 ? -9.086 19.609 10.141 1 87.62 77 TYR B O 1
ATOM 3276 N N . ALA B 1 78 ? -7.926 18.391 11.594 1 88.88 78 ALA B N 1
ATOM 3277 C CA . ALA B 1 78 ? -7.125 19.531 12.039 1 88.88 78 ALA B CA 1
ATOM 3278 C C . ALA B 1 78 ? -6.25 20.062 10.914 1 88.88 78 ALA B C 1
ATOM 3280 O O . ALA B 1 78 ? -5.691 21.156 11.016 1 88.88 78 ALA B O 1
ATOM 3281 N N . GLY B 1 79 ? -6.211 19.344 9.852 1 93.31 79 GLY B N 1
ATOM 3282 C CA . GLY B 1 79 ? -5.609 19.875 8.648 1 93.31 79 GLY B CA 1
ATOM 3283 C C . GLY B 1 79 ? -6.312 21.125 8.133 1 93.31 79 GLY B C 1
ATOM 3284 O O . GLY B 1 79 ? -5.762 21.859 7.309 1 93.31 79 GLY B O 1
ATOM 3285 N N . LYS B 1 80 ? -7.449 21.344 8.672 1 90.94 80 LYS B N 1
ATOM 3286 C CA . LYS B 1 80 ? -8.18 22.562 8.344 1 90.94 80 LYS B CA 1
ATOM 3287 C C . LYS B 1 80 ? -8.047 23.594 9.461 1 90.94 80 LYS B C 1
ATOM 3289 O O . LYS B 1 80 ? -7.637 24.734 9.219 1 90.94 80 LYS B O 1
ATOM 3294 N N . TYR B 1 81 ? -8.133 23.203 10.688 1 86.94 81 TYR B N 1
ATOM 3295 C CA . TYR B 1 81 ? -8.211 24.141 11.805 1 86.94 81 TYR B CA 1
ATOM 3296 C C . TYR B 1 81 ? -6.836 24.703 12.133 1 86.94 81 TYR B C 1
ATOM 3298 O O . TYR B 1 81 ? -6.715 25.875 12.523 1 86.94 81 TYR B O 1
ATOM 3306 N N . VAL B 1 82 ? -5.875 23.875 11.969 1 92.44 82 VAL B N 1
ATOM 3307 C CA . VAL B 1 82 ? -4.539 24.312 12.359 1 92.44 82 VAL B CA 1
ATOM 3308 C C . VAL B 1 82 ? -4.051 25.406 11.422 1 92.44 82 VAL B C 1
ATOM 3310 O O . VAL B 1 82 ? -3.66 26.484 11.867 1 92.44 82 VAL B O 1
ATOM 3313 N N . PRO B 1 83 ? -4.129 25.234 10.141 1 95.69 83 PRO B N 1
ATOM 3314 C CA . PRO B 1 83 ? -3.762 26.344 9.25 1 95.69 83 PRO B CA 1
ATOM 3315 C C . PRO B 1 83 ? -4.66 27.562 9.43 1 95.69 83 PRO B C 1
ATOM 3317 O O . PRO B 1 83 ? -4.191 28.703 9.328 1 95.69 83 PRO B O 1
ATOM 3320 N N . ALA B 1 84 ? -5.918 27.359 9.672 1 91.25 84 ALA B N 1
ATOM 3321 C CA . ALA B 1 84 ? -6.844 28.469 9.875 1 91.25 84 ALA B CA 1
ATOM 3322 C C . ALA B 1 84 ? -6.449 29.297 11.094 1 91.25 84 ALA B C 1
ATOM 3324 O O . ALA B 1 84 ? -6.438 30.531 11.039 1 91.25 84 ALA B O 1
ATOM 3325 N N . LEU B 1 85 ? -6.18 28.609 12.164 1 92.44 85 LEU B N 1
ATOM 3326 C CA . LEU B 1 85 ? -5.777 29.297 13.391 1 92.44 85 LEU B CA 1
ATOM 3327 C C . LEU B 1 85 ? -4.434 30 13.203 1 92.44 85 LEU B C 1
ATOM 3329 O O . LEU B 1 85 ? -4.254 31.125 13.648 1 92.44 85 LEU B O 1
ATOM 3333 N N . ALA B 1 86 ? -3.504 29.312 12.594 1 96.5 86 ALA B N 1
ATOM 3334 C CA . ALA B 1 86 ? -2.203 29.922 12.32 1 96.5 86 ALA B CA 1
ATOM 3335 C C . ALA B 1 86 ? -2.352 31.172 11.469 1 96.5 86 ALA B C 1
ATOM 3337 O O . ALA B 1 86 ? -1.692 32.188 11.727 1 96.5 86 ALA B O 1
ATOM 3338 N N . TYR B 1 87 ? -3.174 31.062 10.5 1 96.5 87 TYR B N 1
ATOM 3339 C CA . TYR B 1 87 ? -3.455 32.188 9.625 1 96.5 87 TYR B CA 1
ATOM 3340 C C . TYR B 1 87 ? -4.023 33.375 10.422 1 96.5 87 TYR B C 1
ATOM 3342 O O . TYR B 1 87 ? -3.605 34.5 10.227 1 96.5 87 TYR B O 1
ATOM 3350 N N . THR B 1 88 ? -4.938 33.062 11.289 1 95.31 88 THR B N 1
ATOM 3351 C CA . THR B 1 88 ? -5.562 34.094 12.125 1 95.31 88 THR B CA 1
ATOM 3352 C C . THR B 1 88 ? -4.531 34.75 13.047 1 95.31 88 THR B C 1
ATOM 3354 O O . THR B 1 88 ? -4.496 35.969 13.188 1 95.31 88 THR B O 1
ATOM 3357 N N . ILE B 1 89 ? -3.734 33.938 13.656 1 96 89 ILE B N 1
ATOM 3358 C CA . ILE B 1 89 ? -2.688 34.438 14.531 1 96 89 ILE B CA 1
ATOM 3359 C C . ILE B 1 89 ? -1.737 35.312 13.734 1 96 89 ILE B C 1
ATOM 3361 O O . ILE B 1 89 ? -1.408 36.438 14.164 1 96 89 ILE B O 1
ATOM 3365 N N . HIS B 1 90 ? -1.287 34.875 12.602 1 97.38 90 HIS B N 1
ATOM 3366 C CA . HIS B 1 90 ? -0.349 35.594 11.742 1 97.38 90 HIS B CA 1
ATOM 3367 C C . HIS B 1 90 ? -0.869 36.969 11.391 1 97.38 90 HIS B C 1
ATOM 3369 O O . HIS B 1 90 ? -0.118 37.969 11.43 1 97.38 90 HIS B O 1
ATOM 3375 N N . HIS B 1 91 ? -2.141 37.125 11.141 1 96.56 91 HIS B N 1
ATOM 3376 C CA . HIS B 1 91 ? -2.701 38.375 10.664 1 96.56 91 HIS B CA 1
ATOM 3377 C C . HIS B 1 91 ? -3.07 39.312 11.82 1 96.56 91 HIS B C 1
ATOM 3379 O O . HIS B 1 91 ? -3.129 40.531 11.656 1 96.56 91 HIS B O 1
ATOM 3385 N N . ASN B 1 92 ? -3.234 38.719 12.977 1 95.81 92 ASN B N 1
ATOM 3386 C CA . ASN B 1 92 ? -3.553 39.531 14.141 1 95.81 92 ASN B CA 1
ATOM 3387 C C . ASN B 1 92 ? -2.291 40.031 14.852 1 95.81 92 ASN B C 1
ATOM 3389 O O . ASN B 1 92 ? -2.281 41.125 15.438 1 95.81 92 ASN B O 1
ATOM 3393 N N . ASN B 1 93 ? -1.291 39.312 14.773 1 96.56 93 ASN B N 1
ATOM 3394 C CA . ASN B 1 93 ? -0.075 39.531 15.539 1 96.56 93 ASN B CA 1
ATOM 3395 C C . ASN B 1 93 ? 0.485 40.938 15.297 1 96.56 93 ASN B C 1
ATOM 3397 O O . ASN B 1 93 ? 0.868 41.625 16.25 1 96.56 93 ASN B O 1
ATOM 3401 N N . PRO B 1 94 ? 0.513 41.438 14.07 1 96.44 94 PRO B N 1
ATOM 3402 C CA . PRO B 1 94 ? 1.148 42.75 13.836 1 96.44 94 PRO B CA 1
ATOM 3403 C C . PRO B 1 94 ? 0.458 43.875 14.57 1 96.44 94 PRO B C 1
ATOM 3405 O O . PRO B 1 94 ? 1.103 44.875 14.93 1 96.44 94 PRO B O 1
ATOM 3408 N N . THR B 1 95 ? -0.797 43.75 14.961 1 95.19 95 THR B N 1
ATOM 3409 C CA . THR B 1 95 ? -1.528 44.844 15.555 1 95.19 95 THR B CA 1
ATOM 3410 C C . THR B 1 95 ? -2.041 44.5 16.938 1 95.19 95 THR B C 1
ATOM 3412 O O . THR B 1 95 ? -2.631 45.312 17.625 1 95.19 95 THR B O 1
ATOM 3415 N N . ALA B 1 96 ? -1.752 43.312 17.297 1 93.75 96 ALA B N 1
ATOM 3416 C CA . ALA B 1 96 ? -2.287 42.844 18.578 1 93.75 96 ALA B CA 1
ATOM 3417 C C . ALA B 1 96 ? -1.459 43.375 19.75 1 93.75 96 ALA B C 1
ATOM 3419 O O . ALA B 1 96 ? -0.245 43.562 19.625 1 93.75 96 ALA B O 1
ATOM 3420 N N . GLU B 1 97 ? -2.1 43.688 20.828 1 92.88 97 GLU B N 1
ATOM 3421 C CA . GLU B 1 97 ? -1.402 44.062 22.047 1 92.88 97 GLU B CA 1
ATOM 3422 C C . GLU B 1 97 ? -0.583 42.906 22.594 1 92.88 97 GLU B C 1
ATOM 3424 O O . GLU B 1 97 ? 0.579 43.062 22.969 1 92.88 97 GLU B O 1
ATOM 3429 N N . LEU B 1 98 ? -1.219 41.844 22.641 1 94.19 98 LEU B N 1
ATOM 3430 C CA . LEU B 1 98 ? -0.55 40.594 23.031 1 94.19 98 LEU B CA 1
ATOM 3431 C C . LEU B 1 98 ? -0.264 39.719 21.812 1 94.19 98 LEU B C 1
ATOM 3433 O O . LEU B 1 98 ? -1.19 39.25 21.156 1 94.19 98 LEU B O 1
ATOM 3437 N N . LYS B 1 99 ? 0.997 39.562 21.531 1 95.31 99 LYS B N 1
ATOM 3438 C CA . LYS B 1 99 ? 1.408 38.781 20.375 1 95.31 99 LYS B CA 1
ATOM 3439 C C . LYS B 1 99 ? 1.62 37.312 20.766 1 95.31 99 LYS B C 1
ATOM 3441 O O . LYS B 1 99 ? 2.158 37 21.828 1 95.31 99 LYS B O 1
ATOM 3446 N N . VAL B 1 100 ? 1.109 36.469 19.938 1 95.25 100 VAL B N 1
ATOM 3447 C CA . VAL B 1 100 ? 1.363 35.031 20.078 1 95.25 100 VAL B CA 1
ATOM 3448 C C . VAL B 1 100 ? 2.689 34.688 19.422 1 95.25 100 VAL B C 1
ATOM 3450 O O . VAL B 1 100 ? 2.906 35 18.25 1 95.25 100 VAL B O 1
ATOM 3453 N N . ASN B 1 101 ? 3.607 34.062 20.156 1 96.38 101 ASN B N 1
ATOM 3454 C CA . ASN B 1 101 ? 4.938 33.719 19.641 1 96.38 101 ASN B CA 1
ATOM 3455 C C . ASN B 1 101 ? 4.918 32.438 18.828 1 96.38 101 ASN B C 1
ATOM 3457 O O . ASN B 1 101 ? 5.648 31.484 19.125 1 96.38 101 ASN B O 1
ATOM 3461 N N . LEU B 1 102 ? 4.121 32.406 17.766 1 96.5 102 LEU B N 1
ATOM 3462 C CA . LEU B 1 102 ? 3.959 31.266 16.891 1 96.5 102 LEU B CA 1
ATOM 3463 C C . LEU B 1 102 ? 5.25 30.969 16.141 1 96.5 102 LEU B C 1
ATOM 3465 O O . LEU B 1 102 ? 5.805 31.859 15.477 1 96.5 102 LEU B O 1
ATOM 3469 N N . LYS B 1 103 ? 5.75 29.672 16.266 1 97.38 103 LYS B N 1
ATOM 3470 C CA . LYS B 1 103 ? 7.004 29.297 15.609 1 97.38 103 LYS B CA 1
ATOM 3471 C C . LYS B 1 103 ? 6.766 28.297 14.484 1 97.38 103 LYS B C 1
ATOM 3473 O O . LYS B 1 103 ? 7.578 28.188 13.562 1 97.38 103 LYS B O 1
ATOM 3478 N N . GLY B 1 104 ? 5.637 27.594 14.609 1 97.56 104 GLY B N 1
ATOM 3479 C CA . GLY B 1 104 ? 5.387 26.594 13.578 1 97.56 104 GLY B CA 1
ATOM 3480 C C . GLY B 1 104 ? 4.117 25.797 13.82 1 97.56 104 GLY B C 1
ATOM 3481 O O . GLY B 1 104 ? 3.457 25.953 14.844 1 97.56 104 GLY B O 1
ATOM 3482 N N . ILE B 1 105 ? 3.773 25.016 12.859 1 97.94 105 ILE B N 1
ATOM 3483 C CA . ILE B 1 105 ? 2.623 24.125 12.969 1 97.94 105 ILE B CA 1
ATOM 3484 C C . ILE B 1 105 ? 3.023 22.703 12.555 1 97.94 105 ILE B C 1
ATOM 3486 O O . ILE B 1 105 ? 3.891 22.531 11.695 1 97.94 105 ILE B O 1
ATOM 3490 N N . ALA B 1 106 ? 2.451 21.688 13.156 1 97.81 106 ALA B N 1
ATOM 3491 C CA . ALA B 1 106 ? 2.6 20.266 12.812 1 97.81 106 ALA B CA 1
ATOM 3492 C C . ALA B 1 106 ? 1.238 19.609 12.641 1 97.81 106 ALA B C 1
ATOM 3494 O O . ALA B 1 106 ? 0.413 19.625 13.562 1 97.81 106 ALA B O 1
ATOM 3495 N N . VAL B 1 107 ? 1.017 19.047 11.477 1 97.31 107 VAL B N 1
ATOM 3496 C CA . VAL B 1 107 ? -0.284 18.453 11.18 1 97.31 107 VAL B CA 1
ATOM 3497 C C . VAL B 1 107 ? -0.107 16.984 10.781 1 97.31 107 VAL B C 1
ATOM 3499 O O . VAL B 1 107 ? 0.608 16.688 9.82 1 97.31 107 VAL B O 1
ATOM 3502 N N . GLY B 1 108 ? -0.729 16.062 11.516 1 97.25 108 GLY B N 1
ATOM 3503 C CA . GLY B 1 108 ? -0.701 14.648 11.195 1 97.25 108 GLY B CA 1
ATOM 3504 C C . GLY B 1 108 ? -1.877 14.203 10.352 1 97.25 108 GLY B C 1
ATOM 3505 O O . GLY B 1 108 ? -3.031 14.484 10.68 1 97.25 108 GLY B O 1
ATOM 3506 N N . ASN B 1 109 ? -1.581 13.508 9.281 1 97.25 109 ASN B N 1
ATOM 3507 C CA . ASN B 1 109 ? -2.654 13.016 8.422 1 97.25 109 ASN B CA 1
ATOM 3508 C C . ASN B 1 109 ? -3.709 14.086 8.172 1 97.25 109 ASN B C 1
ATOM 3510 O O . ASN B 1 109 ? -4.898 13.859 8.391 1 97.25 109 ASN B O 1
ATOM 3514 N N . GLY B 1 110 ? -3.23 15.227 7.699 1 95.94 110 GLY B N 1
ATOM 3515 C CA . GLY B 1 110 ? -4.066 16.406 7.672 1 95.94 110 GLY B CA 1
ATOM 3516 C C . GLY B 1 110 ? -5.016 16.438 6.492 1 95.94 110 GLY B C 1
ATOM 3517 O O . GLY B 1 110 ? -4.594 16.297 5.344 1 95.94 110 GLY B O 1
ATOM 3518 N N . PHE B 1 111 ? -6.273 16.562 6.797 1 95.12 111 PHE B N 1
ATOM 3519 C CA . PHE B 1 111 ? -7.289 16.828 5.785 1 95.12 111 PHE B CA 1
ATOM 3520 C C . PHE B 1 111 ? -7.32 18.297 5.418 1 95.12 111 PHE B C 1
ATOM 3522 O O . PHE B 1 111 ? -8.023 19.094 6.051 1 95.12 111 PHE B O 1
ATOM 3529 N N . THR B 1 112 ? -6.598 18.703 4.34 1 96.75 112 THR B N 1
ATOM 3530 C CA . THR B 1 112 ? -6.355 20.109 4.051 1 96.75 112 THR B CA 1
ATOM 3531 C C . THR B 1 112 ? -7.02 20.516 2.734 1 96.75 112 THR B C 1
ATOM 3533 O O . THR B 1 112 ? -7.59 21.609 2.631 1 96.75 112 THR B O 1
ATOM 3536 N N . ASP B 1 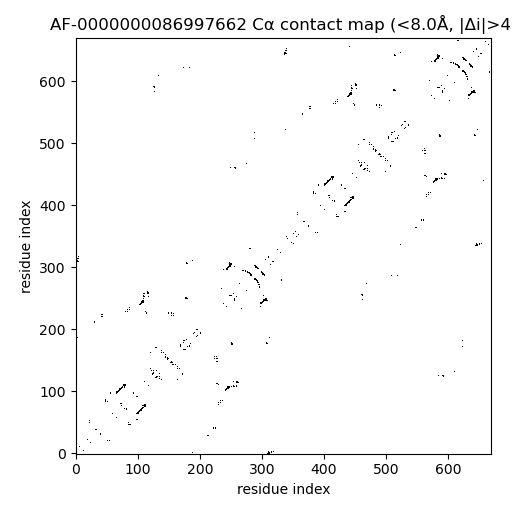113 ? -6.945 19.688 1.773 1 97.25 113 ASP B N 1
ATOM 3537 C CA . ASP B 1 113 ? -7.41 19.969 0.417 1 97.25 113 ASP B CA 1
ATOM 3538 C C . ASP B 1 113 ? -8.227 18.797 -0.129 1 97.25 113 ASP B C 1
ATOM 3540 O O . ASP B 1 113 ? -7.676 17.875 -0.729 1 97.25 113 ASP B O 1
ATOM 3544 N N . PRO B 1 114 ? -9.516 18.922 -0.071 1 96.81 114 PRO B N 1
ATOM 3545 C CA . PRO B 1 114 ? -10.383 17.797 -0.419 1 96.81 114 PRO B CA 1
ATOM 3546 C C . PRO B 1 114 ? -10.18 17.312 -1.854 1 96.81 114 PRO B C 1
ATOM 3548 O O . PRO B 1 114 ? -10.328 16.109 -2.137 1 96.81 114 PRO B O 1
ATOM 3551 N N . ILE B 1 115 ? -9.836 18.172 -2.764 1 97.94 115 ILE B N 1
ATOM 3552 C CA . ILE B 1 115 ? -9.742 17.766 -4.164 1 97.94 115 ILE B CA 1
ATOM 3553 C C . ILE B 1 115 ? -8.633 16.734 -4.328 1 97.94 115 ILE B C 1
ATOM 3555 O O . ILE B 1 115 ? -8.742 15.836 -5.164 1 97.94 115 ILE B O 1
ATOM 3559 N N . THR B 1 116 ? -7.535 16.797 -3.547 1 97.94 116 THR B N 1
ATOM 3560 C CA . THR B 1 116 ? -6.445 15.828 -3.637 1 97.94 116 THR B CA 1
ATOM 3561 C C . THR B 1 116 ? -6.762 14.578 -2.822 1 97.94 116 THR B C 1
ATOM 3563 O O . THR B 1 116 ? -6.168 13.516 -3.045 1 97.94 116 THR B O 1
ATOM 3566 N N . ILE B 1 117 ? -7.684 14.664 -1.831 1 96.62 117 ILE B N 1
ATOM 3567 C CA . ILE B 1 117 ? -8.086 13.539 -0.995 1 96.62 117 ILE B CA 1
ATOM 3568 C C . ILE B 1 117 ? -8.977 12.594 -1.798 1 96.62 117 ILE B C 1
ATOM 3570 O O . ILE B 1 117 ? -8.977 11.383 -1.56 1 96.62 117 ILE B O 1
ATOM 3574 N N . LEU B 1 118 ? -9.789 13.18 -2.766 1 96.5 118 LEU B N 1
ATOM 3575 C CA . LEU B 1 118 ? -10.656 12.383 -3.629 1 96.5 118 LEU B CA 1
ATOM 3576 C C . LEU B 1 118 ? -9.836 11.547 -4.605 1 96.5 118 LEU B C 1
ATOM 3578 O O . LEU B 1 118 ? -9.883 11.773 -5.816 1 96.5 118 LEU B O 1
ATOM 3582 N N . ALA B 1 119 ? -9.055 10.625 -4.117 1 98.12 119 ALA B N 1
ATOM 3583 C CA . ALA B 1 119 ? -8.172 9.766 -4.91 1 98.12 119 ALA B CA 1
ATOM 3584 C C . ALA B 1 119 ? -7.812 8.492 -4.152 1 98.12 119 ALA B C 1
ATOM 3586 O O . ALA B 1 119 ? -6.691 7.996 -4.266 1 98.12 119 ALA B O 1
ATOM 3587 N N . TYR B 1 120 ? -8.734 7.934 -3.359 1 98.31 120 TYR B N 1
ATOM 3588 C CA . TYR B 1 120 ? -8.516 6.746 -2.541 1 98.31 120 TYR B CA 1
ATOM 3589 C C . TYR B 1 120 ? -8.234 5.527 -3.414 1 98.31 120 TYR B C 1
ATOM 3591 O O . TYR B 1 120 ? -7.527 4.609 -2.998 1 98.31 120 TYR B O 1
ATOM 3599 N N . SER B 1 121 ? -8.797 5.523 -4.598 1 98.56 121 SER B N 1
ATOM 3600 C CA . SER B 1 121 ? -8.883 4.344 -5.453 1 98.56 121 SER B CA 1
ATOM 3601 C C . SER B 1 121 ? -7.5 3.754 -5.723 1 98.56 121 SER B C 1
ATOM 3603 O O . SER B 1 121 ? -7.281 2.557 -5.535 1 98.56 121 SER B O 1
ATOM 3605 N N . HIS B 1 122 ? -6.523 4.633 -6.102 1 98.06 122 HIS B N 1
ATOM 3606 C CA . HIS B 1 122 ? -5.195 4.145 -6.445 1 98.06 122 HIS B CA 1
ATOM 3607 C C . HIS B 1 122 ? -4.527 3.467 -5.254 1 98.06 122 HIS B C 1
ATOM 3609 O O . HIS B 1 122 ? -3.93 2.398 -5.395 1 98.06 122 HIS B O 1
ATOM 3615 N N . PHE B 1 123 ? -4.672 4.008 -4.102 1 98.56 123 PHE B N 1
ATOM 3616 C CA . PHE B 1 123 ? -4.016 3.512 -2.896 1 98.56 123 PHE B CA 1
ATOM 3617 C C . PHE B 1 123 ? -4.59 2.164 -2.48 1 98.56 123 PHE B C 1
ATOM 3619 O O . PHE B 1 123 ? -3.85 1.194 -2.305 1 98.56 123 PHE B O 1
ATOM 3626 N N . VAL B 1 124 ? -5.891 2.086 -2.402 1 98.19 124 VAL B N 1
ATOM 3627 C CA . VAL B 1 124 ? -6.516 0.875 -1.884 1 98.19 124 VAL B CA 1
ATOM 3628 C C . VAL B 1 124 ? -6.43 -0.238 -2.926 1 98.19 124 VAL B C 1
ATOM 3630 O O . VAL B 1 124 ? -6.348 -1.418 -2.578 1 98.19 124 VAL B O 1
ATOM 3633 N N . TYR B 1 125 ? -6.426 0.113 -4.227 1 98.5 125 TYR B N 1
ATOM 3634 C CA . TYR B 1 125 ? -6.242 -0.875 -5.285 1 98.5 125 TYR B CA 1
ATOM 3635 C C . TYR B 1 125 ? -4.852 -1.495 -5.215 1 98.5 125 TYR B C 1
ATOM 3637 O O . TYR B 1 125 ? -4.703 -2.717 -5.305 1 98.5 125 TYR B O 1
ATOM 3645 N N . GLN B 1 126 ? -3.82 -0.644 -5.027 1 98.19 126 GLN B N 1
ATOM 3646 C CA . GLN B 1 126 ? -2.451 -1.15 -4.992 1 98.19 126 GLN B CA 1
ATOM 3647 C C . GLN B 1 126 ? -2.225 -2.037 -3.77 1 98.19 126 GLN B C 1
ATOM 3649 O O . GLN B 1 126 ? -1.438 -2.984 -3.82 1 98.19 126 GLN B O 1
ATOM 3654 N N . LEU B 1 127 ? -2.988 -1.813 -2.746 1 97.44 127 LEU B N 1
ATOM 3655 C CA . LEU B 1 127 ? -2.869 -2.611 -1.53 1 97.44 127 LEU B CA 1
ATOM 3656 C C . LEU B 1 127 ? -3.725 -3.871 -1.621 1 97.44 127 LEU B C 1
ATOM 3658 O O . LEU B 1 127 ? -3.74 -4.684 -0.695 1 97.44 127 LEU B O 1
ATOM 3662 N N . GLY B 1 128 ? -4.461 -3.99 -2.699 1 97.69 128 GLY B N 1
ATOM 3663 C CA . GLY B 1 128 ? -5.277 -5.176 -2.908 1 97.69 128 GLY B CA 1
ATOM 3664 C C . GLY B 1 128 ? -6.543 -5.184 -2.07 1 97.69 128 GLY B C 1
ATOM 3665 O O . GLY B 1 128 ? -7.148 -6.234 -1.863 1 97.69 128 GLY B O 1
ATOM 3666 N N . LEU B 1 129 ? -6.969 -4.051 -1.602 1 97.25 129 LEU B N 1
ATOM 3667 C CA . LEU B 1 129 ? -8.133 -3.99 -0.728 1 97.25 129 LEU B CA 1
ATOM 3668 C C . LEU B 1 129 ? -9.422 -3.922 -1.543 1 97.25 129 LEU B C 1
ATOM 3670 O O . LEU B 1 129 ? -10.508 -4.203 -1.025 1 97.25 129 LEU B O 1
ATOM 3674 N N . VAL B 1 130 ? -9.297 -3.547 -2.801 1 97.75 130 VAL B N 1
ATOM 3675 C CA . VAL B 1 130 ? -10.406 -3.631 -3.742 1 97.75 130 VAL B CA 1
ATOM 3676 C C . VAL B 1 130 ? -9.93 -4.258 -5.051 1 97.75 130 VAL B C 1
ATOM 3678 O O . VAL B 1 130 ? -8.734 -4.238 -5.359 1 97.75 130 VAL B O 1
ATOM 3681 N N . ASP B 1 131 ? -10.828 -4.883 -5.758 1 97.88 131 ASP B N 1
ATOM 3682 C CA . ASP B 1 131 ? -10.438 -5.488 -7.027 1 97.88 131 ASP B CA 1
ATOM 3683 C C . ASP B 1 131 ? -10.555 -4.484 -8.172 1 97.88 131 ASP B C 1
ATOM 3685 O O . ASP B 1 131 ? -10.844 -3.309 -7.945 1 97.88 131 ASP B O 1
ATOM 3689 N N . THR B 1 132 ? -10.289 -4.898 -9.375 1 98 132 THR B N 1
ATOM 3690 C CA . THR B 1 132 ? -10.195 -4.039 -10.555 1 98 132 THR B CA 1
ATOM 3691 C C . THR B 1 132 ? -11.539 -3.369 -10.836 1 98 132 THR B C 1
ATOM 3693 O O . THR B 1 132 ? -11.586 -2.191 -11.203 1 98 132 THR B O 1
ATOM 3696 N N . ASN B 1 133 ? -12.602 -4.102 -10.664 1 97.94 133 ASN B N 1
ATOM 3697 C CA . ASN B 1 133 ? -13.922 -3.555 -10.945 1 97.94 133 ASN B CA 1
ATOM 3698 C C . ASN B 1 133 ? -14.273 -2.414 -9.992 1 97.94 133 ASN B C 1
ATOM 3700 O O . ASN B 1 133 ? -14.727 -1.353 -10.422 1 97.94 133 ASN B O 1
ATOM 3704 N N . ILE B 1 134 ? -14.086 -2.648 -8.75 1 98.44 134 ILE B N 1
ATOM 3705 C CA . ILE B 1 134 ? -14.383 -1.634 -7.746 1 98.44 134 ILE B CA 1
ATOM 3706 C C . ILE B 1 134 ? -13.438 -0.447 -7.914 1 98.44 134 ILE B C 1
ATOM 3708 O O . ILE B 1 134 ? -13.836 0.704 -7.719 1 98.44 134 ILE B O 1
ATOM 3712 N N . TYR B 1 135 ? -12.188 -0.739 -8.25 1 98.56 135 TYR B N 1
ATOM 3713 C CA . TYR B 1 135 ? -11.219 0.308 -8.547 1 98.56 135 TYR B CA 1
ATOM 3714 C C . TYR B 1 135 ? -11.742 1.254 -9.617 1 98.56 135 TYR B C 1
ATOM 3716 O O . TYR B 1 135 ? -11.711 2.475 -9.453 1 98.56 135 TYR B O 1
ATOM 3724 N N . LYS B 1 136 ? -12.219 0.727 -10.711 1 98.38 136 LYS B N 1
ATOM 3725 C CA . LYS B 1 136 ? -12.742 1.532 -11.82 1 98.38 136 LYS B CA 1
ATOM 3726 C C . LYS B 1 136 ? -13.938 2.367 -11.375 1 98.38 136 LYS B C 1
ATOM 3728 O O . LYS B 1 136 ? -14.039 3.545 -11.727 1 98.38 136 LYS B O 1
ATOM 3733 N N . TYR B 1 137 ? -14.789 1.729 -10.641 1 98.56 137 TYR B N 1
ATOM 3734 C CA . TYR B 1 137 ? -15.953 2.439 -10.117 1 98.56 137 TYR B CA 1
ATOM 3735 C C . TYR B 1 137 ? -15.531 3.609 -9.242 1 98.56 137 TYR B C 1
ATOM 3737 O O . TYR B 1 137 ? -16.016 4.73 -9.406 1 98.56 137 TYR B O 1
ATOM 3745 N N . MET B 1 138 ? -14.625 3.387 -8.305 1 98.75 138 MET B N 1
ATOM 3746 C CA . MET B 1 138 ? -14.156 4.418 -7.383 1 98.75 138 MET B CA 1
ATOM 3747 C C . MET B 1 138 ? -13.5 5.57 -8.141 1 98.75 138 MET B C 1
ATOM 3749 O O . MET B 1 138 ? -13.703 6.738 -7.797 1 98.75 138 MET B O 1
ATOM 3753 N N . LYS B 1 139 ? -12.727 5.262 -9.164 1 98.69 139 LYS B N 1
ATOM 3754 C CA . LYS B 1 139 ? -12.094 6.301 -9.969 1 98.69 139 LYS B CA 1
ATOM 3755 C C . LYS B 1 139 ? -13.133 7.238 -10.57 1 98.69 139 LYS B C 1
ATOM 3757 O O . LYS B 1 139 ? -12.938 8.453 -10.602 1 98.69 139 LYS B O 1
ATOM 3762 N N . ASN B 1 140 ? -14.195 6.629 -11.023 1 98.75 140 ASN B N 1
ATOM 3763 C CA . ASN B 1 140 ? -15.266 7.434 -11.602 1 98.75 140 ASN B CA 1
ATOM 3764 C C . ASN B 1 140 ? -15.938 8.312 -10.547 1 98.75 140 ASN B C 1
ATOM 3766 O O . ASN B 1 140 ? -16.25 9.477 -10.812 1 98.75 140 ASN B O 1
ATOM 3770 N N . VAL B 1 141 ? -16.203 7.762 -9.414 1 98.75 141 VAL B N 1
ATOM 3771 C CA . VAL B 1 141 ? -16.797 8.508 -8.305 1 98.75 141 VAL B CA 1
ATOM 3772 C C . VAL B 1 141 ? -15.891 9.68 -7.93 1 98.75 141 VAL B C 1
ATOM 3774 O O . VAL B 1 141 ? -16.359 10.797 -7.719 1 98.75 141 VAL B O 1
ATOM 3777 N N . GLU B 1 142 ? -14.625 9.414 -7.844 1 98.75 142 GLU B N 1
ATOM 3778 C CA . GLU B 1 142 ? -13.641 10.43 -7.477 1 98.75 142 GLU B CA 1
ATOM 3779 C C . GLU B 1 142 ? -13.602 11.555 -8.508 1 98.75 142 GLU B C 1
ATOM 3781 O O . GLU B 1 142 ? -13.562 12.734 -8.141 1 98.75 142 GLU B O 1
ATOM 3786 N N . GLU B 1 143 ? -13.609 11.211 -9.773 1 98.75 143 GLU B N 1
ATOM 3787 C CA . GLU B 1 143 ? -13.609 12.234 -10.82 1 98.75 143 GLU B CA 1
ATOM 3788 C C . GLU B 1 143 ? -14.867 13.094 -10.75 1 98.75 143 GLU B C 1
ATOM 3790 O O . GLU B 1 143 ? -14.805 14.312 -10.93 1 98.75 143 GLU B O 1
ATOM 3795 N N . ALA B 1 144 ? -15.992 12.461 -10.539 1 98.69 144 ALA B N 1
ATOM 3796 C CA . ALA B 1 144 ? -17.234 13.203 -10.359 1 98.69 144 ALA B CA 1
ATOM 3797 C C . ALA B 1 144 ? -17.141 14.141 -9.156 1 98.69 144 ALA B C 1
ATOM 3799 O O . ALA B 1 144 ? -17.609 15.289 -9.219 1 98.69 144 ALA B O 1
ATOM 3800 N N . GLY B 1 145 ? -16.594 13.633 -8.031 1 98.06 145 GLY B N 1
ATOM 3801 C CA . GLY B 1 145 ? -16.422 14.469 -6.855 1 98.06 145 GLY B CA 1
ATOM 3802 C C . GLY B 1 145 ? -15.539 15.672 -7.102 1 98.06 145 GLY B C 1
ATOM 3803 O O . GLY B 1 145 ? -15.844 16.781 -6.668 1 98.06 145 GLY B O 1
ATOM 3804 N N . LYS B 1 146 ? -14.438 15.508 -7.785 1 98.56 146 LYS B N 1
ATOM 3805 C CA . LYS B 1 146 ? -13.531 16.594 -8.133 1 98.56 146 LYS B CA 1
ATOM 3806 C C . LYS B 1 146 ? -14.234 17.641 -9 1 98.56 146 LYS B C 1
ATOM 3808 O O . LYS B 1 146 ? -14.031 18.844 -8.836 1 98.56 146 LYS B O 1
ATOM 3813 N N . MET B 1 147 ? -15.008 17.109 -9.93 1 98.5 147 MET B N 1
ATOM 3814 C CA . MET B 1 147 ? -15.766 18.016 -10.789 1 98.5 147 MET B CA 1
ATOM 3815 C C . MET B 1 147 ? -16.734 18.875 -9.969 1 98.5 147 MET B C 1
ATOM 3817 O O . MET B 1 147 ? -16.844 20.078 -10.203 1 98.5 147 MET B O 1
ATOM 3821 N N . GLU B 1 148 ? -17.375 18.266 -9.023 1 97.75 148 GLU B N 1
ATOM 3822 C CA . GLU B 1 148 ? -18.312 19 -8.172 1 97.75 148 GLU B CA 1
ATOM 3823 C C . GLU B 1 148 ? -17.578 20.078 -7.363 1 97.75 148 GLU B C 1
ATOM 3825 O O . GLU B 1 148 ? -18.094 21.172 -7.172 1 97.75 148 GLU B O 1
ATOM 3830 N N . ILE B 1 149 ? -16.406 19.781 -6.879 1 97.12 149 ILE B N 1
ATOM 3831 C CA . ILE B 1 149 ? -15.609 20.766 -6.152 1 97.12 149 ILE B CA 1
ATOM 3832 C C . ILE B 1 149 ? -15.289 21.953 -7.07 1 97.12 149 ILE B C 1
ATOM 3834 O O . ILE B 1 149 ? -15.461 23.109 -6.68 1 97.12 149 ILE B O 1
ATOM 3838 N N . ARG B 1 150 ? -14.859 21.641 -8.281 1 97.56 150 ARG B N 1
ATOM 3839 C CA . ARG B 1 150 ? -14.484 22.688 -9.234 1 97.56 150 ARG B CA 1
ATOM 3840 C C . ARG B 1 150 ? -15.68 23.562 -9.578 1 97.56 150 ARG B C 1
ATOM 3842 O O . ARG B 1 150 ? -15.531 24.766 -9.812 1 97.56 150 ARG B O 1
ATOM 3849 N N . LEU B 1 151 ? -16.859 23.016 -9.547 1 97.31 151 LEU B N 1
ATOM 3850 C CA . LEU B 1 151 ? -18.078 23.75 -9.867 1 97.31 151 LEU B CA 1
ATOM 3851 C C . LEU B 1 151 ? -18.625 24.469 -8.641 1 97.31 151 LEU B C 1
ATOM 3853 O O . LEU B 1 151 ? -19.594 25.234 -8.742 1 97.31 151 LEU B O 1
ATOM 3857 N N . GLY B 1 152 ? -18.094 24.219 -7.516 1 94.19 152 GLY B N 1
ATOM 3858 C CA . GLY B 1 152 ? -18.516 24.875 -6.289 1 94.19 152 GLY B CA 1
ATOM 3859 C C . GLY B 1 152 ? -19.672 24.172 -5.598 1 94.19 152 GLY B C 1
ATOM 3860 O O . GLY B 1 152 ? -20.25 24.703 -4.652 1 94.19 152 GLY B O 1
ATOM 3861 N N . ASN B 1 153 ? -20 22.953 -6.102 1 94.31 153 ASN B N 1
ATOM 3862 C CA . ASN B 1 153 ? -21.031 22.156 -5.473 1 94.31 153 ASN B CA 1
ATOM 3863 C C . ASN B 1 153 ? -20.469 21.297 -4.336 1 94.31 153 ASN B C 1
ATOM 3865 O O . ASN B 1 153 ? -20.406 20.078 -4.449 1 94.31 153 ASN B O 1
ATOM 3869 N N . LEU B 1 154 ? -20.25 21.891 -3.225 1 92.69 154 LEU B N 1
ATOM 3870 C CA . LEU B 1 154 ? -19.469 21.266 -2.156 1 92.69 154 LEU B CA 1
ATOM 3871 C C . LEU B 1 154 ? -20.281 20.203 -1.437 1 92.69 154 LEU B C 1
ATOM 3873 O O . LEU B 1 154 ? -19.734 19.203 -0.977 1 92.69 154 LEU B O 1
ATOM 3877 N N . TYR B 1 155 ? -21.516 20.438 -1.276 1 90 155 TYR B N 1
ATOM 3878 C CA . TYR B 1 155 ? -22.359 19.422 -0.665 1 90 155 TYR B CA 1
ATOM 3879 C C . TYR B 1 155 ? -22.359 18.141 -1.493 1 90 155 TYR B C 1
ATOM 3881 O O . TYR B 1 155 ? -22.188 17.047 -0.952 1 90 155 TYR B O 1
ATOM 3889 N N . ASP B 1 156 ? -22.562 18.312 -2.795 1 94.06 156 ASP B N 1
ATOM 3890 C CA . ASP B 1 156 ? -22.531 17.156 -3.686 1 94.06 156 ASP B CA 1
ATOM 3891 C C . ASP B 1 156 ? -21.172 16.469 -3.645 1 94.06 156 ASP B C 1
ATOM 3893 O O . ASP B 1 156 ? -21.078 15.234 -3.693 1 94.06 156 ASP B O 1
ATOM 3897 N N . ALA B 1 157 ? -20.125 17.25 -3.607 1 95.75 157 ALA B N 1
ATOM 3898 C CA . ALA B 1 157 ? -18.781 16.703 -3.488 1 95.75 157 ALA B CA 1
ATOM 3899 C C . ALA B 1 157 ? -18.625 15.875 -2.213 1 95.75 157 ALA B C 1
ATOM 3901 O O . ALA B 1 157 ? -17.984 14.82 -2.217 1 95.75 157 ALA B O 1
ATOM 3902 N N . PHE B 1 158 ? -19.203 16.375 -1.134 1 92.81 158 PHE B N 1
ATOM 3903 C CA . PHE B 1 158 ? -19.172 15.664 0.143 1 92.81 158 PHE B CA 1
ATOM 3904 C C . PHE B 1 158 ? -19.859 14.312 0.035 1 92.81 158 PHE B C 1
ATOM 3906 O O . PHE B 1 158 ? -19.359 13.312 0.541 1 92.81 158 PHE B O 1
ATOM 3913 N N . LEU B 1 159 ? -20.984 14.32 -0.586 1 93.56 159 LEU B N 1
ATOM 3914 C CA . LEU B 1 159 ? -21.703 13.062 -0.777 1 93.56 159 LEU B CA 1
ATOM 3915 C C . LEU B 1 159 ? -20.859 12.062 -1.562 1 93.56 159 LEU B C 1
ATOM 3917 O O . LEU B 1 159 ? -20.812 10.883 -1.217 1 93.56 159 LEU B O 1
ATOM 3921 N N . LEU B 1 160 ? -20.188 12.547 -2.594 1 97 160 LEU B N 1
ATOM 3922 C CA . LEU B 1 160 ? -19.359 11.672 -3.434 1 97 160 LEU B CA 1
ATOM 3923 C C . LEU B 1 160 ? -18.141 11.188 -2.678 1 97 160 LEU B C 1
ATOM 3925 O O . LEU B 1 160 ? -17.672 10.062 -2.883 1 97 160 LEU B O 1
ATOM 3929 N N . LEU B 1 161 ? -17.594 12.047 -1.812 1 95.31 161 LEU B N 1
ATOM 3930 C CA . LEU B 1 161 ? -16.516 11.609 -0.931 1 95.31 161 LEU B CA 1
ATOM 3931 C C . LEU B 1 161 ? -16.969 10.445 -0.056 1 95.31 161 LEU B C 1
ATOM 3933 O O . LEU B 1 161 ? -16.25 9.461 0.103 1 95.31 161 LEU B O 1
ATOM 3937 N N . ASN B 1 162 ? -18.125 10.555 0.48 1 93.44 162 ASN B N 1
ATOM 3938 C CA . ASN B 1 162 ? -18.688 9.5 1.32 1 93.44 162 ASN B CA 1
ATOM 3939 C C . ASN B 1 162 ? -18.969 8.227 0.519 1 93.44 162 ASN B C 1
ATOM 3941 O O . ASN B 1 162 ? -18.734 7.121 1.002 1 93.44 162 ASN B O 1
ATOM 3945 N N . VAL B 1 163 ? -19.438 8.383 -0.683 1 96.88 163 VAL B N 1
ATOM 3946 C CA . VAL B 1 163 ? -19.672 7.23 -1.551 1 96.88 163 VAL B CA 1
ATOM 3947 C C . VAL B 1 163 ? -18.359 6.508 -1.812 1 96.88 163 VAL B C 1
ATOM 3949 O O . VAL B 1 163 ? -18.297 5.273 -1.782 1 96.88 163 VAL B O 1
ATOM 3952 N N . ASP B 1 164 ? -17.312 7.266 -2.111 1 97.25 164 ASP B N 1
ATOM 3953 C CA . ASP B 1 164 ? -15.992 6.695 -2.377 1 97.25 164 ASP B CA 1
ATOM 3954 C C . ASP B 1 164 ? -15.5 5.883 -1.185 1 97.25 164 ASP B C 1
ATOM 3956 O O . ASP B 1 164 ? -15.164 4.703 -1.325 1 97.25 164 ASP B O 1
ATOM 3960 N N . LEU B 1 165 ? -15.539 6.473 0.021 1 94.44 165 LEU B N 1
ATOM 3961 C CA . LEU B 1 165 ? -15.078 5.82 1.239 1 94.44 165 LEU B CA 1
ATOM 3962 C C . LEU B 1 165 ? -15.945 4.613 1.577 1 94.44 165 LEU B C 1
ATOM 3964 O O . LEU B 1 165 ? -15.43 3.564 1.973 1 94.44 165 LEU B O 1
ATOM 3968 N N . ASP B 1 166 ? -17.234 4.75 1.411 1 93.69 166 ASP B N 1
ATOM 3969 C CA . ASP B 1 166 ? -18.156 3.65 1.688 1 93.69 166 ASP B CA 1
ATOM 3970 C C . ASP B 1 166 ? -17.922 2.48 0.736 1 93.69 166 ASP B C 1
ATOM 3972 O O . ASP B 1 166 ? -18 1.318 1.138 1 93.69 166 ASP B O 1
ATOM 3976 N N . THR B 1 167 ? -17.734 2.834 -0.501 1 96.94 167 THR B N 1
ATOM 3977 C CA . THR B 1 167 ? -17.438 1.803 -1.493 1 96.94 167 THR B CA 1
ATOM 3978 C C . THR B 1 167 ? -16.219 0.988 -1.091 1 96.94 167 THR B C 1
ATOM 3980 O O . THR B 1 167 ? -16.234 -0.242 -1.16 1 96.94 167 THR B O 1
ATOM 3983 N N . TYR B 1 168 ? -15.18 1.647 -0.652 1 97 168 TYR B N 1
ATOM 3984 C CA . TYR B 1 168 ? -13.992 0.974 -0.154 1 97 168 TYR B CA 1
ATOM 3985 C C . TYR B 1 168 ? -14.32 0.085 1.038 1 97 168 TYR B C 1
ATOM 3987 O O . TYR B 1 168 ? -14.008 -1.107 1.038 1 97 168 TYR B O 1
ATOM 3995 N N . ILE B 1 169 ? -14.93 0.634 2.018 1 93.06 169 ILE B N 1
ATOM 3996 C CA . ILE B 1 169 ? -15.172 -0.067 3.271 1 93.06 169 ILE B CA 1
ATOM 3997 C C . ILE B 1 169 ? -16.031 -1.301 3.014 1 93.06 169 ILE B C 1
ATOM 3999 O O . ILE B 1 169 ? -15.734 -2.393 3.5 1 93.06 169 ILE B O 1
ATOM 4003 N N . GLU B 1 170 ? -17.047 -1.131 2.188 1 94.75 170 GLU B N 1
ATOM 4004 C CA . GLU B 1 170 ? -17.984 -2.215 1.914 1 94.75 170 GLU B CA 1
ATOM 4005 C C . GLU B 1 170 ? -17.312 -3.352 1.153 1 94.75 170 GLU B C 1
ATOM 4007 O O . GLU B 1 170 ? -17.531 -4.527 1.459 1 94.75 170 GLU B O 1
ATOM 4012 N N . ASN B 1 171 ? -16.516 -3.004 0.272 1 95.5 171 ASN B N 1
ATOM 4013 C CA . ASN B 1 171 ? -15.969 -4.031 -0.61 1 95.5 171 ASN B CA 1
ATOM 4014 C C . ASN B 1 171 ? -14.695 -4.652 -0.03 1 95.5 171 ASN B C 1
ATOM 4016 O O . ASN B 1 171 ? -14.352 -5.785 -0.361 1 95.5 171 ASN B O 1
ATOM 4020 N N . SER B 1 172 ? -14.023 -3.949 0.799 1 94.94 172 SER B N 1
ATOM 4021 C CA . SER B 1 172 ? -12.836 -4.5 1.443 1 94.94 172 SER B CA 1
ATOM 4022 C C . SER B 1 172 ? -13.203 -5.332 2.666 1 94.94 172 SER B C 1
ATOM 4024 O O . SER B 1 172 ? -12.391 -6.105 3.168 1 94.94 172 SER B O 1
ATOM 4026 N N . HIS B 1 173 ? -14.367 -5.105 3.182 1 92.44 173 HIS B N 1
ATOM 4027 C CA . HIS B 1 173 ? -14.789 -5.746 4.422 1 92.44 173 HIS B CA 1
ATOM 4028 C C . HIS B 1 173 ? -13.852 -5.395 5.57 1 92.44 173 HIS B C 1
ATOM 4030 O O . HIS B 1 173 ? -13.836 -6.078 6.598 1 92.44 173 HIS B O 1
ATOM 4036 N N . HIS B 1 174 ? -12.984 -4.473 5.285 1 88.75 174 HIS B N 1
ATOM 4037 C CA . HIS B 1 174 ? -12.094 -3.945 6.32 1 88.75 174 HIS B CA 1
ATOM 4038 C C . HIS B 1 174 ? -12.719 -2.742 7.016 1 88.75 174 HIS B C 1
ATOM 4040 O O . HIS B 1 174 ? -12.727 -1.636 6.477 1 88.75 174 HIS B O 1
ATOM 4046 N N . GLN B 1 175 ? -13.039 -2.844 8.227 1 83.5 175 GLN B N 1
ATOM 4047 C CA . GLN B 1 175 ? -13.867 -1.851 8.906 1 83.5 175 GLN B CA 1
ATOM 4048 C C . GLN B 1 175 ? -13 -0.788 9.578 1 83.5 175 GLN B C 1
ATOM 4050 O O . GLN B 1 175 ? -13.516 0.217 10.078 1 83.5 175 GLN B O 1
ATOM 4055 N N . ASN B 1 176 ? -11.719 -0.975 9.555 1 87.69 176 ASN B N 1
ATOM 4056 C CA . ASN B 1 176 ? -10.82 -0.023 10.195 1 87.69 176 ASN B CA 1
ATOM 4057 C C . ASN B 1 176 ? -10 0.755 9.164 1 87.69 176 ASN B C 1
ATOM 4059 O O . ASN B 1 176 ? -8.852 0.399 8.883 1 87.69 176 ASN B O 1
ATOM 4063 N N . PRO B 1 177 ? -10.539 1.809 8.641 1 91.19 177 PRO B N 1
ATOM 4064 C CA . PRO B 1 177 ? -9.812 2.576 7.633 1 91.19 177 PRO B CA 1
ATOM 4065 C C . PRO B 1 177 ? -8.648 3.369 8.219 1 91.19 177 PRO B C 1
ATOM 4067 O O . PRO B 1 177 ? -7.871 3.979 7.477 1 91.19 177 PRO B O 1
ATOM 4070 N N . TYR B 1 178 ? -8.422 3.34 9.531 1 92.25 178 TYR B N 1
ATOM 4071 C CA . TYR B 1 178 ? -7.418 4.16 10.195 1 92.25 178 TYR B CA 1
ATOM 4072 C C . TYR B 1 178 ? -6.062 3.463 10.203 1 92.25 178 TYR B C 1
ATOM 4074 O O . TYR B 1 178 ? -5.027 4.102 10.414 1 92.25 178 TYR B O 1
ATOM 4082 N N . ASN B 1 179 ? -6.09 2.236 10.055 1 94.75 179 ASN B N 1
ATOM 4083 C CA . ASN B 1 179 ? -4.863 1.451 9.953 1 94.75 179 ASN B CA 1
ATOM 4084 C C . ASN B 1 179 ? -5.121 0.099 9.289 1 94.75 179 ASN B C 1
ATOM 4086 O O . ASN B 1 179 ? -5.73 -0.786 9.898 1 94.75 179 ASN B O 1
ATOM 4090 N N . ILE B 1 180 ? -4.613 -0.146 8.156 1 94.31 180 ILE B N 1
ATOM 4091 C CA . ILE B 1 180 ? -4.949 -1.309 7.34 1 94.31 180 ILE B CA 1
ATOM 4092 C C . ILE B 1 180 ? -4.379 -2.57 7.984 1 94.31 180 ILE B C 1
ATOM 4094 O O . ILE B 1 180 ? -4.785 -3.686 7.645 1 94.31 180 ILE B O 1
ATOM 4098 N N . LEU B 1 181 ? -3.447 -2.428 8.891 1 91.56 181 LEU B N 1
ATOM 4099 C CA . LEU B 1 181 ? -2.801 -3.582 9.508 1 91.56 181 LEU B CA 1
ATOM 4100 C C . LEU B 1 181 ? -3.713 -4.227 10.547 1 91.56 181 LEU B C 1
ATOM 4102 O O . LEU B 1 181 ? -3.525 -5.391 10.906 1 91.56 181 LEU B O 1
ATOM 4106 N N . TYR B 1 182 ? -4.688 -3.406 11 1 89.06 182 TYR B N 1
ATOM 4107 C CA . TYR B 1 182 ? -5.52 -3.885 12.102 1 89.06 182 TYR B CA 1
ATOM 4108 C C . TYR B 1 182 ? -6.977 -4 11.672 1 89.06 182 TYR B C 1
ATOM 4110 O O . TYR B 1 182 ? -7.539 -3.064 11.094 1 89.06 182 TYR B O 1
ATOM 4118 N N . GLU B 1 183 ? -7.535 -5.109 11.961 1 83.5 183 GLU B N 1
ATOM 4119 C CA . GLU B 1 183 ? -8.953 -5.285 11.68 1 83.5 183 GLU B CA 1
ATOM 4120 C C . GLU B 1 183 ? -9.812 -4.367 12.539 1 83.5 183 GLU B C 1
ATOM 4122 O O . GLU B 1 183 ? -10.828 -3.836 12.078 1 83.5 183 GLU B O 1
ATOM 4127 N N . VAL B 1 184 ? -9.344 -4.367 13.727 1 79.38 184 VAL B N 1
ATOM 4128 C CA . VAL B 1 184 ? -10 -3.494 14.695 1 79.38 184 VAL B CA 1
ATOM 4129 C C . VAL B 1 184 ? -8.984 -2.527 15.297 1 79.38 184 VAL B C 1
ATOM 4131 O O . VAL B 1 184 ? -7.84 -2.91 15.578 1 79.38 184 VAL B O 1
ATOM 4134 N N . GLU B 1 185 ? -9.391 -1.342 15.344 1 75.19 185 GLU B N 1
ATOM 4135 C CA . GLU B 1 185 ? -8.484 -0.362 15.938 1 75.19 185 GLU B CA 1
ATOM 4136 C C . GLU B 1 185 ? -8.141 -0.731 17.375 1 75.19 185 GLU B C 1
ATOM 4138 O O . GLU B 1 185 ? -9.031 -0.997 18.188 1 75.19 185 GLU B O 1
ATOM 4143 N N . PRO B 1 186 ? -6.773 -0.873 17.562 1 68.75 186 PRO B N 1
ATOM 4144 C CA . PRO B 1 186 ? -6.402 -1.177 18.938 1 68.75 186 PRO B CA 1
ATOM 4145 C C . PRO B 1 186 ? -6.805 -0.073 19.922 1 68.75 186 PRO B C 1
ATOM 4147 O O . PRO B 1 186 ? -6.754 1.11 19.578 1 68.75 186 PRO B O 1
ATOM 4150 N N . GLN B 1 187 ? -7.52 -0.438 20.844 1 59.03 187 GLN B N 1
ATOM 4151 C CA . GLN B 1 187 ? -7.891 0.527 21.859 1 59.03 187 GLN B CA 1
ATOM 4152 C C . GLN B 1 187 ? -6.691 0.895 22.734 1 59.03 187 GLN B C 1
ATOM 4154 O O . GLN B 1 187 ? -6.141 0.042 23.438 1 59.03 187 GLN B O 1
ATOM 4159 N N . VAL B 1 188 ? -5.82 1.794 22.141 1 50.09 188 VAL B N 1
ATOM 4160 C CA . VAL B 1 188 ? -4.664 2.201 22.922 1 50.09 188 VAL B CA 1
ATOM 4161 C C . VAL B 1 188 ? -4.988 3.482 23.688 1 50.09 188 VAL B C 1
ATOM 4163 O O . VAL B 1 188 ? -5.562 4.418 23.125 1 50.09 188 VAL B O 1
ATOM 4166 N N . GLY B 1 189 ? -4.898 3.484 25.047 1 51.84 189 GLY B N 1
ATOM 4167 C CA . GLY B 1 189 ? -4.887 4.59 26 1 51.84 189 GLY B CA 1
ATOM 4168 C C . GLY B 1 189 ? -6.137 4.652 26.859 1 51.84 189 GLY B C 1
ATOM 4169 O O . GLY B 1 189 ? -7.109 3.939 26.594 1 51.84 189 GLY B O 1
ATOM 4170 N N . GLY B 1 190 ? -5.941 5.023 27.953 1 46.41 190 GLY B N 1
ATOM 4171 C CA . GLY B 1 190 ? -6.883 5.379 29 1 46.41 190 GLY B CA 1
ATOM 4172 C C . GLY B 1 190 ? -7.977 6.316 28.531 1 46.41 190 GLY B C 1
ATOM 4173 O O . GLY B 1 190 ? -7.891 6.879 27.438 1 46.41 190 GLY B O 1
ATOM 4174 N N . ASP B 1 191 ? -9.289 6.035 28.859 1 41.38 191 ASP B N 1
ATOM 4175 C CA . ASP B 1 191 ? -10.531 6.762 28.609 1 41.38 191 ASP B CA 1
ATOM 4176 C C . ASP B 1 191 ? -10.297 8.266 28.594 1 41.38 191 ASP B C 1
ATOM 4178 O O . ASP B 1 191 ? -10.227 8.898 29.656 1 41.38 191 ASP B O 1
ATOM 4182 N N . PHE B 1 192 ? -9.586 8.656 27.547 1 42.72 192 PHE B N 1
ATOM 4183 C CA . PHE B 1 192 ? -9.547 10.117 27.484 1 42.72 192 PHE B CA 1
ATOM 4184 C C . PHE B 1 192 ? -10.867 10.711 27.953 1 42.72 192 PHE B C 1
ATOM 4186 O O . PHE B 1 192 ? -10.883 11.672 28.719 1 42.72 192 PHE B O 1
ATOM 4193 N N . TYR B 1 193 ? -11.812 10.031 27.453 1 41.69 193 TYR B N 1
ATOM 4194 C CA . TYR B 1 193 ? -13.125 10.453 27.922 1 41.69 193 TYR B CA 1
ATOM 4195 C C . TYR B 1 193 ? -13.234 10.336 29.438 1 41.69 193 TYR B C 1
ATOM 4197 O O . TYR B 1 193 ? -13.711 11.25 30.109 1 41.69 193 TYR B O 1
ATOM 4205 N N . ASN B 1 194 ? -12.68 9.258 29.75 1 47.34 194 ASN B N 1
ATOM 4206 C CA . ASN B 1 194 ? -12.727 9.102 31.188 1 47.34 194 ASN B CA 1
ATOM 4207 C C . ASN B 1 194 ? -11.789 10.078 31.891 1 47.34 194 ASN B C 1
ATOM 4209 O O . ASN B 1 194 ? -12.094 10.57 32.969 1 47.34 194 ASN B O 1
ATOM 4213 N N . PHE B 1 195 ? -10.711 10.359 31.172 1 45.69 195 PHE B N 1
ATOM 4214 C CA . PHE B 1 195 ? -9.758 11.281 31.766 1 45.69 195 PHE B CA 1
ATOM 4215 C C . PHE B 1 195 ? -10.32 12.695 31.797 1 45.69 195 PHE B C 1
ATOM 4217 O O . PHE B 1 195 ? -10.234 13.383 32.812 1 45.69 195 PHE B O 1
ATOM 4224 N N . VAL B 1 196 ? -10.977 13.023 30.688 1 50.22 196 VAL B N 1
ATOM 4225 C CA . VAL B 1 196 ? -11.492 14.383 30.609 1 50.22 196 VAL B CA 1
ATOM 4226 C C . VAL B 1 196 ? -12.742 14.508 31.484 1 50.22 196 VAL B C 1
ATOM 4228 O O . VAL B 1 196 ? -13.086 15.602 31.938 1 50.22 196 VAL B O 1
ATOM 4231 N N . GLU B 1 197 ? -13.281 13.328 31.812 1 47.94 197 GLU B N 1
ATOM 4232 C CA . GLU B 1 197 ? -14.469 13.328 32.656 1 47.94 197 GLU B CA 1
ATOM 4233 C C . GLU B 1 197 ? -14.094 13.281 34.125 1 47.94 197 GLU B C 1
ATOM 4235 O O . GLU B 1 197 ? -14.953 13.414 35 1 47.94 197 GLU B O 1
ATOM 4240 N N . LEU B 1 198 ? -12.797 13.18 34.25 1 50.44 198 LEU B N 1
ATOM 4241 C CA . LEU B 1 198 ? -12.422 13.219 35.656 1 50.44 198 LEU B CA 1
ATOM 4242 C C . LEU B 1 198 ? -12.664 14.602 36.25 1 50.44 198 LEU B C 1
ATOM 4244 O O . LEU B 1 198 ? -12.352 15.617 35.625 1 50.44 198 LEU B O 1
ATOM 4248 N N . PRO B 1 199 ? -13.305 14.5 37.375 1 48.34 199 PRO B N 1
ATOM 4249 C CA . PRO B 1 199 ? -13.656 15.773 38 1 48.34 199 PRO B CA 1
ATOM 4250 C C . PRO B 1 199 ? -12.461 16.719 38.125 1 48.34 199 PRO B C 1
ATOM 4252 O O . PRO B 1 199 ? -12.609 17.938 37.906 1 48.34 199 PRO B O 1
ATOM 4255 N N . GLU B 1 200 ? -11.367 16.219 38.344 1 49.25 200 GLU B N 1
ATOM 4256 C CA . GLU B 1 200 ? -10.188 17.062 38.531 1 49.25 200 GLU B CA 1
ATOM 4257 C C . GLU B 1 200 ? -9.766 17.719 37.219 1 49.25 200 GLU B C 1
ATOM 4259 O O . GLU B 1 200 ? -9.32 18.859 37.219 1 49.25 200 GLU B O 1
ATOM 4264 N N . VAL B 1 201 ? -10 17 36.219 1 48.94 201 VAL B N 1
ATOM 4265 C CA . VAL B 1 201 ? -9.594 17.516 34.906 1 48.94 201 VAL B CA 1
ATOM 4266 C C . VAL B 1 201 ? -10.602 18.547 34.406 1 48.94 201 VAL B C 1
ATOM 4268 O O . VAL B 1 201 ? -10.219 19.594 33.875 1 48.94 201 VAL B O 1
ATOM 4271 N N . ARG B 1 202 ? -11.844 18.281 34.719 1 48.06 202 ARG B N 1
ATOM 4272 C CA . ARG B 1 202 ? -12.891 19.234 34.344 1 48.06 202 ARG B CA 1
ATOM 4273 C C . ARG B 1 202 ? -12.695 20.547 35.094 1 48.06 202 ARG B C 1
ATOM 4275 O O . ARG B 1 202 ? -12.898 21.625 34.5 1 48.06 202 ARG B O 1
ATOM 4282 N N . LEU B 1 203 ? -12.398 20.375 36.344 1 48.25 203 LEU B N 1
ATOM 4283 C CA . LEU B 1 203 ? -12.133 21.562 37.156 1 48.25 203 LEU B CA 1
ATOM 4284 C C . LEU B 1 203 ? -10.914 22.312 36.625 1 48.25 203 LEU B C 1
ATOM 4286 O O . LEU B 1 203 ? -10.914 23.547 36.594 1 48.25 203 LEU B O 1
ATOM 4290 N N . ALA B 1 204 ? -10.031 21.484 36.219 1 47.12 204 ALA B N 1
ATOM 4291 C CA . ALA B 1 204 ? -8.781 22.109 35.781 1 47.12 204 ALA B CA 1
ATOM 4292 C C . ALA B 1 204 ? -8.961 22.828 34.438 1 47.12 204 ALA B C 1
ATOM 4294 O O . ALA B 1 204 ? -8.328 23.859 34.188 1 47.12 204 ALA B O 1
ATOM 4295 N N . ILE B 1 205 ? -9.883 22.188 33.719 1 48.72 205 ILE B N 1
ATOM 4296 C CA . ILE B 1 205 ? -10.039 22.797 32.406 1 48.72 205 ILE B CA 1
ATOM 4297 C C . ILE B 1 205 ? -11.258 23.734 32.406 1 48.72 205 ILE B C 1
ATOM 4299 O O . ILE B 1 205 ? -11.625 24.281 31.359 1 48.72 205 ILE B O 1
ATOM 4303 N N . HIS B 1 206 ? -11.75 24.047 33.562 1 41.69 206 HIS B N 1
ATOM 4304 C CA . HIS B 1 206 ? -12.828 24.984 33.875 1 41.69 206 HIS B CA 1
ATOM 4305 C C . HIS B 1 206 ? -13.992 24.812 32.906 1 41.69 206 HIS B C 1
ATOM 4307 O O . HIS B 1 206 ? -14.555 25.797 32.438 1 41.69 206 HIS B O 1
ATOM 4313 N N . VAL B 1 207 ? -14.172 23.5 32.375 1 45 207 VAL B N 1
ATOM 4314 C CA . VAL B 1 207 ? -15.289 23.281 31.469 1 45 207 VAL B CA 1
ATOM 4315 C C . VAL B 1 207 ? -16.562 23 32.281 1 45 207 VAL B C 1
ATOM 4317 O O . VAL B 1 207 ? -16.891 21.828 32.531 1 45 207 VAL B O 1
ATOM 4320 N N . GLY B 1 208 ? -17.062 23.594 33.094 1 41.66 208 GLY B N 1
ATOM 4321 C CA . GLY B 1 208 ? -18.266 23.438 33.875 1 41.66 208 GLY B CA 1
ATOM 4322 C C . GLY B 1 208 ? -19.031 22.156 33.562 1 41.66 208 GLY B C 1
ATOM 4323 O O . GLY B 1 208 ? -18.422 21.156 33.156 1 41.66 208 GLY B O 1
ATOM 4324 N N . ASP B 1 209 ? -20.422 22.047 33.938 1 39.5 209 ASP B N 1
ATOM 4325 C CA . ASP B 1 209 ? -21.359 20.938 33.875 1 39.5 209 ASP B CA 1
ATOM 4326 C C . ASP B 1 209 ? -21.797 20.672 32.438 1 39.5 209 ASP B C 1
ATOM 4328 O O . ASP B 1 209 ? -22.797 20 32.188 1 39.5 209 ASP B O 1
ATOM 4332 N N . GLN B 1 210 ? -21.328 21.25 31.484 1 38.16 210 GLN B N 1
ATOM 4333 C CA . GLN B 1 210 ? -21.922 21.062 30.172 1 38.16 210 GLN B CA 1
ATOM 4334 C C . GLN B 1 210 ? -21.578 19.688 29.594 1 38.16 210 GLN B C 1
ATOM 4336 O O . GLN B 1 210 ? -20.469 19.203 29.75 1 38.16 210 GLN B O 1
ATOM 4341 N N . GLU B 1 211 ? -22.672 18.891 29.344 1 35.91 211 GLU B N 1
ATOM 4342 C CA . GLU B 1 211 ? -22.656 17.516 28.844 1 35.91 211 GLU B CA 1
ATOM 4343 C C . GLU B 1 211 ? -21.938 17.422 27.5 1 35.91 211 GLU B C 1
ATOM 4345 O O . GLU B 1 211 ? -21.969 18.359 26.703 1 35.91 211 GLU B O 1
ATOM 4350 N N . PHE B 1 212 ? -21.203 16.578 27.25 1 36.34 212 PHE B N 1
ATOM 4351 C CA . PHE B 1 212 ? -20.5 16.172 26.047 1 36.34 212 PHE B CA 1
ATOM 4352 C C . PHE B 1 212 ? -21.484 15.82 24.938 1 36.34 212 PHE B C 1
ATOM 4354 O O . PHE B 1 212 ? -22.328 14.93 25.094 1 36.34 212 PHE B O 1
ATOM 4361 N N . SER B 1 213 ? -22.172 16.75 24.281 1 32.91 213 SER B N 1
ATOM 4362 C CA . SER B 1 213 ? -23.031 16.328 23.172 1 32.91 213 SER B CA 1
ATOM 4363 C C . SER B 1 213 ? -22.219 15.672 22.062 1 32.91 213 SER B C 1
ATOM 4365 O O . SER B 1 213 ? -21.125 16.125 21.734 1 32.91 213 SER B O 1
ATOM 4367 N N . SER B 1 214 ? -22.484 14.547 21.766 1 32.69 214 SER B N 1
ATOM 4368 C CA . SER B 1 214 ? -21.922 13.773 20.656 1 32.69 214 SER B CA 1
ATOM 4369 C C . SER B 1 214 ? -22.094 14.5 19.328 1 32.69 214 SER B C 1
ATOM 4371 O O . SER B 1 214 ? -23.172 15.055 19.062 1 32.69 214 SER B O 1
ATOM 4373 N N . GLY B 1 215 ? -21.172 15.164 18.656 1 35.66 215 GLY B N 1
ATOM 4374 C CA . GLY B 1 215 ? -20.766 15.867 17.453 1 35.66 215 GLY B CA 1
ATOM 4375 C C . GLY B 1 215 ? -21.625 15.523 16.25 1 35.66 215 GLY B C 1
ATOM 4376 O O . GLY B 1 215 ? -21.297 15.898 15.117 1 35.66 215 GLY B O 1
ATOM 4377 N N . SER B 1 216 ? -22.641 14.773 16.312 1 36.66 216 SER B N 1
ATOM 4378 C CA . SER B 1 216 ? -23.328 14.398 15.07 1 36.66 216 SER B CA 1
ATOM 4379 C C . SER B 1 216 ? -23.984 15.609 14.43 1 36.66 216 SER B C 1
ATOM 4381 O O . SER B 1 216 ? -24 15.734 13.203 1 36.66 216 SER B O 1
ATOM 4383 N N . ASP B 1 217 ? -24.766 16.391 15.117 1 38.56 217 ASP B N 1
ATOM 4384 C CA . ASP B 1 217 ? -25.516 17.484 14.516 1 38.56 217 ASP B CA 1
ATOM 4385 C C . ASP B 1 217 ? -24.562 18.531 13.914 1 38.56 217 ASP B C 1
ATOM 4387 O O . ASP B 1 217 ? -24.922 19.219 12.953 1 38.56 217 ASP B O 1
ATOM 4391 N N . VAL B 1 218 ? -23.391 18.625 14.367 1 40.25 218 VAL B N 1
ATOM 4392 C CA . VAL B 1 218 ? -22.359 19.578 13.961 1 40.25 218 VAL B CA 1
ATOM 4393 C C . VAL B 1 218 ? -21.891 19.266 12.547 1 40.25 218 VAL B C 1
ATOM 4395 O O . VAL B 1 218 ? -21.516 20.156 11.789 1 40.25 218 VAL B O 1
ATOM 4398 N N . TYR B 1 219 ? -22.328 18.062 12.031 1 43 219 TYR B N 1
ATOM 4399 C CA . TYR B 1 219 ? -21.781 17.594 10.766 1 43 219 TYR B CA 1
ATOM 4400 C C . TYR B 1 219 ? -22.453 18.297 9.586 1 43 219 TYR B C 1
ATOM 4402 O O . TYR B 1 219 ? -21.781 18.688 8.625 1 43 219 TYR B O 1
ATOM 4410 N N . GLU B 1 220 ? -23.781 18.547 9.641 1 46.12 220 GLU B N 1
ATOM 4411 C CA . GLU B 1 220 ? -24.453 19.109 8.469 1 46.12 220 GLU B CA 1
ATOM 4412 C C . GLU B 1 220 ? -23.984 20.547 8.211 1 46.12 220 GLU B C 1
ATOM 4414 O O . GLU B 1 220 ? -23.844 20.953 7.055 1 46.12 220 GLU B O 1
ATOM 4419 N N . TYR B 1 221 ? -23.859 21.391 9.234 1 48.25 221 TYR B N 1
ATOM 4420 C CA . TYR B 1 221 ? -23.484 22.781 9.047 1 48.25 221 TYR B CA 1
ATOM 4421 C C . TYR B 1 221 ? -22.016 22.922 8.656 1 48.25 221 TYR B C 1
ATOM 4423 O O . TYR B 1 221 ? -21.609 23.938 8.086 1 48.25 221 TYR B O 1
ATOM 4431 N N . MET B 1 222 ? -21.312 21.797 8.727 1 60.75 222 MET B N 1
ATOM 4432 C CA . MET B 1 222 ? -19.875 21.891 8.492 1 60.75 222 MET B CA 1
ATOM 4433 C C . MET B 1 222 ? -19.5 21.219 7.176 1 60.75 222 MET B C 1
ATOM 4435 O O . MET B 1 222 ? -18.328 21.25 6.781 1 60.75 222 MET B O 1
ATOM 4439 N N . VAL B 1 223 ? -20.656 20.969 6.387 1 63.69 223 VAL B N 1
ATOM 4440 C CA . VAL B 1 223 ? -20.375 20.203 5.176 1 63.69 223 VAL B CA 1
ATOM 4441 C C . VAL B 1 223 ? -19.656 21.094 4.16 1 63.69 223 VAL B C 1
ATOM 4443 O O . VAL B 1 223 ? -18.656 20.688 3.561 1 63.69 223 VAL B O 1
ATOM 4446 N N . ASP B 1 224 ? -20.203 22.312 3.855 1 67.44 224 ASP B N 1
ATOM 4447 C CA . ASP B 1 224 ? -19.516 23.172 2.898 1 67.44 224 ASP B CA 1
ATOM 4448 C C . ASP B 1 224 ? -18.078 23.438 3.316 1 67.44 224 ASP B C 1
ATOM 4450 O O . ASP B 1 224 ? -17.172 23.406 2.484 1 67.44 224 ASP B O 1
ATOM 4454 N N . ASP B 1 225 ? -17.953 23.547 4.48 1 78.44 225 ASP B N 1
ATOM 4455 C CA . ASP B 1 225 ? -16.609 23.812 4.977 1 78.44 225 ASP B CA 1
ATOM 4456 C C . ASP B 1 225 ? -15.742 22.547 4.902 1 78.44 225 ASP B C 1
ATOM 4458 O O . ASP B 1 225 ? -14.531 22.641 4.707 1 78.44 225 ASP B O 1
ATOM 4462 N N . PHE B 1 226 ? -16.406 21.5 4.941 1 84.5 226 PHE B N 1
ATOM 4463 C CA . PHE B 1 226 ? -15.688 20.234 4.922 1 84.5 226 PHE B CA 1
ATOM 4464 C C . PHE B 1 226 ? -14.992 20.031 3.584 1 84.5 226 PHE B C 1
ATOM 4466 O O . PHE B 1 226 ? -13.844 19.578 3.537 1 84.5 226 PHE B O 1
ATOM 4473 N N . MET B 1 227 ? -15.625 20.453 2.506 1 91.81 227 MET B N 1
ATOM 4474 C CA . MET B 1 227 ? -15.094 20.141 1.182 1 91.81 227 MET B CA 1
ATOM 4475 C C . MET B 1 227 ? -14.391 21.359 0.59 1 91.81 227 MET B C 1
ATOM 4477 O O . MET B 1 227 ? -13.875 21.297 -0.529 1 91.81 227 MET B O 1
ATOM 4481 N N . ASN B 1 228 ? -14.344 22.406 1.375 1 91 228 ASN B N 1
ATOM 4482 C CA . ASN B 1 228 ? -13.555 23.562 0.949 1 91 228 ASN B CA 1
ATOM 4483 C C . ASN B 1 228 ? -12.078 23.375 1.277 1 91 228 ASN B C 1
ATOM 4485 O O . ASN B 1 228 ? -11.734 22.688 2.234 1 91 228 ASN B O 1
ATOM 4489 N N . THR B 1 229 ? -11.219 24.047 0.458 1 94.81 229 THR B N 1
ATOM 4490 C CA . THR B 1 229 ? -9.781 23.922 0.659 1 94.81 229 THR B CA 1
ATOM 4491 C C . THR B 1 229 ? -9.273 25.016 1.597 1 94.81 229 THR B C 1
ATOM 4493 O O . THR B 1 229 ? -9.844 26.109 1.645 1 94.81 229 THR B O 1
ATOM 4496 N N . VAL B 1 230 ? -8.273 24.781 2.387 1 94.56 230 VAL B N 1
ATOM 4497 C CA . VAL B 1 230 ? -7.574 25.812 3.162 1 94.56 230 VAL B CA 1
ATOM 4498 C C . VAL B 1 230 ? -6.133 25.938 2.676 1 94.56 230 VAL B C 1
ATOM 4500 O O . VAL B 1 230 ? -5.273 26.453 3.395 1 94.56 230 VAL B O 1
ATOM 4503 N N . ARG B 1 231 ? -5.91 25.406 1.483 1 96.19 231 ARG B N 1
ATOM 4504 C CA . ARG B 1 231 ? -4.598 25.422 0.845 1 96.19 231 ARG B CA 1
ATOM 4505 C C . ARG B 1 231 ? -4.008 26.828 0.829 1 96.19 231 ARG B C 1
ATOM 4507 O O . ARG B 1 231 ? -2.828 27.016 1.139 1 96.19 231 ARG B O 1
ATOM 4514 N N . PRO B 1 232 ? -4.762 27.906 0.536 1 96.62 232 PRO B N 1
ATOM 4515 C CA . PRO B 1 232 ? -4.16 29.25 0.507 1 96.62 232 PRO B CA 1
ATOM 4516 C C . PRO B 1 232 ? -3.627 29.672 1.871 1 96.62 232 PRO B C 1
ATOM 4518 O O . PRO B 1 232 ? -2.582 30.328 1.951 1 96.62 232 PRO B O 1
ATOM 4521 N N . TRP B 1 233 ? -4.305 29.328 2.918 1 96.69 233 TRP B N 1
ATOM 4522 C CA . TRP B 1 233 ? -3.832 29.656 4.262 1 96.69 233 TRP B CA 1
ATOM 4523 C C . TRP B 1 233 ? -2.541 28.922 4.582 1 96.69 233 TRP B C 1
ATOM 4525 O O . TRP B 1 233 ? -1.614 29.484 5.16 1 96.69 233 TRP B O 1
ATOM 4535 N N . LEU B 1 234 ? -2.518 27.641 4.203 1 98.25 234 LEU B N 1
ATOM 4536 C CA . LEU B 1 234 ? -1.311 26.859 4.422 1 98.25 234 LEU B CA 1
ATOM 4537 C C . LEU B 1 234 ? -0.128 27.453 3.662 1 98.25 234 LEU B C 1
ATOM 4539 O O . LEU B 1 234 ? 0.968 27.578 4.215 1 98.25 234 LEU B O 1
ATOM 4543 N N . GLU B 1 235 ? -0.345 27.828 2.416 1 98.69 235 GLU B N 1
ATOM 4544 C CA . GLU B 1 235 ? 0.713 28.406 1.59 1 98.69 235 GLU B CA 1
ATOM 4545 C C . GLU B 1 235 ? 1.27 29.672 2.215 1 98.69 235 GLU B C 1
ATOM 4547 O O . GLU B 1 235 ? 2.482 29.891 2.219 1 98.69 235 GLU B O 1
ATOM 4552 N N . GLU B 1 236 ? 0.399 30.484 2.738 1 98.19 236 GLU B N 1
ATOM 4553 C CA . GLU B 1 236 ? 0.84 31.703 3.395 1 98.19 236 GLU B CA 1
ATOM 4554 C C . GLU B 1 236 ? 1.608 31.406 4.676 1 98.19 236 GLU B C 1
ATOM 4556 O O . GLU B 1 236 ? 2.615 32.062 4.973 1 98.19 236 GLU B O 1
ATOM 4561 N N . ILE B 1 237 ? 1.155 30.438 5.406 1 98.38 237 ILE B N 1
ATOM 4562 C CA . ILE B 1 237 ? 1.781 30.094 6.68 1 98.38 237 ILE B CA 1
ATOM 4563 C C . ILE B 1 237 ? 3.164 29.484 6.426 1 98.38 237 ILE B C 1
ATOM 4565 O O . ILE B 1 237 ? 4.102 29.734 7.184 1 98.38 237 ILE B O 1
ATOM 4569 N N . ILE B 1 238 ? 3.32 28.703 5.363 1 98.69 238 ILE B N 1
ATOM 4570 C CA . ILE B 1 238 ? 4.602 28.109 5.004 1 98.69 238 ILE B CA 1
ATOM 4571 C C . ILE B 1 238 ? 5.637 29.219 4.77 1 98.69 238 ILE B C 1
ATOM 4573 O O . ILE B 1 238 ? 6.82 29.031 5.062 1 98.69 238 ILE B O 1
ATOM 4577 N N . GLU B 1 239 ? 5.219 30.391 4.332 1 98.31 239 GLU B N 1
ATOM 4578 C CA . GLU B 1 239 ? 6.129 31.484 4.023 1 98.31 239 GLU B CA 1
ATOM 4579 C C . GLU B 1 239 ? 6.723 32.094 5.297 1 98.31 239 GLU B C 1
ATOM 4581 O O . GLU B 1 239 ? 7.785 32.719 5.262 1 98.31 239 GLU B O 1
ATOM 4586 N N . ASN B 1 240 ? 6.09 31.828 6.414 1 97.81 240 ASN B N 1
ATOM 4587 C CA . ASN B 1 240 ? 6.422 32.656 7.582 1 97.81 240 ASN B CA 1
ATOM 4588 C C . ASN B 1 240 ? 6.828 31.781 8.773 1 97.81 240 ASN B C 1
ATOM 4590 O O . ASN B 1 240 ? 7.543 32.219 9.664 1 97.81 240 ASN B O 1
ATOM 4594 N N . TYR B 1 241 ? 6.402 30.562 8.773 1 98.38 241 TYR B N 1
ATOM 4595 C CA . TYR B 1 241 ? 6.582 29.688 9.93 1 98.38 241 TYR B CA 1
ATOM 4596 C C . TYR B 1 241 ? 7.078 28.312 9.5 1 98.38 241 TYR B C 1
ATOM 4598 O O . TYR B 1 241 ? 6.965 27.938 8.336 1 98.38 241 TYR B O 1
ATOM 4606 N N . ARG B 1 242 ? 7.672 27.547 10.438 1 98.19 242 ARG B N 1
ATOM 4607 C CA . ARG B 1 242 ? 8.016 26.141 10.18 1 98.19 242 ARG B CA 1
ATOM 4608 C C . ARG B 1 242 ? 6.762 25.281 10.086 1 98.19 242 ARG B C 1
ATOM 4610 O O . ARG B 1 242 ? 5.891 25.344 10.953 1 98.19 242 ARG B O 1
ATOM 4617 N N . VAL B 1 243 ? 6.656 24.484 9.039 1 98.69 243 VAL B N 1
ATOM 4618 C CA . VAL B 1 243 ? 5.469 23.672 8.828 1 98.69 243 VAL B CA 1
ATOM 4619 C C . VAL B 1 243 ? 5.871 22.203 8.656 1 98.69 243 VAL B C 1
ATOM 4621 O O . VAL B 1 243 ? 6.699 21.875 7.801 1 98.69 243 VAL B O 1
ATOM 4624 N N . LEU B 1 244 ? 5.309 21.344 9.469 1 98.56 244 LEU B N 1
ATOM 4625 C CA . LEU B 1 244 ? 5.5 19.891 9.398 1 98.56 244 LEU B CA 1
ATOM 4626 C C . LEU B 1 244 ? 4.18 19.188 9.117 1 98.56 244 LEU B C 1
ATOM 4628 O O . LEU B 1 244 ? 3.215 19.344 9.867 1 98.56 244 LEU B O 1
ATOM 4632 N N . TYR B 1 245 ? 4.137 18.531 8.016 1 98.75 245 TYR B N 1
ATOM 4633 C CA . TYR B 1 245 ? 3.059 17.578 7.758 1 98.75 245 TYR B CA 1
ATOM 4634 C C . TYR B 1 245 ? 3.568 16.156 7.816 1 98.75 245 TYR B C 1
ATOM 4636 O O . TYR B 1 245 ? 4.582 15.82 7.195 1 98.75 245 TYR B O 1
ATOM 4644 N N . TYR B 1 246 ? 2.934 15.32 8.578 1 98.62 246 TYR B N 1
ATOM 4645 C CA . TYR B 1 246 ? 3.352 13.922 8.641 1 98.62 246 TYR B CA 1
ATOM 4646 C C . TYR B 1 246 ? 2.156 12.992 8.492 1 98.62 246 TYR B C 1
ATOM 4648 O O . TYR B 1 246 ? 1.023 13.367 8.805 1 98.62 246 TYR B O 1
ATOM 4656 N N . SER B 1 247 ? 2.363 11.844 7.941 1 98.56 247 SER B N 1
ATOM 4657 C CA . SER B 1 247 ? 1.325 10.852 7.684 1 98.56 247 SER B CA 1
ATOM 4658 C C . SER B 1 247 ? 1.781 9.453 8.094 1 98.56 247 SER B C 1
ATOM 4660 O O . SER B 1 247 ? 2.951 9.102 7.93 1 98.56 247 SER B O 1
ATOM 4662 N N . GLY B 1 248 ? 0.825 8.719 8.688 1 98.38 248 GLY B N 1
ATOM 4663 C CA . GLY B 1 248 ? 1.069 7.293 8.836 1 98.38 248 GLY B CA 1
ATOM 4664 C C . GLY B 1 248 ? 0.975 6.535 7.527 1 98.38 248 GLY B C 1
ATOM 4665 O O . GLY B 1 248 ? 0.053 6.758 6.738 1 98.38 248 GLY B O 1
ATOM 4666 N N . GLN B 1 249 ? 1.872 5.641 7.328 1 98.19 249 GLN B N 1
ATOM 4667 C CA . GLN B 1 249 ? 2.021 4.895 6.082 1 98.19 249 GLN B CA 1
ATOM 4668 C C . GLN B 1 249 ? 0.788 4.047 5.797 1 98.19 249 GLN B C 1
ATOM 4670 O O . GLN B 1 249 ? 0.421 3.846 4.637 1 98.19 249 GLN B O 1
ATOM 4675 N N . MET B 1 250 ? 0.107 3.598 6.828 1 97.5 250 MET B N 1
ATOM 4676 C CA . MET B 1 250 ? -0.942 2.592 6.684 1 97.5 250 MET B CA 1
ATOM 4677 C C . MET B 1 250 ? -2.32 3.211 6.898 1 97.5 250 MET B C 1
ATOM 4679 O O . MET B 1 250 ? -3.299 2.494 7.121 1 97.5 250 MET B O 1
ATOM 4683 N N . ASP B 1 251 ? -2.389 4.551 6.832 1 97.31 251 ASP B N 1
ATOM 4684 C CA . ASP B 1 251 ? -3.639 5.293 6.973 1 97.31 251 ASP B CA 1
ATOM 4685 C C . ASP B 1 251 ? -4.402 5.34 5.652 1 97.31 251 ASP B C 1
ATOM 4687 O O . ASP B 1 251 ? -3.855 5.746 4.625 1 97.31 251 ASP B O 1
ATOM 4691 N N . VAL B 1 252 ? -5.68 4.992 5.684 1 96.62 252 VAL B N 1
ATOM 4692 C CA . VAL B 1 252 ? -6.492 5.086 4.473 1 96.62 252 VAL B CA 1
ATOM 4693 C C . VAL B 1 252 ? -7.293 6.387 4.488 1 96.62 252 VAL B C 1
ATOM 4695 O O . VAL B 1 252 ? -7.547 6.977 3.436 1 96.62 252 VAL B O 1
ATOM 4698 N N . MET B 1 253 ? -7.68 6.859 5.629 1 95.44 253 MET B N 1
ATOM 4699 C CA . MET B 1 253 ? -8.578 8 5.762 1 95.44 253 MET B CA 1
ATOM 4700 C C . MET B 1 253 ? -7.973 9.242 5.117 1 95.44 253 MET B C 1
ATOM 4702 O O . MET B 1 253 ? -8.664 9.977 4.402 1 95.44 253 MET B O 1
ATOM 4706 N N . VAL B 1 254 ? -6.828 9.523 5.445 1 97.5 254 VAL B N 1
ATOM 4707 C CA . VAL B 1 254 ? -6.012 10.531 4.773 1 97.5 254 VAL B CA 1
ATOM 4708 C C . VAL B 1 254 ? -4.668 9.922 4.375 1 97.5 254 VAL B C 1
ATOM 4710 O O . VAL B 1 254 ? -3.631 10.258 4.949 1 97.5 254 VAL B O 1
ATOM 4713 N N . ALA B 1 255 ? -4.75 9.117 3.326 1 98.19 255 ALA B N 1
ATOM 4714 C CA . ALA B 1 255 ? -3.586 8.336 2.912 1 98.19 255 ALA B CA 1
ATOM 4715 C C . ALA B 1 255 ? -2.443 9.25 2.477 1 98.19 255 ALA B C 1
ATOM 4717 O O . ALA B 1 255 ? -2.676 10.328 1.93 1 98.19 255 ALA B O 1
ATOM 4718 N N . TYR B 1 256 ? -1.277 8.789 2.748 1 98.56 256 TYR B N 1
ATOM 4719 C CA . TYR B 1 256 ? -0.063 9.555 2.486 1 98.56 256 TYR B CA 1
ATOM 4720 C C . TYR B 1 256 ? -0.014 10.016 1.037 1 98.56 256 TYR B C 1
ATOM 4722 O O . TYR B 1 256 ? 0.245 11.195 0.765 1 98.56 256 TYR B O 1
ATOM 4730 N N . PRO B 1 257 ? -0.225 9.18 -0.005 1 98.44 257 PRO B N 1
ATOM 4731 C CA . PRO B 1 257 ? -0.12 9.641 -1.392 1 98.44 257 PRO B CA 1
ATOM 4732 C C . PRO B 1 257 ? -1.134 10.727 -1.729 1 98.44 257 PRO B C 1
ATOM 4734 O O . PRO B 1 257 ? -0.879 11.57 -2.598 1 98.44 257 PRO B O 1
ATOM 4737 N N . LEU B 1 258 ? -2.268 10.742 -1.085 1 98.44 258 LEU B N 1
ATOM 4738 C CA . LEU B 1 258 ? -3.252 11.797 -1.306 1 98.44 258 LEU B CA 1
ATOM 4739 C C . LEU B 1 258 ? -2.73 13.148 -0.815 1 98.44 258 LEU B C 1
ATOM 4741 O O . LEU B 1 258 ? -2.914 14.164 -1.479 1 98.44 258 LEU B O 1
ATOM 4745 N N . SER B 1 259 ? -2.092 13.086 0.371 1 98.38 259 SER B N 1
ATOM 4746 C CA . SER B 1 259 ? -1.456 14.281 0.91 1 98.38 259 SER B CA 1
ATOM 4747 C C . SER B 1 259 ? -0.328 14.766 0.005 1 98.38 259 SER B C 1
ATOM 4749 O O . SER B 1 259 ? -0.129 15.969 -0.162 1 98.38 259 SER B O 1
ATOM 4751 N N . VAL B 1 260 ? 0.401 13.828 -0.53 1 98.56 260 VAL B N 1
ATOM 4752 C CA . VAL B 1 260 ? 1.491 14.164 -1.437 1 98.56 260 VAL B CA 1
ATOM 4753 C C . VAL B 1 260 ? 0.937 14.891 -2.662 1 98.56 260 VAL B C 1
ATOM 4755 O O . VAL B 1 260 ? 1.582 15.789 -3.205 1 98.56 260 VAL B O 1
ATOM 4758 N N . GLY B 1 261 ? -0.301 14.539 -3.086 1 98.12 261 GLY B N 1
ATOM 4759 C CA . GLY B 1 261 ? -0.948 15.297 -4.145 1 98.12 261 GLY B CA 1
ATOM 4760 C C . GLY B 1 261 ? -1.05 16.781 -3.842 1 98.12 261 GLY B C 1
ATOM 4761 O O . GLY B 1 261 ? -0.866 17.609 -4.73 1 98.12 261 GLY B O 1
ATOM 4762 N N . LEU B 1 262 ? -1.378 17.078 -2.635 1 98.5 262 LEU B N 1
ATOM 4763 C CA . LEU B 1 262 ? -1.407 18.469 -2.18 1 98.5 262 LEU B CA 1
ATOM 4764 C C . LEU B 1 262 ? -0.005 19.062 -2.17 1 98.5 262 LEU B C 1
ATOM 4766 O O . LEU B 1 262 ? 0.217 20.141 -2.719 1 98.5 262 LEU B O 1
ATOM 4770 N N . TYR B 1 263 ? 0.966 18.344 -1.601 1 98.62 263 TYR B N 1
ATOM 4771 C CA . TYR B 1 263 ? 2.318 18.859 -1.435 1 98.62 263 TYR B CA 1
ATOM 4772 C C . TYR B 1 263 ? 2.943 19.203 -2.783 1 98.62 263 TYR B C 1
ATOM 4774 O O . TYR B 1 263 ? 3.602 20.234 -2.93 1 98.62 263 TYR B O 1
ATOM 4782 N N . ASN B 1 264 ? 2.678 18.344 -3.711 1 98.19 264 ASN B N 1
ATOM 4783 C CA . ASN B 1 264 ? 3.25 18.516 -5.043 1 98.19 264 ASN B CA 1
ATOM 4784 C C . ASN B 1 264 ? 2.695 19.75 -5.742 1 98.19 264 ASN B C 1
ATOM 4786 O O . ASN B 1 264 ? 3.287 20.25 -6.703 1 98.19 264 ASN B O 1
ATOM 4790 N N . THR B 1 265 ? 1.618 20.297 -5.277 1 98 265 THR B N 1
ATOM 4791 C CA . THR B 1 265 ? 0.962 21.375 -6.012 1 98 265 THR B CA 1
ATOM 4792 C C . THR B 1 265 ? 0.9 22.641 -5.172 1 98 265 THR B C 1
ATOM 4794 O O . THR B 1 265 ? 0.346 23.656 -5.605 1 98 265 THR B O 1
ATOM 4797 N N . LEU B 1 266 ? 1.423 22.562 -3.971 1 98.38 266 LEU B N 1
ATOM 4798 C CA . LEU B 1 266 ? 1.492 23.766 -3.141 1 98.38 266 LEU B CA 1
ATOM 4799 C C . LEU B 1 266 ? 2.32 24.859 -3.82 1 98.38 266 LEU B C 1
ATOM 4801 O O . LEU B 1 266 ? 3.311 24.547 -4.492 1 98.38 266 LEU B O 1
ATOM 4805 N N . GLU B 1 267 ? 1.878 26.062 -3.613 1 98.19 267 GLU B N 1
ATOM 4806 C CA . GLU B 1 267 ? 2.625 27.219 -4.125 1 98.19 267 GLU B CA 1
ATOM 4807 C C . GLU B 1 267 ? 3.129 28.094 -2.986 1 98.19 267 GLU B C 1
ATOM 4809 O O . GLU B 1 267 ? 2.336 28.641 -2.213 1 98.19 267 GLU B O 1
ATOM 4814 N N . PHE B 1 268 ? 4.34 28.219 -2.84 1 97.94 268 PHE B N 1
ATOM 4815 C CA . PHE B 1 268 ? 5.059 29.047 -1.879 1 97.94 268 PHE B CA 1
ATOM 4816 C C . PHE B 1 268 ? 6.48 29.328 -2.354 1 97.94 268 PHE B C 1
ATOM 4818 O O . PHE B 1 268 ? 6.887 28.844 -3.418 1 97.94 268 PHE B O 1
ATOM 4825 N N . GLY B 1 269 ? 7.215 30.125 -1.726 1 98.25 269 GLY B N 1
ATOM 4826 C CA . GLY B 1 269 ? 8.516 30.594 -2.186 1 98.25 269 GLY B CA 1
ATOM 4827 C C . GLY B 1 269 ? 9.469 29.469 -2.533 1 98.25 269 GLY B C 1
ATOM 4828 O O . GLY B 1 269 ? 10.172 29.547 -3.543 1 98.25 269 GLY B O 1
ATOM 4829 N N . ALA B 1 270 ? 9.508 28.375 -1.788 1 98.31 270 ALA B N 1
ATOM 4830 C CA . ALA B 1 270 ? 10.453 27.281 -1.962 1 98.31 270 ALA B CA 1
ATOM 4831 C C . ALA B 1 270 ? 9.766 26.031 -2.521 1 98.31 270 ALA B C 1
ATOM 4833 O O . ALA B 1 270 ? 10.227 24.906 -2.305 1 98.31 270 ALA B O 1
ATOM 4834 N N . ALA B 1 271 ? 8.641 26.234 -3.189 1 98.38 271 ALA B N 1
ATOM 4835 C CA . ALA B 1 271 ? 7.867 25.109 -3.719 1 98.38 271 ALA B CA 1
ATOM 4836 C C . ALA B 1 271 ? 8.703 24.281 -4.695 1 98.38 271 ALA B C 1
ATOM 4838 O O . ALA B 1 271 ? 8.641 23.047 -4.68 1 98.38 271 ALA B O 1
ATOM 4839 N N . GLN B 1 272 ? 9.422 24.953 -5.574 1 98.25 272 GLN B N 1
ATOM 4840 C CA . GLN B 1 272 ? 10.25 24.234 -6.539 1 98.25 272 GLN B CA 1
ATOM 4841 C C . GLN B 1 272 ? 11.383 23.484 -5.84 1 98.25 272 GLN B C 1
ATOM 4843 O O . GLN B 1 272 ? 11.742 22.375 -6.246 1 98.25 272 GLN B O 1
ATOM 4848 N N . GLU B 1 273 ? 11.93 24.125 -4.859 1 97.75 273 GLU B N 1
ATOM 4849 C CA . GLU B 1 273 ? 12.93 23.438 -4.043 1 97.75 273 GLU B CA 1
ATOM 4850 C C . GLU B 1 273 ? 12.375 22.141 -3.459 1 97.75 273 GLU B C 1
ATOM 4852 O O . GLU B 1 273 ? 13.016 21.094 -3.529 1 97.75 273 GLU B O 1
ATOM 4857 N N . TYR B 1 274 ? 11.242 22.172 -2.939 1 98 274 TYR B N 1
ATOM 4858 C CA . TYR B 1 274 ? 10.586 20.984 -2.398 1 98 274 TYR B CA 1
ATOM 4859 C C . TYR B 1 274 ? 10.414 19.922 -3.473 1 98 274 TYR B C 1
ATOM 4861 O O . TYR B 1 274 ? 10.758 18.766 -3.264 1 98 274 TYR B O 1
ATOM 4869 N N . ARG B 1 275 ? 9.828 20.312 -4.582 1 98.06 275 ARG B N 1
ATOM 4870 C CA . ARG B 1 275 ? 9.5 19.359 -5.645 1 98.06 275 ARG B CA 1
ATOM 4871 C C . ARG B 1 275 ? 10.758 18.688 -6.18 1 98.06 275 ARG B C 1
ATOM 4873 O O . ARG B 1 275 ? 10.727 17.516 -6.562 1 98.06 275 ARG B O 1
ATOM 4880 N N . ASN B 1 276 ? 11.891 19.344 -6.09 1 96.94 276 ASN B N 1
ATOM 4881 C CA . ASN B 1 276 ? 13.133 18.828 -6.66 1 96.94 276 ASN B CA 1
ATOM 4882 C C . ASN B 1 276 ? 14.016 18.188 -5.598 1 96.94 276 ASN B C 1
ATOM 4884 O O . ASN B 1 276 ? 15 17.516 -5.922 1 96.94 276 ASN B O 1
ATOM 4888 N N . SER B 1 277 ? 13.648 18.359 -4.387 1 96 277 SER B N 1
ATOM 4889 C CA . SER B 1 277 ? 14.5 17.891 -3.301 1 96 277 SER B CA 1
ATOM 4890 C C . SER B 1 277 ? 14.516 16.375 -3.234 1 96 277 SER B C 1
ATOM 4892 O O . SER B 1 277 ? 13.547 15.711 -3.623 1 96 277 SER B O 1
ATOM 4894 N N . LYS B 1 278 ? 15.633 15.836 -2.734 1 94.81 278 LYS B N 1
ATOM 4895 C CA . LYS B 1 278 ? 15.742 14.406 -2.471 1 94.81 278 LYS B CA 1
ATOM 4896 C C . LYS B 1 278 ? 15.141 14.047 -1.115 1 94.81 278 LYS B C 1
ATOM 4898 O O . LYS B 1 278 ? 15.328 14.773 -0.136 1 94.81 278 LYS B O 1
ATOM 4903 N N . ARG B 1 279 ? 14.414 13.039 -1.141 1 96.38 279 ARG B N 1
ATOM 4904 C CA . ARG B 1 279 ? 13.875 12.516 0.108 1 96.38 279 ARG B CA 1
ATOM 4905 C C . ARG B 1 279 ? 14.969 11.891 0.963 1 96.38 279 ARG B C 1
ATOM 4907 O O . ARG B 1 279 ? 15.867 11.227 0.442 1 96.38 279 ARG B O 1
ATOM 4914 N N . VAL B 1 280 ? 14.867 12.062 2.311 1 95.62 280 VAL B N 1
ATOM 4915 C CA . VAL B 1 280 ? 15.891 11.578 3.234 1 95.62 280 VAL B CA 1
ATOM 4916 C C . VAL B 1 280 ? 15.281 10.562 4.195 1 95.62 280 VAL B C 1
ATOM 4918 O O . VAL B 1 280 ? 14.172 10.773 4.707 1 95.62 280 VAL B O 1
ATOM 4921 N N . PRO B 1 281 ? 16.016 9.438 4.383 1 95.5 281 PRO B N 1
ATOM 4922 C CA . PRO B 1 281 ? 15.539 8.508 5.406 1 95.5 281 PRO B CA 1
ATOM 4923 C C . PRO B 1 281 ? 15.688 9.062 6.824 1 95.5 281 PRO B C 1
ATOM 4925 O O . PRO B 1 281 ? 16.641 9.781 7.113 1 95.5 281 PRO B O 1
ATOM 4928 N N . TRP B 1 282 ? 14.781 8.812 7.633 1 96.5 282 TRP B N 1
ATOM 4929 C CA . TRP B 1 282 ? 14.734 9.188 9.039 1 96.5 282 TRP B CA 1
ATOM 4930 C C . TRP B 1 282 ? 14.859 7.961 9.938 1 96.5 282 TRP B C 1
ATOM 4932 O O . TRP B 1 282 ? 14.055 7.035 9.852 1 96.5 282 TRP B O 1
ATOM 4942 N N . TYR B 1 283 ? 15.969 7.949 10.781 1 95.06 283 TYR B N 1
ATOM 4943 C CA . TYR B 1 283 ? 16.234 6.82 11.664 1 95.06 283 TYR B CA 1
ATOM 4944 C C . TYR B 1 283 ? 16.062 7.215 13.125 1 95.06 283 TYR B C 1
ATOM 4946 O O . TYR B 1 283 ? 16.391 8.336 13.523 1 95.06 283 TYR B O 1
ATOM 4954 N N . VAL B 1 284 ? 15.508 6.355 13.852 1 95.06 284 VAL B N 1
ATOM 4955 C CA . VAL B 1 284 ? 15.406 6.469 15.305 1 95.06 284 VAL B CA 1
ATOM 4956 C C . VAL B 1 284 ? 16.016 5.23 15.961 1 95.06 284 VAL B C 1
ATOM 4958 O O . VAL B 1 284 ? 15.531 4.113 15.758 1 95.06 284 VAL B O 1
ATOM 4961 N N . ASP B 1 285 ? 17.078 5.375 16.703 1 93 285 ASP B N 1
ATOM 4962 C CA . ASP B 1 285 ? 17.781 4.281 17.359 1 93 285 ASP B CA 1
ATOM 4963 C C . ASP B 1 285 ? 18.156 3.189 16.359 1 93 285 ASP B C 1
ATOM 4965 O O . ASP B 1 285 ? 17.891 2.01 16.594 1 93 285 ASP B O 1
ATOM 4969 N N . GLY B 1 286 ? 18.562 3.592 15.242 1 92.19 286 GLY B N 1
ATOM 4970 C CA . GLY B 1 286 ? 19.094 2.664 14.25 1 92.19 286 GLY B CA 1
ATOM 4971 C C . GLY B 1 286 ? 18.016 2.025 13.398 1 92.19 286 GLY B C 1
ATOM 4972 O O . GLY B 1 286 ? 18.312 1.286 12.461 1 92.19 286 GLY B O 1
ATOM 4973 N N . ARG B 1 287 ? 16.812 2.312 13.656 1 92.94 287 ARG B N 1
ATOM 4974 C CA . ARG B 1 287 ? 15.711 1.739 12.883 1 92.94 287 ARG B CA 1
ATOM 4975 C C . ARG B 1 287 ? 15.117 2.768 11.93 1 92.94 287 ARG B C 1
ATOM 4977 O O . ARG B 1 287 ? 14.977 3.939 12.281 1 92.94 287 ARG B O 1
ATOM 4984 N N . LEU B 1 288 ? 14.789 2.309 10.766 1 94.56 288 LEU B N 1
ATOM 4985 C CA . LEU B 1 288 ? 14.188 3.184 9.773 1 94.56 288 LEU B CA 1
ATOM 4986 C C . LEU B 1 288 ? 12.773 3.58 10.18 1 94.56 288 LEU B C 1
ATOM 4988 O O . LEU B 1 288 ? 11.844 2.775 10.078 1 94.56 288 LEU B O 1
ATOM 4992 N N . ALA B 1 289 ? 12.578 4.828 10.594 1 96.38 289 ALA B N 1
ATOM 4993 C CA . ALA B 1 289 ? 11.297 5.316 11.109 1 96.38 289 ALA B CA 1
ATOM 4994 C C . ALA B 1 289 ? 10.422 5.855 9.977 1 96.38 289 ALA B C 1
ATOM 4996 O O . ALA B 1 289 ? 9.195 5.812 10.062 1 96.38 289 ALA B O 1
ATOM 4997 N N . GLY B 1 290 ? 11.086 6.387 8.93 1 96.81 290 GLY B N 1
ATOM 4998 C CA . GLY B 1 290 ? 10.352 6.953 7.816 1 96.81 290 GLY B CA 1
ATOM 4999 C C . GLY B 1 290 ? 11.211 7.809 6.902 1 96.81 290 GLY B C 1
ATOM 5000 O O . GLY B 1 290 ? 12.391 7.516 6.699 1 96.81 290 GLY B O 1
ATOM 5001 N N . TYR B 1 291 ? 10.547 8.719 6.277 1 97.75 291 TYR B N 1
ATOM 5002 C CA . TYR B 1 291 ? 11.203 9.547 5.273 1 97.75 291 TYR B CA 1
ATOM 5003 C C . TYR B 1 291 ? 10.797 11.008 5.414 1 97.75 291 TYR B C 1
ATOM 5005 O O . TYR B 1 291 ? 9.664 11.305 5.812 1 97.75 291 TYR B O 1
ATOM 5013 N N . LEU B 1 292 ? 11.688 11.914 5.078 1 97.75 292 LEU B N 1
ATOM 5014 C CA . LEU B 1 292 ? 11.422 13.344 5.078 1 97.75 292 LEU B CA 1
ATOM 5015 C C . LEU B 1 292 ? 11.758 13.961 3.721 1 97.75 292 LEU B C 1
ATOM 5017 O O . LEU B 1 292 ? 12.688 13.516 3.047 1 97.75 292 LEU B O 1
ATOM 5021 N N . LYS B 1 293 ? 11.008 14.875 3.359 1 97.5 293 LYS B N 1
ATOM 5022 C CA . LYS B 1 293 ? 11.25 15.734 2.203 1 97.5 293 LYS B CA 1
ATOM 5023 C C . LYS B 1 293 ? 10.898 17.188 2.512 1 97.5 293 LYS B C 1
ATOM 5025 O O . LYS B 1 293 ? 9.891 17.453 3.16 1 97.5 293 LYS B O 1
ATOM 5030 N N . SER B 1 294 ? 11.781 18.109 2.141 1 97.06 294 SER B N 1
ATOM 5031 C CA . SER B 1 294 ? 11.57 19.469 2.6 1 97.06 294 SER B CA 1
ATOM 5032 C C . SER B 1 294 ? 11.898 20.484 1.504 1 97.06 294 SER B C 1
ATOM 5034 O O . SER B 1 294 ? 12.633 20.172 0.565 1 97.06 294 SER B O 1
ATOM 5036 N N . GLY B 1 295 ? 11.344 21.625 1.607 1 97.25 295 GLY B N 1
ATOM 5037 C CA . GLY B 1 295 ? 11.625 22.859 0.89 1 97.25 295 GLY B CA 1
ATOM 5038 C C . GLY B 1 295 ? 11.297 24.109 1.693 1 97.25 295 GLY B C 1
ATOM 5039 O O . GLY B 1 295 ? 10.141 24.344 2.033 1 97.25 295 GLY B O 1
ATOM 5040 N N . GLY B 1 296 ? 12.359 24.906 1.937 1 96.75 296 GLY B N 1
ATOM 5041 C CA . GLY B 1 296 ? 12.133 26.062 2.797 1 96.75 296 GLY B CA 1
ATOM 5042 C C . GLY B 1 296 ? 11.602 25.688 4.168 1 96.75 296 GLY B C 1
ATOM 5043 O O . GLY B 1 296 ? 12.172 24.828 4.848 1 96.75 296 GLY B O 1
ATOM 5044 N N . ASN B 1 297 ? 10.445 26.25 4.531 1 97.56 297 ASN B N 1
ATOM 5045 C CA . ASN B 1 297 ? 9.859 26.062 5.852 1 97.56 297 ASN B CA 1
ATOM 5046 C C . ASN B 1 297 ? 8.961 24.828 5.887 1 97.56 297 ASN B C 1
ATOM 5048 O O . ASN B 1 297 ? 8.414 24.484 6.934 1 97.56 297 ASN B O 1
ATOM 5052 N N . PHE B 1 298 ? 8.852 24.156 4.715 1 98.44 298 PHE B N 1
ATOM 5053 C CA . PHE B 1 298 ? 7.906 23.047 4.617 1 98.44 298 PHE B CA 1
ATOM 5054 C C . PHE B 1 298 ? 8.633 21.719 4.668 1 98.44 298 PHE B C 1
ATOM 5056 O O . PHE B 1 298 ? 9.609 21.5 3.938 1 98.44 298 PHE B O 1
ATOM 5063 N N . THR B 1 299 ? 8.188 20.828 5.523 1 98.31 299 THR B N 1
ATOM 5064 C CA . THR B 1 299 ? 8.695 19.469 5.609 1 98.31 299 THR B CA 1
ATOM 5065 C C . THR B 1 299 ? 7.543 18.469 5.648 1 98.31 299 THR B C 1
ATOM 5067 O O . THR B 1 299 ? 6.586 18.641 6.406 1 98.31 299 THR B O 1
ATOM 5070 N N . GLU B 1 300 ? 7.547 17.516 4.828 1 98.44 300 GLU B N 1
ATOM 5071 C CA . GLU B 1 300 ? 6.645 16.375 4.922 1 98.44 300 GLU B CA 1
ATOM 5072 C C . GLU B 1 300 ? 7.367 15.141 5.473 1 98.44 300 GLU B C 1
ATOM 5074 O O . GLU B 1 300 ? 8.562 14.953 5.227 1 98.44 300 GLU B O 1
ATOM 5079 N N . VAL B 1 301 ? 6.648 14.312 6.223 1 98.56 301 VAL B N 1
ATOM 5080 C CA . VAL B 1 301 ? 7.227 13.102 6.785 1 98.56 301 VAL B CA 1
ATOM 5081 C C . VAL B 1 301 ? 6.258 11.93 6.609 1 98.56 301 VAL B C 1
ATOM 5083 O O . VAL B 1 301 ? 5.059 12.07 6.852 1 98.56 301 VAL B O 1
ATOM 5086 N N . LEU B 1 302 ? 6.742 10.867 6.109 1 98.62 302 LEU B N 1
ATOM 5087 C CA . LEU B 1 302 ? 6.039 9.594 6.18 1 98.62 302 LEU B CA 1
ATOM 5088 C C . LEU B 1 302 ? 6.535 8.758 7.355 1 98.62 302 LEU B C 1
ATOM 5090 O O . LEU B 1 302 ? 7.742 8.547 7.508 1 98.62 302 LEU B O 1
ATOM 5094 N N . VAL B 1 303 ? 5.645 8.367 8.203 1 98.38 303 VAL B N 1
ATOM 5095 C CA . VAL B 1 303 ? 5.98 7.512 9.344 1 98.38 303 VAL B CA 1
ATOM 5096 C C . VAL B 1 303 ? 5.633 6.062 9.016 1 98.38 303 VAL B C 1
ATOM 5098 O O . VAL B 1 303 ? 4.461 5.727 8.82 1 98.38 303 VAL B O 1
ATOM 5101 N N . ARG B 1 304 ? 6.605 5.188 9 1 97.06 304 ARG B N 1
ATOM 5102 C CA . ARG B 1 304 ? 6.43 3.789 8.617 1 97.06 304 ARG B CA 1
ATOM 5103 C C . ARG B 1 304 ? 5.609 3.035 9.656 1 97.06 304 ARG B C 1
ATOM 5105 O O . ARG B 1 304 ? 5.75 3.277 10.859 1 97.06 304 ARG B O 1
ATOM 5112 N N . ASN B 1 305 ? 4.77 2.125 9.148 1 95.06 305 ASN B N 1
ATOM 5113 C CA . ASN B 1 305 ? 4.012 1.176 9.953 1 95.06 305 ASN B CA 1
ATOM 5114 C C . ASN B 1 305 ? 3.098 1.888 10.945 1 95.06 305 ASN B C 1
ATOM 5116 O O . ASN B 1 305 ? 2.926 1.43 12.078 1 95.06 305 ASN B O 1
ATOM 5120 N N . ALA B 1 306 ? 2.68 3.094 10.562 1 96.12 306 ALA B N 1
ATOM 5121 C CA . ALA B 1 306 ? 1.706 3.832 11.367 1 96.12 306 ALA B CA 1
ATOM 5122 C C . ALA B 1 306 ? 0.437 4.113 10.562 1 96.12 306 ALA B C 1
ATOM 5124 O O . ALA B 1 306 ? 0.493 4.316 9.352 1 96.12 306 ALA B O 1
ATOM 5125 N N . GLY B 1 307 ? -0.677 4.07 11.219 1 95.56 307 GLY B N 1
ATOM 5126 C CA . GLY B 1 307 ? -1.942 4.473 10.625 1 95.56 307 GLY B CA 1
ATOM 5127 C C . GLY B 1 307 ? -2.285 5.93 10.883 1 95.56 307 GLY B C 1
ATOM 5128 O O . GLY B 1 307 ? -1.403 6.789 10.867 1 95.56 307 GLY B O 1
ATOM 5129 N N . HIS B 1 308 ? -3.564 6.164 11.039 1 93.75 308 HIS B N 1
ATOM 5130 C CA . HIS B 1 308 ? -4.109 7.508 11.203 1 93.75 308 HIS B CA 1
ATOM 5131 C C . HIS B 1 308 ? -3.678 8.117 12.531 1 93.75 308 HIS B C 1
ATOM 5133 O O . HIS B 1 308 ? -3.551 9.344 12.648 1 93.75 308 HIS B O 1
ATOM 5139 N N . MET B 1 309 ? -3.473 7.25 13.508 1 91.44 309 MET B N 1
ATOM 5140 C CA . MET B 1 309 ? -3.033 7.691 14.828 1 91.44 309 MET B CA 1
ATOM 5141 C C . MET B 1 309 ? -1.543 7.426 15.023 1 91.44 309 MET B C 1
ATOM 5143 O O . MET B 1 309 ? -1.159 6.566 15.812 1 91.44 309 MET B O 1
ATOM 5147 N N . VAL B 1 310 ? -0.765 8.266 14.438 1 94.75 310 VAL B N 1
ATOM 5148 C CA . VAL B 1 310 ? 0.68 8.078 14.375 1 94.75 310 VAL B CA 1
ATOM 5149 C C . VAL B 1 310 ? 1.247 7.969 15.789 1 94.75 310 VAL B C 1
ATOM 5151 O O . VAL B 1 310 ? 2 7.039 16.094 1 94.75 310 VAL B O 1
ATOM 5154 N N . PRO B 1 311 ? 0.865 8.875 16.734 1 90.62 311 PRO B N 1
ATOM 5155 C CA . PRO B 1 311 ? 1.444 8.781 18.062 1 90.62 311 PRO B CA 1
ATOM 5156 C C . PRO B 1 311 ? 1.081 7.477 18.781 1 90.62 311 PRO B C 1
ATOM 5158 O O . PRO B 1 311 ? 1.87 6.965 19.578 1 90.62 311 PRO B O 1
ATOM 5161 N N . THR B 1 312 ? -0.125 6.984 18.469 1 86.69 312 THR B N 1
ATOM 5162 C CA . THR B 1 312 ? -0.554 5.73 19.078 1 86.69 312 THR B 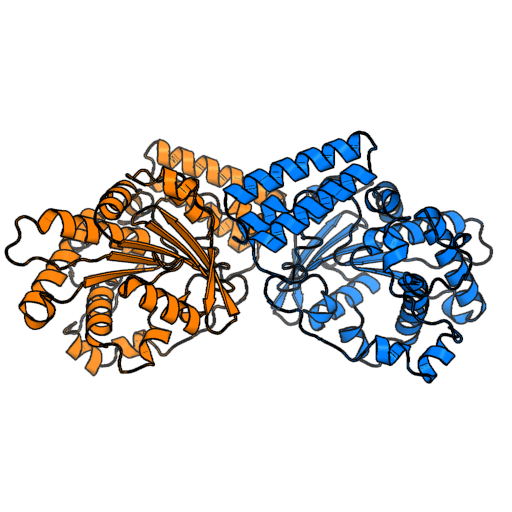CA 1
ATOM 5163 C C . THR B 1 312 ? 0.136 4.543 18.422 1 86.69 312 THR B C 1
ATOM 5165 O O . THR B 1 312 ? 0.607 3.629 19.094 1 86.69 312 THR B O 1
ATOM 5168 N N . ASP B 1 313 ? 0.26 4.543 17.156 1 91.69 313 ASP B N 1
ATOM 5169 C CA . ASP B 1 313 ? 0.79 3.42 16.391 1 91.69 313 ASP B CA 1
ATOM 5170 C C . ASP B 1 313 ? 2.309 3.326 16.531 1 91.69 313 ASP B C 1
ATOM 5172 O O . ASP B 1 313 ? 2.869 2.229 16.531 1 91.69 313 ASP B O 1
ATOM 5176 N N . GLN B 1 314 ? 2.951 4.512 16.578 1 94.5 314 GLN B N 1
ATOM 5177 C CA . GLN B 1 314 ? 4.402 4.605 16.688 1 94.5 314 GLN B CA 1
ATOM 5178 C C . GLN B 1 314 ? 4.812 5.699 17.672 1 94.5 314 GLN B C 1
ATOM 5180 O O . GLN B 1 314 ? 5.355 6.73 17.266 1 94.5 314 GLN B O 1
ATOM 5185 N N . PRO B 1 315 ? 4.633 5.426 18.953 1 91.88 315 PRO B N 1
ATOM 5186 C CA . PRO B 1 315 ? 4.84 6.48 19.953 1 91.88 315 PRO B CA 1
ATOM 5187 C C . PRO B 1 315 ? 6.289 6.957 20 1 91.88 315 PRO B C 1
ATOM 5189 O O . PRO B 1 315 ? 6.543 8.156 20.172 1 91.88 315 PRO B O 1
ATOM 5192 N N . VAL B 1 316 ? 7.254 6.035 19.797 1 95.06 316 VAL B N 1
ATOM 5193 C CA . VAL B 1 316 ? 8.664 6.402 19.875 1 95.06 316 VAL B CA 1
ATOM 5194 C C . VAL B 1 316 ? 9.023 7.301 18.688 1 95.06 316 VAL B C 1
ATOM 5196 O O . VAL B 1 316 ? 9.68 8.328 18.859 1 95.06 316 VAL B O 1
ATOM 5199 N N . TRP B 1 317 ? 8.617 6.949 17.484 1 96.5 317 TRP B N 1
ATOM 5200 C CA . TRP B 1 317 ? 8.875 7.75 16.297 1 96.5 317 TRP B CA 1
ATOM 5201 C C . TRP B 1 317 ? 8.211 9.117 16.406 1 96.5 317 TRP B C 1
ATOM 5203 O O . TRP B 1 317 ? 8.797 10.133 16.031 1 96.5 317 TRP B O 1
ATOM 5213 N N . ALA B 1 318 ? 6.977 9.086 16.891 1 94.62 318 ALA B N 1
ATOM 5214 C CA . ALA B 1 318 ? 6.219 10.328 17 1 94.62 318 ALA B CA 1
ATOM 5215 C C . ALA B 1 318 ? 6.891 11.305 17.953 1 94.62 318 ALA B C 1
ATOM 5217 O O . ALA B 1 318 ? 6.977 12.5 17.672 1 94.62 318 ALA B O 1
ATOM 5218 N N . LEU B 1 319 ? 7.344 10.766 19.062 1 95.06 319 LEU B N 1
ATOM 5219 C CA . LEU B 1 319 ? 8.023 11.609 20.031 1 95.06 319 LEU B CA 1
ATOM 5220 C C . LEU B 1 319 ? 9.312 12.18 19.453 1 95.06 319 LEU B C 1
ATOM 5222 O O . LEU B 1 319 ? 9.609 13.367 19.625 1 95.06 319 LEU B O 1
ATOM 5226 N N . ASP B 1 320 ? 10.078 11.359 18.812 1 96.38 320 ASP B N 1
ATOM 5227 C CA . ASP B 1 320 ? 11.312 11.82 18.172 1 96.38 320 ASP B CA 1
ATOM 5228 C C . ASP B 1 320 ? 11.031 12.914 17.156 1 96.38 320 ASP B C 1
ATOM 5230 O O . ASP B 1 320 ? 11.711 13.938 17.125 1 96.38 320 ASP B O 1
ATOM 5234 N N . LEU B 1 321 ? 10.023 12.719 16.344 1 97.25 321 LEU B N 1
ATOM 5235 C CA . LEU B 1 321 ? 9.672 13.633 15.258 1 97.25 321 LEU B CA 1
ATOM 5236 C C . LEU B 1 321 ? 9.289 15 15.812 1 97.25 321 LEU B C 1
ATOM 5238 O O . LEU B 1 321 ? 9.812 16.031 15.367 1 97.25 321 LEU B O 1
ATOM 5242 N N . ILE B 1 322 ? 8.414 15.039 16.766 1 95.94 322 ILE B N 1
ATOM 5243 C CA . ILE B 1 322 ? 7.91 16.312 17.281 1 95.94 322 ILE B CA 1
ATOM 5244 C C . ILE B 1 322 ? 9.016 17.031 18.047 1 95.94 322 ILE B C 1
ATOM 5246 O O . ILE B 1 322 ? 9.094 18.266 18.031 1 95.94 322 ILE B O 1
ATOM 5250 N N . THR B 1 323 ? 9.852 16.234 18.719 1 94.88 323 THR B N 1
ATOM 5251 C CA . THR B 1 323 ? 10.969 16.828 19.438 1 94.88 323 THR B CA 1
ATOM 5252 C C . THR B 1 323 ? 11.945 17.5 18.484 1 94.88 323 THR B C 1
ATOM 5254 O O . THR B 1 323 ? 12.344 18.641 18.688 1 94.88 323 THR B O 1
ATOM 5257 N N . ARG B 1 324 ? 12.266 16.828 17.453 1 96.06 324 ARG B N 1
ATOM 5258 C CA . ARG B 1 324 ? 13.172 17.406 16.469 1 96.06 324 ARG B CA 1
ATOM 5259 C C . ARG B 1 324 ? 12.547 18.609 15.789 1 96.06 324 ARG B C 1
ATOM 5261 O O . ARG B 1 324 ? 13.227 19.609 15.539 1 96.06 324 ARG B O 1
ATOM 5268 N N . PHE B 1 325 ? 11.305 18.516 15.531 1 96.75 325 PHE B N 1
ATOM 5269 C CA . PHE B 1 325 ? 10.609 19.609 14.867 1 96.75 325 PHE B CA 1
ATOM 5270 C C . PHE B 1 325 ? 10.625 20.875 15.719 1 96.75 325 PHE B C 1
ATOM 5272 O O . PHE B 1 325 ? 11.008 21.953 15.25 1 96.75 325 PHE B O 1
ATOM 5279 N N . THR B 1 326 ? 10.297 20.703 16.953 1 94.56 326 THR B N 1
ATOM 5280 C CA . THR B 1 326 ? 10.172 21.875 17.828 1 94.56 326 THR B CA 1
ATOM 5281 C C . THR B 1 326 ? 11.539 22.453 18.156 1 94.56 326 THR B C 1
ATOM 5283 O O . THR B 1 326 ? 11.656 23.625 18.516 1 94.56 326 THR B O 1
ATOM 5286 N N . ARG B 1 327 ? 12.562 21.672 17.969 1 93.88 327 ARG B N 1
ATOM 5287 C CA . ARG B 1 327 ? 13.914 22.141 18.25 1 93.88 327 ARG B CA 1
ATOM 5288 C C . ARG B 1 327 ? 14.641 22.547 16.984 1 93.88 327 ARG B C 1
ATOM 5290 O O . ARG B 1 327 ? 15.844 22.828 17 1 93.88 327 ARG B O 1
ATOM 5297 N N . ASP B 1 328 ? 13.898 22.484 15.914 1 93.44 328 ASP B N 1
ATOM 5298 C CA . ASP B 1 328 ? 14.445 22.844 14.609 1 93.44 328 ASP B CA 1
ATOM 5299 C C . ASP B 1 328 ? 15.648 21.969 14.258 1 93.44 328 ASP B C 1
ATOM 5301 O O . ASP B 1 328 ? 16.703 22.484 13.867 1 93.44 328 ASP B O 1
ATOM 5305 N N . ASN B 1 329 ? 15.469 20.641 14.43 1 92.5 329 ASN B N 1
ATOM 5306 C CA . ASN B 1 329 ? 16.547 19.688 14.234 1 92.5 329 ASN B CA 1
ATOM 5307 C C . ASN B 1 329 ? 16.109 18.516 13.375 1 92.5 329 ASN B C 1
ATOM 5309 O O . ASN B 1 329 ? 16.484 17.375 13.633 1 92.5 329 ASN B O 1
ATOM 5313 N N . LEU B 1 330 ? 15.227 18.797 12.445 1 92.19 330 LEU B N 1
ATOM 5314 C CA . LEU B 1 330 ? 14.844 17.734 11.523 1 92.19 330 LEU B CA 1
ATOM 5315 C C . LEU B 1 330 ? 15.945 17.484 10.492 1 92.19 330 LEU B C 1
ATOM 5317 O O . LEU B 1 330 ? 16.625 18.422 10.062 1 92.19 330 LEU B O 1
ATOM 5321 N N . PRO B 1 331 ? 16.188 16.188 10.078 1 79.5 331 PRO B N 1
ATOM 5322 C CA . PRO B 1 331 ? 17.172 15.938 9.023 1 79.5 331 PRO B CA 1
ATOM 5323 C C . PRO B 1 331 ? 16.766 16.547 7.68 1 79.5 331 PRO B C 1
ATOM 5325 O O . PRO B 1 331 ? 15.57 16.703 7.406 1 79.5 331 PRO B O 1
ATOM 5328 N N . PRO B 1 332 ? 17.703 16.688 6.762 1 68.12 332 PRO B N 1
ATOM 5329 C CA . PRO B 1 332 ? 19.141 16.625 7.023 1 68.12 332 PRO B CA 1
ATOM 5330 C C . PRO B 1 332 ? 19.641 17.797 7.871 1 68.12 332 PRO B C 1
ATOM 5332 O O . PRO B 1 332 ? 19.047 18.875 7.836 1 68.12 332 PRO B O 1
ATOM 5335 N N . SER B 1 333 ? 20.328 17.453 8.898 1 53.84 333 SER B N 1
ATOM 5336 C CA . SER B 1 333 ? 20.891 18.516 9.727 1 53.84 333 SER B CA 1
ATOM 5337 C C . SER B 1 333 ? 21.406 19.656 8.875 1 53.84 333 SER B C 1
ATOM 5339 O O . SER B 1 333 ? 22.031 19.438 7.836 1 53.84 333 SER B O 1
ATOM 5341 N N . ARG B 1 334 ? 20.641 20.719 8.812 1 47.41 334 ARG B N 1
ATOM 5342 C CA . ARG B 1 334 ? 21.266 21.922 8.25 1 47.41 334 ARG B CA 1
ATOM 5343 C C . ARG B 1 334 ? 22.625 22.172 8.914 1 47.41 334 ARG B C 1
ATOM 5345 O O . ARG B 1 334 ? 22.719 22.188 10.141 1 47.41 334 ARG B O 1
ATOM 5352 N N . LYS B 1 335 ? 23.719 21.719 8.32 1 36.59 335 LYS B N 1
ATOM 5353 C CA . LYS B 1 335 ? 25 22.219 8.828 1 36.59 335 LYS B CA 1
ATOM 5354 C C . LYS B 1 335 ? 25.031 23.75 8.859 1 36.59 335 LYS B C 1
ATOM 5356 O O . LYS B 1 335 ? 24.484 24.391 7.957 1 36.59 335 LYS B O 1
#

Radius of gyration: 28.91 Å; Cα contacts (8 Å, |Δi|>4): 1117; chains: 2; bounding box: 56×92×68 Å

Foldseek 3Di:
DPPLVPPDPPPPCVVVLVVCLLVVVVVVLQPPVDPDPVSQPLALLSLLVVSLVVVVVVCVVPVVCLQPEDEAEEFEQCLRNRLNNLLVLVVQQVPDPRHHNYAEYEYELYPFAQLLLLQLLVVCVVVVLADPVLSVVSVVLSVVLNVCVVVLVQLVSLVSVVVSVCSSCVRSVQPDLQFSVDSDPPPDDDCVVVVCPPPVNCVVSVSPPRDRGDSPVSPVSCRSNSNDHPLVSVQVSLAPHAYEYEYECRHSNSHPVSVVSSLQPRDHDFSVVQNPFDKDFDDDPRHGQWIWTDTRRYIYTYGYQGGSCRCRRPVRSVVVVVVCSVVVNDPPGPD/DPPLVPPDPPPPCVVVLVVCLLVVVLVVLQPPVDPDPVSQPLALLSSLVVSLVVVQVVCVVPVVCLQPEDEAEEFEQCLSNRLNNLLVLVVQQVPDPRHHNYAEYEYELYPFAQLLLLQLLVVCVVVVLADPVLSVVSVVLSVVLNVCVVVLNQLVSLVSVVVSVCSSCVRSVQPDLQFSVDSDPPPDDDCVVVVCPPPVNCVVSVVPPRDRGDSPVSPPSCRSNSNDHPLVSVQVSLAPHAYEYEYECRHSNSHPVSVVSSLQPRDHDFSVVQNPFDKDFDDDPRHGQWIWTDTRRYIYTYGYQGGSCRCRRPVRSVVVVVVCSVVVNDPPGPD

Organism: Coptotermes formosanus (NCBI:txid36987)

Sequence (670 aa):
MLGGLCSDGHFDVSIGRAVRQACSATWNLGFSFTNSTQGYAREQVQVGAELYSAIVQFLKVFPELQTVPFFLTGESYAGKYVPALAYTIHHNNPTAELKVNLKGIAVGNGFTDPITILAYSHFVYQLGLVDTNIYKYMKNVEEAGKMEIRLGNLYDAFLLLNVDLDTYIENSHHQNPYNILYEVEPQVGGDFYNFVELPEVRLAIHVGDQEFSSGSDVYEYMVDDFMNTVRPWLEEIIENYRVLYYSGQMDVMVAYPLSVGLYNTLEFGAAQEYRNSKRVPWYVDGRLAGYLKSGGNFTEVLVRNAGHMVPTDQPVWALDLITRFTRDNLPPSRKMLGGLCSDGHFDVSIGRAVRQACSATWNLGFSFTNSTQGYAREQVQVGAELYSAIVQFLKVFPELQTVPFFLTGESYAGKYVPALAYTIHHNNPTAELKVNLKGIAVGNGFTDPITILAYSHFVYQLGLVDTNIYKYMKNVEEAGKMEIRLGNLYDAFLLLNVDLDTYIENSHHQNPYNILYEVEPQVGGDFYNFVELPEVRLAIHVGDQEFSSGSDVYEYMVDDFMNTVRPWLEEIIENYRVLYYSGQMDVMVAYPLSVGLYNTLEFGAAQEYRNSKRVPWYVDGRLAGYLKSGGNFTEVLVRNAGHMVPTDQPVWALDLITRFTRDNLPPSRK

InterPro domains:
  IPR001563 Peptidase S10, serine carboxypeptidase [PF00450] (28-327)
  IPR001563 Peptidase S10, serine carboxypeptidase [PR00724] (58-83)
  IPR001563 Peptidase S10, serine carboxypeptidase [PR00724] (298-311)
  IPR001563 Peptidase S10, serine carboxypeptidase [PTHR11802] (28-315)
  IPR018202 Serine carboxypeptidase, serine active site [PS00131] (72-79)
  IPR029058 Alpha/Beta hydrolase fold [G3DSA:3.40.50.1820] (26-331)
  IPR029058 Alpha/Beta hydrolase fold [SSF53474] (28-328)
  IPR033124 Serine carboxypeptidases, histidine active site [PS00560] (298-315)

Nearest PDB structures (foldseek):
  4mws-assembly1_B  TM=7.227E-01  e=4.924E-16  Homo sapiens
  6wia-assembly1_A-2  TM=7.405E-01  e=1.461E-15  Homo sapiens
  7kdv-assembly1_B  TM=7.185E-01  e=1.219E-14  Mus musculus
  1ivy-assembly1_A  TM=7.152E-01  e=2.342E-14  Homo sapiens
  1ivy-assembly1_B  TM=7.149E-01  e=1.884E-14  Homo sapiens

Secondary structure (DSSP, 8-state):
-HHHHTT-TTS-HHHHHHHHHHHHHHTTTT----SSGGGS--SHHHHHHHHHHHHHHHHHH-GGGTTS-EEEEEETTHHHHHHHHHHHHHHHGGG-SS---EEEEEEES----HHHHS-HHHHHHHTTSS-HHHHHHHHHHHHHHHHHHHHT-HHHHHHHHHHHHHHHHHHH----TT-TT-SS----SS-HHHHHTSHHHHHHTT-TT-----TTTHHHHTHHHHHS--HHHHHHHHTTSEEEEEEETT-STT-HHHHHHHHTT--STTHHHHHHPPPEEEEETTEEEEEEEEETTEEEEEETT--S-HHHH-HHHHHHHHHHHHTT-PSS---/-HHHHTT-TTS-HHHHHHHHHHHHHH-TTT----SSGGGS--SHHHHHHHHHHHHHHHHHH-GGGTTS-EEEEEETTHHHHHHHHHHHHHHHGGG-SS---EEEEEEES----HHHHS-HHHHHHHTTSS-HHHHHHHHHHHHHHHHHHHHT-HHHHHHHHHHHHHHHHHHH----TT-TT-SS----SS-HHHHHTSHHHHHHTT--S-----TTTHHHHTHHHHHS--HHHHHHHHTTSEEEEEEETT-STT-HHHHHHHHTT--STTHHHHHHPPPEEEEETTEEEEEEEEETTEEEEEETT--S-HHHH-HHHHHHHHHHHHTT-PSS---

pLDDT: mean 80.34, std 24.94, range [24.44, 98.75]

Solvent-accessible surface area (backbone atoms only — not comparable to full-atom values): 35023 Å² total; per-residue (Å²): 94,63,61,45,60,62,64,64,78,79,54,69,56,61,58,59,44,45,46,45,45,48,40,53,54,61,54,24,58,26,45,58,79,52,88,50,84,78,61,58,61,57,39,63,66,47,44,12,52,53,52,47,53,52,50,54,52,52,36,65,76,39,60,85,54,38,78,42,81,32,72,47,69,37,50,34,66,28,26,39,52,46,35,35,30,50,41,45,50,63,70,42,34,86,76,38,90,74,49,74,40,70,52,30,40,38,27,32,23,41,49,30,43,41,67,37,53,50,52,59,33,66,46,41,31,47,55,61,46,38,54,72,66,56,28,54,53,32,48,52,38,25,52,53,20,39,51,25,47,76,71,64,38,26,58,62,18,45,53,32,50,49,49,42,53,46,53,49,35,66,67,41,71,45,80,25,51,43,25,70,89,34,70,57,76,75,86,77,71,76,51,55,65,54,51,56,62,29,65,70,43,29,60,70,56,66,53,71,88,72,68,74,43,77,47,64,76,57,47,73,65,33,34,54,48,59,46,42,64,44,54,69,40,41,31,57,41,34,72,76,26,40,32,39,38,33,19,14,43,37,13,58,79,47,23,42,50,28,50,46,50,44,62,73,64,52,67,48,94,34,35,67,51,30,69,67,43,73,71,39,80,35,68,57,94,86,36,82,39,31,37,32,38,46,23,80,37,35,33,42,33,42,34,58,83,8,15,58,48,34,20,67,58,32,32,69,56,40,50,53,50,53,52,24,54,78,65,73,56,52,78,74,70,79,124,95,64,61,47,60,63,65,64,77,79,55,74,54,61,56,58,46,44,47,44,44,47,40,54,55,61,54,24,58,28,44,60,76,52,87,47,85,78,61,58,61,57,38,63,66,48,43,12,52,53,52,47,50,50,50,52,51,51,36,64,75,38,60,85,53,38,78,42,82,33,72,47,70,37,51,34,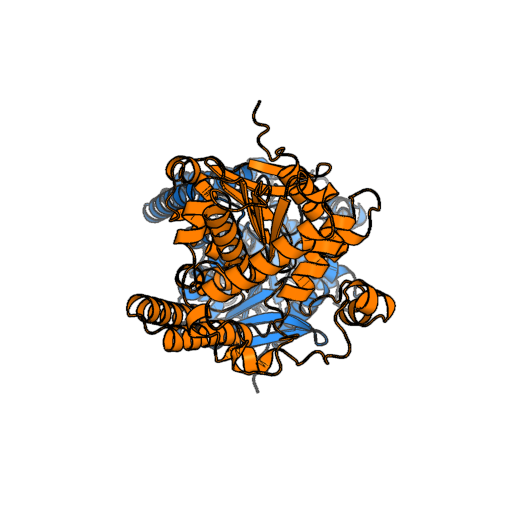67,28,26,38,51,47,35,36,30,51,40,45,48,64,70,42,35,85,76,39,90,74,50,74,40,70,50,30,39,38,27,32,24,41,50,31,43,41,67,38,54,50,52,57,36,65,46,40,32,47,55,62,45,38,55,72,66,56,29,55,52,33,47,51,39,24,53,53,21,41,49,25,47,76,72,65,38,25,59,62,17,45,52,31,50,49,49,40,55,48,52,48,37,65,67,40,70,46,79,24,51,43,25,71,90,34,71,57,76,75,87,78,70,76,51,55,66,53,50,55,62,29,65,68,42,26,61,71,59,67,53,70,87,75,68,75,44,80,43,64,78,57,48,72,63,34,36,55,47,60,44,42,65,44,53,70,40,41,31,55,43,36,71,76,27,40,33,37,40,34,19,14,46,37,13,57,80,47,24,42,52,29,49,46,51,44,62,73,65,51,66,47,93,33,36,67,50,31,70,68,44,72,71,39,81,36,68,56,94,88,37,82,40,31,37,32,40,47,22,80,36,36,34,41,33,42,33,58,83,8,16,58,50,34,20,69,57,32,31,70,58,40,51,53,49,54,51,24,53,77,64,74,55,51,78,73,70,79,126